Protein 5INT (pdb70)

Radius of gyration: 23.69 Å; Cα contacts (8 Å, |Δi|>4): 786; chains: 2; bounding box: 47×64×61 Å

Structure (mmCIF, N/CA/C/O backbone):
data_5INT
#
_entry.id   5INT
#
_cell.length_a   133.173
_cell.length_b   133.173
_cell.length_c   55.765
_cell.angle_alpha   90.00
_cell.angle_beta   90.00
_cell.angle_gamma   90.00
#
_symmetry.space_group_name_H-M   'P 4 21 2'
#
loop_
_entity.id
_entity.type
_entity.pdbx_description
1 polymer 'Phosphopantothenate--cysteine ligase'
2 water water
#
loop_
_atom_site.group_PDB
_atom_site.id
_atom_site.type_symbol
_atom_site.label_atom_id
_atom_site.label_alt_id
_atom_site.label_comp_id
_atom_site.label_asym_id
_atom_site.label_entity_id
_atom_site.label_seq_id
_atom_site.pdbx_PDB_ins_code
_atom_site.Cartn_x
_atom_site.Cartn_y
_atom_site.Cartn_z
_atom_site.occupancy
_atom_site.B_iso_or_equiv
_atom_site.auth_seq_id
_atom_site.auth_comp_id
_atom_site.auth_asym_id
_atom_site.auth_atom_id
_atom_site.pdbx_PDB_model_num
ATOM 1 N N . SER A 1 1 ? 49.206 36.213 6.437 1.00 47.09 182 SER A N 1
ATOM 2 C CA . SER A 1 1 ? 49.424 35.755 7.805 1.00 45.41 182 SER A CA 1
ATOM 3 C C . SER A 1 1 ? 50.134 36.820 8.627 1.00 47.29 182 SER A C 1
ATOM 4 O O . SER A 1 1 ? 50.035 36.843 9.853 1.00 50.00 182 SER A O 1
ATOM 6 N N . ASN A 1 2 ? 50.851 37.703 7.941 1.00 42.14 183 ASN A N 1
ATOM 7 C CA . ASN A 1 2 ? 51.576 38.782 8.600 1.00 38.98 183 ASN A CA 1
ATOM 8 C C . ASN A 1 2 ? 51.212 40.141 8.025 1.00 35.25 183 ASN A C 1
ATOM 9 O O . ASN A 1 2 ? 51.978 41.097 8.131 1.00 39.72 183 ASN A O 1
ATOM 14 N N . ALA A 1 3 ? 50.036 40.219 7.414 1.00 32.84 184 ALA A N 1
ATOM 15 C CA . ALA A 1 3 ? 49.590 41.441 6.757 1.00 31.33 184 ALA A CA 1
ATOM 16 C C . ALA A 1 3 ? 49.479 42.623 7.719 1.00 37.54 184 ALA A C 1
ATOM 17 O O . ALA A 1 3 ? 49.815 43.750 7.364 1.00 45.32 184 ALA A O 1
ATOM 19 N N . LEU A 1 4 ? 49.013 42.368 8.937 1.00 31.97 185 LEU A N 1
ATOM 20 C CA . LEU A 1 4 ? 48.843 43.439 9.915 1.00 28.07 185 LEU A CA 1
ATOM 21 C C . LEU A 1 4 ? 49.788 43.270 11.099 1.00 27.25 185 LEU A C 1
ATOM 22 O O . LEU A 1 4 ? 49.426 43.557 12.237 1.00 23.19 185 LEU A O 1
ATOM 27 N N . GLN A 1 5 ? 51.001 42.808 10.815 1.00 28.26 186 GLN A N 1
ATOM 28 C CA . GLN A 1 5 ? 51.986 42.530 11.853 1.00 27.84 186 GLN A CA 1
ATOM 29 C C . GLN A 1 5 ? 52.409 43.795 12.597 1.00 24.17 186 GLN A C 1
ATOM 30 O O . GLN A 1 5 ? 52.865 44.764 11.989 1.00 27.64 186 GLN A O 1
ATOM 36 N N . GLY A 1 6 ? 52.246 43.779 13.917 1.00 24.15 187 GLY A N 1
ATOM 37 C CA . GLY A 1 6 ? 52.654 44.893 14.753 1.00 31.98 187 GLY A CA 1
ATOM 38 C C . GLY A 1 6 ? 51.624 46.003 14.841 1.00 27.46 187 GLY A C 1
ATOM 39 O O . GLY A 1 6 ? 51.833 46.998 15.535 1.00 40.25 187 GLY A O 1
ATOM 40 N N . LYS A 1 7 ? 50.509 45.835 14.139 1.00 23.03 188 LYS A N 1
ATOM 41 C CA . LYS A 1 7 ? 49.455 46.843 14.130 1.00 23.77 188 LYS A CA 1
ATOM 42 C C . LYS A 1 7 ? 48.509 46.671 15.314 1.00 23.63 188 LYS A C 1
ATOM 43 O O . LYS A 1 7 ? 47.905 45.613 15.487 1.00 22.27 188 LYS A O 1
ATOM 49 N N . ARG A 1 8 ? 48.386 47.714 16.130 1.00 24.92 189 ARG A N 1
ATOM 50 C CA . ARG A 1 8 ? 47.461 47.695 17.257 1.00 24.61 189 ARG A CA 1
ATOM 51 C C . ARG A 1 8 ? 46.059 48.098 16.810 1.00 26.15 189 ARG 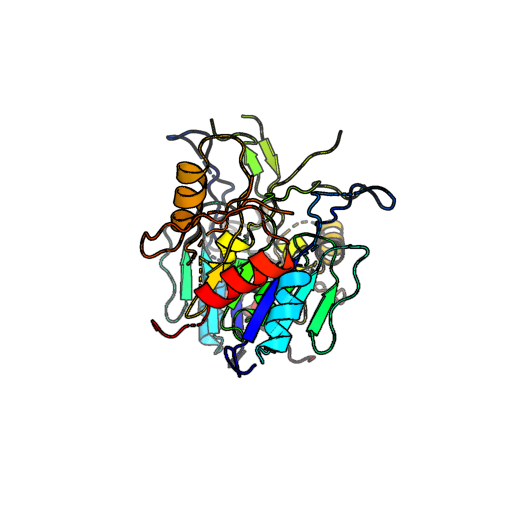A C 1
ATOM 52 O O . ARG A 1 8 ? 45.843 49.218 16.346 1.00 14.02 189 ARG A O 1
ATOM 60 N N . ILE A 1 9 ? 45.111 47.178 16.953 1.00 16.73 190 ILE A N 1
ATOM 61 C CA . ILE A 1 9 ? 43.736 47.422 16.535 1.00 10.71 190 ILE A CA 1
ATOM 62 C C . ILE A 1 9 ? 42.758 47.248 17.692 1.00 11.37 190 ILE A C 1
ATOM 63 O O . ILE A 1 9 ? 42.693 46.183 18.305 1.00 13.45 190 ILE A O 1
ATOM 68 N N . LEU A 1 10 ? 42.001 48.299 17.988 1.00 12.31 191 LEU A N 1
ATOM 69 C CA . LEU A 1 10 ? 40.979 48.230 19.027 1.00 8.85 191 LEU A CA 1
ATOM 70 C C . LEU A 1 10 ? 39.594 48.091 18.409 1.00 8.12 191 LEU A C 1
ATOM 71 O O . LEU A 1 10 ? 39.256 48.791 17.454 1.00 9.43 191 LEU A O 1
ATOM 76 N N . ILE A 1 11 ? 38.797 47.181 18.959 1.00 12.40 192 ILE A N 1
ATOM 77 C CA . ILE A 1 11 ? 37.459 46.924 18.444 1.00 6.61 192 ILE A CA 1
ATOM 78 C C . ILE A 1 11 ? 36.413 46.981 19.552 1.00 6.36 192 ILE A C 1
ATOM 79 O O . ILE A 1 11 ? 36.590 46.383 20.613 1.00 13.95 192 ILE A O 1
ATOM 84 N N . THR A 1 12 ? 35.329 47.708 19.304 1.00 6.54 193 THR A N 1
ATOM 85 C CA . THR A 1 12 ? 34.187 47.696 20.207 1.00 13.42 193 THR A CA 1
ATOM 86 C C . THR A 1 12 ? 33.104 46.798 19.626 1.00 6.23 193 THR A C 1
ATOM 87 O O . THR A 1 12 ? 32.875 46.798 18.418 1.00 9.44 193 THR A O 1
ATOM 91 N N . ALA A 1 13 ? 32.442 46.030 20.485 1.00 11.66 194 ALA A N 1
ATOM 92 C CA . ALA A 1 13 ? 31.428 45.089 20.025 1.00 6.08 194 ALA A CA 1
ATOM 93 C C . ALA A 1 13 ? 30.356 44.844 21.080 1.00 12.59 194 ALA A C 1
ATOM 94 O O . ALA A 1 13 ? 30.574 45.073 22.269 1.00 6.24 194 ALA A O 1
ATOM 96 N N . GLY A 1 14 ? 29.197 44.374 20.632 1.00 6.58 195 GLY A N 1
ATOM 97 C CA . GLY A 1 14 ? 28.111 44.042 21.533 1.00 13.11 195 GLY A CA 1
ATOM 98 C C . GLY A 1 14 ? 27.246 45.236 21.883 1.00 13.02 195 GLY A C 1
ATOM 99 O O . GLY A 1 14 ? 27.527 46.358 21.463 1.00 9.73 195 GLY A O 1
ATOM 100 N N . PRO A 1 15 ? 26.180 44.998 22.659 1.00 7.81 196 PRO A N 1
ATOM 101 C CA . PRO A 1 15 ? 25.259 46.058 23.067 1.00 13.97 196 PRO A CA 1
ATOM 102 C C . PRO A 1 15 ? 25.724 46.751 24.341 1.00 13.99 196 PRO A C 1
ATOM 103 O O . PRO A 1 15 ? 26.607 46.240 25.029 1.00 14.82 196 PRO A O 1
ATOM 107 N N . THR A 1 16 ? 25.137 47.903 24.646 1.00 15.43 197 THR A N 1
ATOM 108 C CA . THR A 1 16 ? 25.405 48.574 25.910 1.00 14.77 197 THR A CA 1
ATOM 109 C C . THR A 1 16 ? 24.251 48.331 26.875 1.00 16.43 197 THR A C 1
ATOM 110 O O . THR A 1 16 ? 23.105 48.157 26.459 1.00 17.98 197 THR A O 1
ATOM 114 N N . ARG A 1 17 ? 24.562 48.317 28.166 1.00 15.78 198 ARG A N 1
ATOM 115 C CA . ARG A 1 17 ? 23.572 48.012 29.190 1.00 18.99 198 ARG A CA 1
ATOM 116 C C . ARG A 1 17 ? 23.437 49.167 30.180 1.00 12.66 198 ARG A C 1
ATOM 117 O O . ARG A 1 17 ? 24.370 49.470 30.922 1.00 18.58 198 ARG A O 1
ATOM 125 N N . GLU A 1 18 ? 22.271 49.808 30.182 1.00 13.76 199 GLU A N 1
ATOM 126 C CA . GLU A 1 18 ? 22.039 50.980 31.021 1.00 14.14 199 GLU A CA 1
ATOM 127 C C . GLU A 1 18 ? 20.987 50.708 32.094 1.00 22.63 199 GLU A C 1
ATOM 128 O O . GLU A 1 18 ? 19.842 50.381 31.783 1.00 18.12 199 GLU A O 1
ATOM 134 N N . LYS A 1 19 ? 21.379 50.859 33.355 1.00 19.83 200 LYS A N 1
ATOM 135 C CA . LYS A 1 19 ? 20.496 50.560 34.478 1.00 24.91 200 LYS A CA 1
ATOM 136 C C . LYS A 1 19 ? 19.323 51.527 34.603 1.00 28.41 200 LYS A C 1
ATOM 137 O O . LYS A 1 19 ? 19.454 52.726 34.355 1.00 26.24 200 LYS A O 1
ATOM 143 N N . ILE A 1 20 ? 18.175 50.983 34.995 1.00 27.57 201 ILE A N 1
ATOM 144 C CA . ILE A 1 20 ? 16.998 51.777 35.318 1.00 26.67 201 ILE A CA 1
ATOM 145 C C . ILE A 1 20 ? 16.834 51.814 36.832 1.00 32.23 201 ILE A C 1
ATOM 146 O O . ILE A 1 20 ? 16.701 52.879 37.436 1.00 37.95 201 ILE A O 1
ATOM 151 N N . ASP A 1 21 ? 16.847 50.628 37.429 1.00 37.28 202 ASP A N 1
ATOM 152 C CA . ASP A 1 21 ? 16.833 50.461 38.876 1.00 42.27 202 ASP A CA 1
ATOM 153 C C . ASP A 1 21 ? 17.732 49.256 39.182 1.00 43.05 202 ASP A C 1
ATOM 154 O O . ASP A 1 21 ? 18.200 48.606 38.247 1.00 44.92 202 ASP A O 1
ATOM 159 N N . PRO A 1 22 ? 18.001 48.962 40.471 1.00 48.01 203 PRO A N 1
ATOM 160 C CA . PRO A 1 22 ? 18.889 47.833 40.790 1.00 47.76 203 PRO A CA 1
ATOM 161 C C . PRO A 1 22 ? 18.559 46.499 40.108 1.00 44.26 203 PRO A C 1
ATOM 162 O O . PRO A 1 22 ? 19.455 45.666 39.977 1.00 39.69 203 PRO A O 1
ATOM 166 N N . VAL A 1 23 ? 17.315 46.296 39.680 1.00 42.47 204 VAL A N 1
ATOM 167 C CA . VAL A 1 23 ? 16.946 45.035 39.038 1.00 46.80 204 VAL A CA 1
ATOM 168 C C . VAL A 1 23 ? 16.324 45.219 37.652 1.00 46.28 204 VAL A C 1
ATOM 169 O O . VAL A 1 23 ? 15.724 44.291 37.110 1.00 47.99 204 VAL A O 1
ATOM 173 N N . ARG A 1 24 ? 16.465 46.411 37.079 1.00 35.22 205 ARG A N 1
ATOM 174 C CA . ARG A 1 24 ? 15.972 46.663 35.726 1.00 29.40 205 ARG A CA 1
ATOM 175 C C . ARG A 1 24 ? 16.966 47.474 34.904 1.00 26.60 205 ARG A C 1
ATOM 176 O O . ARG A 1 24 ? 17.639 48.365 35.423 1.00 23.64 205 ARG A O 1
ATOM 184 N N . PHE A 1 25 ? 17.049 47.161 33.615 1.00 23.26 206 PHE A N 1
ATOM 185 C CA . PHE A 1 25 ? 17.931 47.881 32.708 1.00 16.94 206 PHE A CA 1
ATOM 186 C C . PHE A 1 25 ? 17.406 47.832 31.277 1.00 31.37 206 PHE A C 1
ATOM 187 O O . PHE A 1 25 ? 16.598 46.969 30.933 1.00 17.16 206 PHE A O 1
ATOM 203 N N . THR A 1 27 ? 18.521 47.837 27.033 1.00 20.34 208 THR A N 1
ATOM 204 C CA . THR A 1 27 ? 19.619 47.404 26.180 1.00 21.85 208 THR A CA 1
ATOM 205 C C . THR A 1 27 ? 19.522 47.982 24.776 1.00 35.15 208 THR A C 1
ATOM 206 O O . THR A 1 27 ? 18.542 47.757 24.065 1.00 42.47 208 THR A O 1
ATOM 210 N N . ASN A 1 28 ? 20.544 48.734 24.385 1.00 38.85 209 ASN A N 1
ATOM 211 C CA . ASN A 1 28 ? 20.670 49.190 23.010 1.00 38.88 209 ASN A CA 1
ATOM 212 C C . ASN A 1 28 ? 21.343 48.093 22.197 1.00 34.17 209 ASN A C 1
ATOM 213 O O . ASN A 1 28 ? 22.569 48.042 22.096 1.00 31.78 209 ASN A O 1
ATOM 218 N N . PHE A 1 29 ? 20.527 47.215 21.624 1.00 33.59 210 PHE A N 1
ATOM 219 C CA . PHE A 1 29 ? 21.008 45.947 21.091 1.00 35.33 210 PHE A CA 1
ATOM 220 C C . PHE A 1 29 ? 21.975 46.066 19.915 1.00 35.24 210 PHE A C 1
ATOM 221 O O . PHE A 1 29 ? 21.769 46.838 18.981 1.00 29.02 210 PHE A O 1
ATOM 229 N N . SER A 1 30 ? 23.038 45.274 19.997 1.00 42.07 211 SER A N 1
ATOM 230 C CA . SER A 1 30 ? 23.992 45.066 18.917 1.00 41.65 211 SER A CA 1
ATOM 231 C C . SER A 1 30 ? 24.590 43.673 19.098 1.00 44.31 211 SER A C 1
ATOM 232 O O . SER A 1 30 ? 25.140 43.371 20.153 1.00 49.84 211 SER A O 1
ATOM 235 N N . SER A 1 31 ? 24.472 42.834 18.071 1.00 45.93 212 SER A N 1
ATOM 236 C CA . SER A 1 31 ? 24.816 41.412 18.165 1.00 36.08 212 SER A CA 1
ATOM 237 C C . SER A 1 31 ? 26.187 41.137 18.782 1.00 31.50 212 SER A C 1
ATOM 238 O O . SER A 1 31 ? 26.298 40.385 19.750 1.00 33.99 212 SER A O 1
ATOM 241 N N . GLY A 1 32 ? 27.226 41.744 18.220 1.00 22.52 213 GLY A N 1
ATOM 242 C CA . GLY A 1 32 ? 28.580 41.514 18.689 1.00 7.47 213 GLY A CA 1
ATOM 243 C C . GLY A 1 32 ? 29.323 40.533 17.802 1.00 11.16 213 GLY A C 1
ATOM 244 O O . GLY A 1 32 ? 30.551 40.465 17.829 1.00 7.28 213 GLY A O 1
ATOM 245 N N . LYS A 1 33 ? 28.569 39.777 17.010 1.00 8.58 214 LYS A N 1
ATOM 246 C CA . LYS A 1 33 ? 29.140 38.773 16.119 1.00 15.06 214 LYS A CA 1
ATOM 247 C C . LYS A 1 33 ? 30.137 39.372 15.131 1.00 8.88 214 LYS A C 1
ATOM 248 O O . LYS A 1 33 ? 31.187 38.786 14.871 1.00 8.90 214 LYS A O 1
ATOM 262 N N . GLY A 1 35 ? 31.946 42.217 15.412 1.00 7.25 216 GLY A N 1
ATOM 263 C CA . GLY A 1 35 ? 33.145 42.648 16.110 1.00 6.66 216 GLY A CA 1
ATOM 264 C C . GLY A 1 35 ? 34.053 41.496 16.498 1.00 6.62 216 GL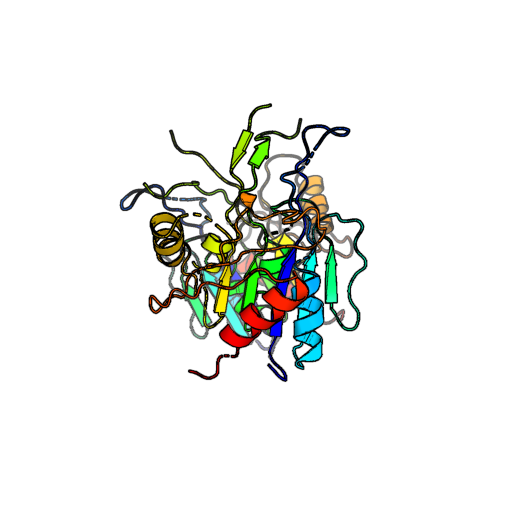Y A C 1
ATOM 265 O O . GLY A 1 35 ? 35.271 41.574 16.339 1.00 9.28 216 GLY A O 1
ATOM 266 N N . TYR A 1 36 ? 33.457 40.423 17.009 1.00 6.84 217 TYR A N 1
ATOM 267 C CA . TYR A 1 36 ? 34.215 39.242 17.409 1.00 14.29 217 TYR A CA 1
ATOM 268 C C . TYR A 1 36 ? 34.828 38.541 16.201 1.00 7.69 217 TYR A C 1
ATOM 269 O O . TYR A 1 36 ? 35.905 37.952 16.295 1.00 7.90 217 TYR A O 1
ATOM 278 N N . ALA A 1 37 ? 34.137 38.609 15.067 1.00 8.17 218 ALA A N 1
ATOM 279 C CA . ALA A 1 37 ? 34.632 38.013 13.832 1.00 8.99 218 ALA A CA 1
ATOM 280 C C . ALA A 1 37 ? 35.835 38.787 13.305 1.00 8.80 218 ALA A C 1
ATOM 281 O O . ALA A 1 37 ? 36.818 38.195 12.862 1.00 9.51 218 ALA A O 1
ATOM 283 N N . ILE A 1 38 ? 35.748 40.113 13.355 1.00 9.98 219 ILE A N 1
ATOM 284 C CA . ILE A 1 38 ? 36.849 40.972 12.933 1.00 8.29 219 ILE A CA 1
ATOM 285 C C . ILE A 1 38 ? 38.071 40.741 13.817 1.00 7.95 219 ILE A C 1
ATOM 286 O O . ILE A 1 38 ? 39.200 40.678 13.328 1.00 12.27 219 ILE A O 1
ATOM 291 N N . ALA A 1 39 ? 37.833 40.599 15.118 1.00 7.38 220 ALA A N 1
ATOM 292 C CA . ALA A 1 39 ? 38.906 40.382 16.083 1.00 7.74 220 ALA A CA 1
ATOM 293 C C . ALA A 1 39 ? 39.670 39.091 15.805 1.00 7.97 220 ALA A C 1
ATOM 294 O O . ALA A 1 39 ? 40.892 39.044 15.945 1.00 15.30 220 ALA A O 1
ATOM 296 N N . GLU A 1 40 ? 38.947 38.048 15.412 1.00 9.88 221 GLU A N 1
ATOM 297 C CA . GLU A 1 40 ? 39.566 36.759 15.123 1.00 14.67 221 GLU A CA 1
ATOM 298 C C . GLU A 1 40 ? 40.432 36.827 13.870 1.00 13.42 221 GLU A C 1
ATOM 299 O O . GLU A 1 40 ? 41.571 36.361 13.867 1.00 14.12 221 GLU A O 1
ATOM 305 N N . VAL A 1 41 ? 39.883 37.407 12.807 1.00 9.97 222 VAL A N 1
ATOM 306 C CA . VAL A 1 41 ? 40.607 37.540 11.548 1.00 10.79 222 VAL A CA 1
ATOM 307 C C . VAL A 1 41 ? 41.834 38.431 11.724 1.00 10.66 222 VAL A C 1
ATOM 308 O O . VAL A 1 41 ? 42.898 38.151 11.171 1.00 12.45 222 VAL A O 1
ATOM 312 N N . ALA A 1 42 ? 41.684 39.493 12.510 1.00 9.81 223 ALA A N 1
ATOM 313 C CA . ALA A 1 42 ? 42.780 40.422 12.767 1.00 19.38 223 ALA A CA 1
ATOM 314 C C . ALA A 1 42 ? 43.956 39.728 13.449 1.00 15.46 223 ALA A C 1
ATOM 315 O O . ALA A 1 42 ? 45.113 39.994 13.127 1.00 17.43 223 ALA A O 1
ATOM 317 N N . VAL A 1 43 ? 43.652 38.837 14.389 1.00 15.83 224 VAL A N 1
ATOM 318 C CA . VAL A 1 43 ? 44.679 38.060 15.076 1.00 10.66 224 VAL A CA 1
ATOM 319 C C . VAL A 1 43 ? 45.423 37.156 14.098 1.00 13.20 224 VAL A C 1
ATOM 320 O O . VAL A 1 43 ? 46.651 37.059 14.136 1.00 15.04 224 VAL A O 1
ATOM 324 N N . ASN A 1 44 ? 44.672 36.511 13.210 1.00 12.04 225 ASN A N 1
ATOM 325 C CA . ASN A 1 44 ? 45.255 35.621 12.214 1.00 15.52 225 ASN A CA 1
ATOM 326 C C . ASN A 1 44 ? 46.121 36.368 11.202 1.00 15.63 225 ASN A C 1
ATOM 327 O O . ASN A 1 44 ? 46.914 35.760 10.484 1.00 18.15 225 ASN A O 1
ATOM 332 N N . LEU A 1 45 ? 45.963 37.687 11.149 1.00 13.23 226 LEU A N 1
ATOM 333 C CA . LEU A 1 45 ? 46.773 38.516 10.264 1.00 14.03 226 LEU A CA 1
ATOM 334 C C . LEU A 1 45 ? 47.962 39.115 11.014 1.00 21.21 226 LEU A C 1
ATOM 335 O O . LEU A 1 45 ? 48.698 39.939 10.472 1.00 24.47 226 LEU A O 1
ATOM 340 N N . GLY A 1 46 ? 48.139 38.694 12.263 1.00 15.93 227 GLY A N 1
ATOM 341 C CA . GLY A 1 46 ? 49.296 39.085 13.049 1.00 14.55 227 GLY A CA 1
ATOM 342 C C . GLY A 1 46 ? 49.164 40.412 13.773 1.00 21.59 227 GLY A C 1
ATOM 343 O O . GLY A 1 46 ? 50.161 40.988 14.207 1.00 24.41 227 GLY A O 1
ATOM 344 N N . ALA A 1 47 ? 47.936 40.897 13.913 1.00 12.74 228 ALA A N 1
ATOM 345 C CA . ALA A 1 47 ? 47.700 42.178 14.568 1.00 19.59 228 ALA A CA 1
ATOM 346 C C . ALA A 1 47 ? 47.586 42.029 16.082 1.00 11.90 228 ALA A C 1
ATOM 347 O O . ALA A 1 47 ? 47.218 40.969 16.587 1.00 13.91 228 ALA A O 1
ATOM 349 N N . GLU A 1 48 ? 47.916 43.099 16.798 1.00 17.62 229 GLU A N 1
ATOM 350 C CA . GLU A 1 48 ? 47.715 43.155 18.240 1.00 19.37 229 GLU A CA 1
ATOM 351 C C . GLU A 1 48 ? 46.309 43.677 18.516 1.00 18.41 229 GLU A C 1
ATOM 352 O O . GLU A 1 48 ? 46.030 44.859 18.323 1.00 20.19 229 GLU A O 1
ATOM 358 N N . VAL A 1 49 ? 45.426 42.790 18.965 1.00 15.52 230 VAL A N 1
ATOM 359 C CA . VAL A 1 49 ? 44.001 43.098 19.017 1.00 11.57 230 VAL A CA 1
ATOM 360 C C . VAL A 1 49 ? 43.463 43.327 20.428 1.00 8.49 230 VAL A C 1
ATOM 361 O O . VAL A 1 49 ? 43.652 42.502 21.323 1.00 14.85 230 VAL A O 1
ATOM 365 N N . ILE A 1 50 ? 42.786 44.457 20.608 1.00 8.16 231 ILE A N 1
ATOM 366 C CA . ILE A 1 50 ? 42.095 44.762 21.854 1.00 7.97 231 ILE A CA 1
ATOM 367 C C . ILE A 1 50 ? 40.591 44.842 21.604 1.00 20.88 231 ILE A C 1
ATOM 368 O O . ILE A 1 50 ? 40.139 45.574 20.725 1.00 10.55 231 ILE A O 1
ATOM 373 N N . LEU A 1 51 ? 39.820 44.083 22.377 1.00 6.93 232 LEU A N 1
ATOM 374 C CA . LEU A 1 51 ? 38.376 44.022 22.184 1.00 6.85 232 LEU A CA 1
ATOM 375 C C . LEU A 1 51 ? 37.613 44.542 23.398 1.00 7.08 232 LEU A C 1
ATOM 376 O O . LEU A 1 51 ? 37.657 43.947 24.474 1.00 11.23 232 LEU A O 1
ATOM 381 N N . VAL A 1 52 ? 36.917 45.660 23.219 1.00 7.23 233 VAL A N 1
ATOM 382 C CA . VAL A 1 52 ? 36.055 46.200 24.264 1.00 6.61 233 VAL A CA 1
ATOM 383 C C . VAL A 1 52 ? 34.618 45.773 23.993 1.00 6.29 233 VAL A C 1
ATOM 384 O O . VAL A 1 52 ? 33.977 46.278 23.074 1.00 6.18 233 VAL A O 1
ATOM 388 N N . SER A 1 53 ? 34.116 44.840 24.793 1.00 6.37 234 SER A N 1
ATOM 389 C CA . SER A 1 53 ? 32.840 44.203 24.489 1.00 6.50 234 SER A CA 1
ATOM 390 C C . SER A 1 53 ? 31.761 44.443 25.537 1.00 10.82 234 SER A C 1
ATOM 391 O O . SER A 1 53 ? 32.027 44.436 26.739 1.00 7.07 234 SER A O 1
ATOM 394 N N . GLY A 1 54 ? 30.537 44.652 25.062 1.00 14.73 235 GLY A N 1
ATOM 395 C CA . GLY A 1 54 ? 29.374 44.669 25.926 1.00 9.96 235 GLY A CA 1
ATOM 396 C C . GLY A 1 54 ? 28.927 43.240 26.166 1.00 8.40 235 GLY A C 1
ATOM 397 O O . GLY A 1 54 ? 29.527 42.308 25.631 1.00 8.12 235 GLY A O 1
ATOM 398 N N . PRO A 1 55 ? 27.871 43.056 26.972 1.00 11.31 236 PRO A N 1
ATOM 399 C CA . PRO A 1 55 ? 27.378 41.720 27.328 1.00 8.85 236 PRO A CA 1
ATOM 400 C C . PRO A 1 55 ? 26.914 40.910 26.119 1.00 9.05 236 PRO A C 1
ATOM 401 O O . PRO A 1 55 ? 25.900 41.242 25.507 1.00 9.58 236 PRO A O 1
ATOM 405 N N . THR A 1 56 ? 27.661 39.862 25.782 1.00 13.51 237 THR A N 1
ATOM 406 C CA . THR A 1 56 ? 27.280 38.957 24.703 1.00 13.44 237 THR A CA 1
ATOM 407 C C . THR A 1 56 ? 27.323 37.512 25.187 1.00 19.00 237 THR A C 1
ATOM 408 O O . THR A 1 56 ? 27.691 37.243 26.330 1.00 17.77 237 THR A O 1
ATOM 412 N N . ALA A 1 57 ? 26.945 36.587 24.312 1.00 9.59 238 ALA A N 1
ATOM 413 C CA . ALA A 1 57 ? 27.041 35.165 24.617 1.00 18.66 238 ALA A CA 1
ATOM 414 C C . ALA A 1 57 ? 28.261 34.567 23.928 1.00 20.33 238 ALA A C 1
ATOM 415 O O . ALA A 1 57 ? 28.437 33.350 23.892 1.00 26.39 238 ALA A O 1
ATOM 417 N N . LEU A 1 58 ? 29.105 35.440 23.389 1.00 20.62 239 LEU A N 1
ATOM 418 C CA . LEU A 1 58 ? 30.255 35.018 22.599 1.00 15.33 239 LEU A CA 1
ATOM 419 C C . LEU A 1 58 ? 31.524 34.912 23.436 1.00 14.49 239 LEU A C 1
ATOM 420 O O . LEU A 1 58 ? 31.711 35.655 24.399 1.00 17.47 239 LEU A O 1
ATOM 425 N N . ASN A 1 59 ? 32.394 33.981 23.059 1.00 16.24 240 ASN A N 1
ATOM 426 C CA . ASN A 1 59 ? 33.704 33.859 23.684 1.00 19.97 240 ASN A CA 1
ATOM 427 C C . ASN A 1 59 ? 34.780 34.450 22.782 1.00 8.53 240 ASN A C 1
ATOM 428 O O . ASN A 1 59 ? 34.877 34.088 21.611 1.00 18.21 240 ASN A O 1
ATOM 433 N N . PRO A 1 60 ? 35.585 35.375 23.326 1.00 12.33 241 PRO A N 1
ATOM 434 C CA . PRO A 1 60 ? 36.643 36.046 22.563 1.00 14.92 241 PRO A CA 1
ATOM 435 C C . PRO A 1 60 ? 37.661 35.068 21.987 1.00 8.52 241 PRO A C 1
ATOM 436 O O . PRO A 1 60 ? 37.947 34.046 22.611 1.00 8.82 241 PRO A O 1
ATOM 440 N N . PRO A 1 61 ? 38.200 35.377 20.799 1.00 10.95 242 PRO A N 1
ATOM 441 C CA . PRO A 1 61 ? 39.232 34.538 20.182 1.00 13.48 242 PRO A CA 1
ATOM 442 C C . PRO A 1 61 ? 40.504 34.511 21.022 1.00 25.69 242 PRO A C 1
ATOM 443 O O . PRO A 1 61 ? 40.708 35.403 21.848 1.00 8.99 242 PRO A O 1
ATOM 447 N N . LEU A 1 62 ? 41.340 33.498 20.817 1.00 12.34 243 LEU A N 1
ATOM 448 C CA . LEU A 1 62 ? 42.624 33.417 21.503 1.00 12.52 243 LEU A CA 1
ATOM 449 C C . LEU A 1 62 ? 43.492 34.622 21.166 1.00 17.81 243 LEU A C 1
ATOM 450 O O . LEU A 1 62 ? 43.341 35.223 20.101 1.00 21.59 243 LEU A O 1
ATOM 455 N N . HIS A 1 63 ? 44.379 34.975 22.094 1.00 10.43 244 HIS A N 1
ATOM 456 C CA . HIS A 1 63 ? 45.349 36.060 21.926 1.00 15.69 244 HIS A CA 1
ATOM 457 C C . HIS A 1 63 ? 44.704 37.445 21.843 1.00 13.28 244 HIS A C 1
ATOM 458 O O . HIS A 1 63 ? 45.404 38.454 21.756 1.00 23.59 244 HIS A O 1
ATOM 465 N N . VAL A 1 64 ? 43.376 37.496 21.877 1.00 12.55 245 VAL A N 1
ATOM 466 C CA . VAL A 1 64 ? 42.667 38.769 21.901 1.00 9.86 245 VAL A CA 1
ATOM 467 C C . VAL A 1 64 ? 42.601 39.311 23.321 1.00 10.47 245 VAL A C 1
ATOM 468 O O . VAL A 1 64 ? 42.147 38.625 24.236 1.00 19.03 245 VAL A O 1
ATOM 472 N N . THR A 1 65 ? 43.062 40.543 23.501 1.00 12.37 246 THR A N 1
ATOM 473 C CA . THR A 1 65 ? 42.976 41.211 24.792 1.00 14.42 246 THR A CA 1
ATOM 474 C C . THR A 1 65 ? 41.592 41.835 24.953 1.00 11.33 246 THR A C 1
ATOM 475 O O . THR A 1 65 ? 41.290 42.860 24.344 1.00 9.61 246 THR A O 1
ATOM 479 N N . THR A 1 66 ? 40.755 41.211 25.776 1.00 9.43 247 THR A N 1
ATOM 480 C CA . THR A 1 66 ? 39.344 41.577 25.848 1.00 7.34 247 THR A CA 1
ATOM 481 C C . THR A 1 66 ? 38.944 42.231 27.169 1.00 16.09 247 THR A C 1
ATOM 482 O O . THR A 1 66 ? 39.293 41.750 28.247 1.00 13.58 247 THR A O 1
ATOM 486 N N . VAL A 1 67 ? 38.205 43.332 27.066 1.00 7.19 248 VAL A N 1
ATOM 487 C CA . VAL A 1 67 ? 37.625 43.995 28.227 1.00 11.98 248 VAL A CA 1
ATOM 488 C C . VAL A 1 67 ? 36.102 43.938 28.158 1.00 7.15 248 VAL A C 1
ATOM 489 O O . VAL A 1 67 ? 35.497 44.451 27.217 1.00 7.21 248 VAL A O 1
ATOM 493 N N . GLN A 1 68 ? 35.484 43.308 29.152 1.00 7.58 249 GLN A N 1
ATOM 494 C CA . GLN A 1 68 ? 34.030 43.200 29.196 1.00 7.26 249 GLN A CA 1
ATOM 495 C C . GLN A 1 68 ? 33.422 44.331 30.020 1.00 12.17 249 GLN A C 1
ATOM 496 O O . GLN A 1 68 ? 33.733 44.487 31.201 1.00 7.62 249 GLN A O 1
ATOM 502 N N . VAL A 1 69 ? 32.557 45.120 29.389 1.00 7.71 250 VAL A N 1
ATOM 503 C CA . VAL A 1 69 ? 31.869 46.211 30.072 1.00 8.54 250 VAL A CA 1
ATOM 504 C C . VAL A 1 69 ? 30.358 46.073 29.914 1.00 8.47 250 VAL A C 1
ATOM 505 O O . VAL A 1 69 ? 29.877 45.129 29.289 1.00 10.12 250 VAL A O 1
ATOM 509 N N . GLU A 1 70 ? 29.613 47.016 30.481 1.00 14.36 251 GLU A N 1
ATOM 510 C CA . GLU A 1 70 ? 28.159 47.006 30.359 1.00 9.54 251 GLU A CA 1
ATOM 511 C C . GLU A 1 70 ? 27.617 48.325 29.819 1.00 10.20 251 GLU A C 1
ATOM 512 O O . GLU A 1 70 ? 26.943 48.350 28.791 1.00 16.55 251 GLU A O 1
ATOM 518 N N . SER A 1 71 ? 27.912 49.419 30.514 1.00 10.97 252 SER A N 1
ATOM 519 C CA . SER A 1 71 ? 27.375 50.724 30.141 1.00 11.35 252 SER A CA 1
ATOM 520 C C . SER A 1 71 ? 28.179 51.373 29.020 1.00 11.31 252 SER A C 1
ATOM 521 O O . SER A 1 71 ? 29.337 51.024 28.789 1.00 10.62 252 SER A O 1
ATOM 524 N N . ALA A 1 72 ? 27.554 52.320 28.327 1.00 12.18 253 ALA A N 1
ATOM 525 C CA . ALA A 1 72 ? 28.222 53.063 27.265 1.00 13.66 253 ALA A CA 1
ATOM 526 C C . ALA A 1 72 ? 29.330 53.937 27.841 1.00 13.63 253 ALA A C 1
ATOM 527 O O . ALA A 1 72 ? 30.338 54.196 27.183 1.00 12.18 253 ALA A O 1
ATOM 529 N N . GLN A 1 73 ? 29.134 54.384 29.078 1.00 12.65 254 GLN A N 1
ATOM 530 C CA . GLN A 1 73 ? 30.120 55.201 29.773 1.00 12.75 254 GLN A CA 1
ATOM 531 C C . GLN A 1 73 ? 31.397 54.415 30.053 1.00 11.75 254 GLN A C 1
ATOM 532 O O . GLN A 1 73 ? 32.503 54.918 29.852 1.00 14.40 254 GLN A O 1
ATOM 538 N N . ASP A 1 74 ? 31.240 53.178 30.514 1.00 11.07 255 ASP A N 1
ATOM 539 C CA . ASP A 1 74 ? 32.385 52.317 30.788 1.00 10.28 255 ASP A CA 1
ATOM 540 C C . ASP A 1 74 ? 33.103 51.933 29.499 1.00 9.88 255 ASP A C 1
ATOM 541 O O . ASP A 1 74 ? 34.327 51.805 29.478 1.00 9.92 255 ASP A O 1
ATOM 554 N N . LEU A 1 76 ? 33.241 53.862 26.908 1.00 18.67 257 LEU A N 1
ATOM 555 C CA . LEU A 1 76 ? 33.948 55.090 26.561 1.00 18.82 257 LEU A CA 1
ATOM 556 C C . LEU A 1 76 ? 35.290 55.175 27.276 1.00 11.38 257 LEU A C 1
ATOM 557 O O . LEU A 1 76 ? 36.319 55.433 26.654 1.00 15.83 257 LEU A O 1
ATOM 562 N N . GLU A 1 77 ? 35.268 54.953 28.587 1.00 13.83 258 GLU A N 1
ATOM 563 C CA . GLU A 1 77 ? 36.475 55.013 29.403 1.00 20.82 258 GLU A CA 1
ATOM 564 C C . GLU A 1 77 ? 37.499 53.969 28.967 1.00 15.46 258 GLU A C 1
ATOM 565 O O . GLU A 1 77 ? 38.703 54.226 28.975 1.00 17.73 258 GLU A O 1
ATOM 571 N N . ALA A 1 78 ? 37.013 52.793 28.580 1.00 14.82 259 ALA A N 1
ATOM 572 C CA . ALA A 1 78 ? 37.886 51.704 28.158 1.00 12.94 259 ALA A CA 1
ATOM 573 C C . ALA A 1 78 ? 38.602 52.035 26.851 1.00 13.34 259 ALA A C 1
ATOM 574 O O . ALA A 1 78 ? 39.788 51.749 26.695 1.00 10.32 259 ALA A O 1
ATOM 576 N N . VAL A 1 79 ? 37.876 52.640 25.916 1.00 9.81 260 VAL A N 1
ATOM 577 C CA . VAL A 1 79 ? 38.446 53.001 24.622 1.00 12.55 260 VAL A CA 1
ATOM 578 C C . VAL A 1 79 ? 39.473 54.124 24.765 1.00 18.61 260 VAL A C 1
ATOM 579 O O . VAL A 1 79 ? 40.549 54.071 24.166 1.00 20.86 260 VAL A O 1
ATOM 583 N N . ILE A 1 80 ? 39.137 55.131 25.566 1.00 11.22 261 ILE A N 1
ATOM 584 C CA . ILE A 1 80 ? 40.032 56.259 25.817 1.00 16.39 261 ILE A CA 1
ATOM 585 C C . ILE A 1 80 ? 41.348 55.790 26.436 1.00 20.82 261 ILE A C 1
ATOM 586 O O . ILE A 1 80 ? 42.420 56.301 26.106 1.00 16.32 261 ILE A O 1
ATOM 591 N N . GLN A 1 81 ? 41.256 54.801 27.320 1.00 11.08 262 GLN A N 1
ATOM 592 C CA . GLN A 1 81 ? 42.426 54.244 27.994 1.00 21.21 262 GLN A CA 1
ATOM 593 C C . GLN A 1 81 ? 43.437 53.655 27.008 1.00 18.24 262 GLN A C 1
ATOM 594 O O . GLN A 1 81 ? 44.642 53.664 27.262 1.00 17.83 262 GLN A O 1
ATOM 600 N N . HIS A 1 82 ? 42.943 53.154 25.879 1.00 12.25 263 HIS A N 1
ATOM 601 C CA . HIS A 1 82 ? 43.800 52.499 24.894 1.00 13.00 263 HIS A CA 1
ATOM 602 C C . HIS A 1 82 ? 44.039 53.341 23.643 1.00 11.61 263 HIS A C 1
ATOM 603 O O . HIS A 1 82 ? 44.923 53.030 22.846 1.00 15.62 263 HIS A O 1
ATOM 610 N N . TYR A 1 83 ? 43.253 54.401 23.475 1.00 12.10 264 TYR A N 1
ATOM 611 C CA . TYR A 1 83 ? 43.221 55.154 22.220 1.00 18.56 264 TYR A CA 1
ATOM 612 C C . TYR A 1 83 ? 44.579 55.712 21.797 1.00 24.26 264 TYR A C 1
ATOM 613 O O . TYR A 1 83 ? 44.888 55.766 20.606 1.00 26.05 264 TYR A O 1
ATOM 622 N N . GLN A 1 84 ? 45.385 56.124 22.769 1.00 23.32 265 GLN A N 1
ATOM 623 C CA . GLN A 1 84 ? 46.703 56.679 22.478 1.00 32.99 265 GLN A CA 1
ATOM 624 C C . GLN A 1 84 ? 47.651 55.623 21.921 1.00 33.78 265 GLN A C 1
ATOM 625 O O . GLN A 1 84 ? 48.539 55.930 21.126 1.00 42.26 265 GLN A O 1
ATOM 631 N N . ASN A 1 85 ? 47.453 54.376 22.337 1.00 23.43 266 ASN A N 1
ATOM 632 C CA . ASN A 1 85 ? 48.387 53.304 22.010 1.00 25.84 266 ASN A CA 1
ATOM 633 C C . ASN A 1 85 ? 47.871 52.341 20.945 1.00 23.71 266 ASN A C 1
ATOM 634 O O . ASN A 1 85 ? 48.300 51.189 20.884 1.00 21.04 266 ASN A O 1
ATOM 639 N N . VAL A 1 86 ? 46.952 52.810 20.107 1.00 22.00 267 VAL A N 1
ATOM 640 C CA . VAL A 1 86 ? 46.429 51.984 19.024 1.00 21.81 267 VAL A CA 1
ATOM 641 C C . VAL A 1 86 ? 46.568 52.681 17.677 1.00 22.55 267 VAL A C 1
ATOM 642 O O . VAL A 1 86 ? 46.662 53.906 17.605 1.00 20.97 267 VAL A O 1
ATOM 646 N N . ASP A 1 87 ? 46.582 51.887 16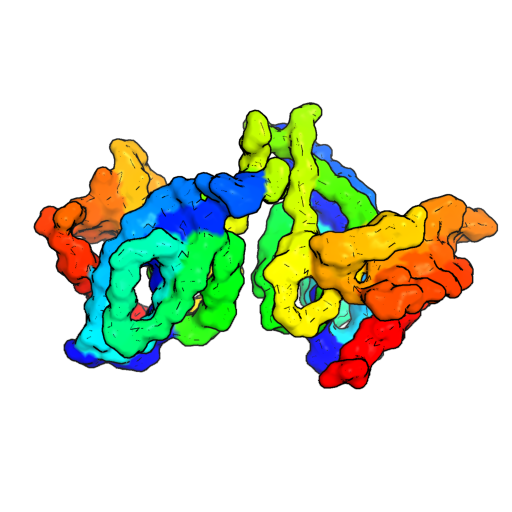.613 1.00 20.12 268 ASP A N 1
ATOM 647 C CA . ASP A 1 87 ? 46.696 52.414 15.261 1.00 21.42 268 ASP A CA 1
ATOM 648 C C . ASP A 1 87 ? 45.327 52.493 14.596 1.00 24.40 268 ASP A C 1
ATOM 649 O O . ASP A 1 87 ? 45.068 53.384 13.787 1.00 27.48 268 ASP A O 1
ATOM 654 N N . VAL A 1 88 ? 44.456 51.548 14.939 1.00 19.99 269 VAL A N 1
ATOM 655 C CA . VAL A 1 88 ? 43.129 51.463 14.338 1.00 14.89 269 VAL A CA 1
ATOM 656 C C . VAL A 1 88 ? 42.048 51.261 15.398 1.00 13.71 269 VAL A C 1
ATOM 657 O O . VAL A 1 88 ? 42.220 50.474 16.330 1.00 27.63 269 VAL A O 1
ATOM 661 N N . VAL A 1 89 ? 40.939 51.980 15.258 1.00 14.12 270 VAL A N 1
ATOM 662 C CA . VAL A 1 89 ? 39.773 51.759 16.103 1.00 15.37 270 VAL A CA 1
ATOM 663 C C . VAL A 1 89 ? 38.563 51.411 15.242 1.00 21.47 270 VAL A C 1
ATOM 664 O O . VAL A 1 89 ? 38.200 52.160 14.334 1.00 20.98 270 VAL A O 1
ATOM 668 N N . ILE A 1 90 ? 37.948 50.267 15.526 1.00 12.65 271 ILE A N 1
ATOM 669 C CA . ILE A 1 90 ? 36.792 49.809 14.765 1.00 13.06 271 ILE A CA 1
ATOM 670 C C . ILE A 1 90 ? 35.544 49.742 15.639 1.00 12.53 271 ILE A C 1
ATOM 671 O O . ILE A 1 90 ? 35.396 48.831 16.453 1.00 14.10 271 ILE A O 1
ATOM 676 N N . LYS A 1 91 ? 34.649 50.710 15.467 1.00 13.47 272 LYS A N 1
ATOM 677 C CA . LYS A 1 91 ? 33.406 50.744 16.229 1.00 17.44 272 LYS A CA 1
ATOM 678 C C . LYS A 1 91 ? 32.309 49.953 15.523 1.00 15.94 272 LYS A C 1
ATOM 679 O O . LYS A 1 91 ? 31.744 50.412 14.531 1.00 23.17 272 LYS A O 1
ATOM 685 N N . THR A 1 92 ? 32.010 48.766 16.039 1.00 14.77 273 THR A N 1
ATOM 686 C CA . THR A 1 92 ? 31.004 47.905 15.428 1.00 26.13 273 THR A CA 1
ATOM 687 C C . THR A 1 92 ? 29.648 48.043 16.115 1.00 41.75 273 THR A C 1
ATOM 688 O O . THR A 1 92 ? 29.100 47.069 16.632 1.00 43.99 273 THR A O 1
ATOM 692 N N . ALA A 1 93 ? 29.117 49.261 16.118 1.00 46.93 274 ALA A N 1
ATOM 693 C CA . ALA A 1 93 ? 27.794 49.526 16.672 1.00 47.86 274 ALA A CA 1
ATOM 694 C C . ALA A 1 93 ? 27.154 50.715 15.968 1.00 51.93 274 ALA A C 1
ATOM 695 O O . ALA A 1 93 ? 27.476 51.867 16.258 1.00 54.71 274 ALA A O 1
ATOM 697 N N . ALA A 1 94 ? 26.247 50.427 15.041 1.00 51.72 275 ALA A N 1
ATOM 698 C CA . ALA A 1 94 ? 25.574 51.469 14.275 1.00 56.78 275 ALA A CA 1
ATOM 699 C C . ALA A 1 94 ? 24.580 52.243 15.136 1.00 60.26 275 ALA A C 1
ATOM 700 O O . ALA A 1 94 ? 24.194 53.362 14.801 1.00 65.67 275 ALA A O 1
ATOM 702 N N . VAL A 1 95 ? 24.173 51.639 16.247 1.00 58.34 276 VAL A N 1
ATOM 703 C CA . VAL A 1 95 ? 23.170 52.234 17.123 1.00 60.16 276 VAL A CA 1
ATOM 704 C C . VAL A 1 95 ? 23.753 53.317 18.026 1.00 59.98 276 VAL A C 1
ATOM 705 O O . VAL A 1 95 ? 24.738 53.089 18.729 1.00 63.79 276 VAL A O 1
ATOM 709 N N . ALA A 1 96 ? 23.142 54.498 17.997 1.00 59.42 277 ALA A N 1
ATOM 710 C CA . ALA A 1 96 ? 23.477 55.556 18.943 1.00 57.66 277 ALA A CA 1
ATOM 711 C C . ALA A 1 96 ? 22.817 55.247 20.282 1.00 57.23 277 ALA A C 1
ATOM 712 O O . ALA A 1 96 ? 21.651 54.856 20.327 1.00 60.47 277 ALA A O 1
ATOM 714 N N . ASP A 1 97 ? 23.559 55.421 21.369 1.00 54.68 278 ASP A N 1
ATOM 715 C CA . ASP 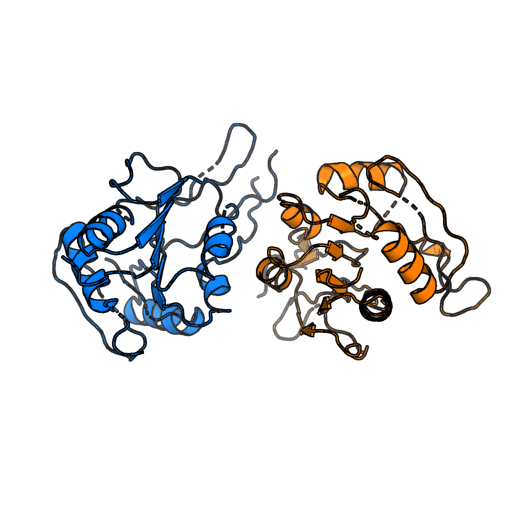A 1 97 ? 23.096 54.970 22.677 1.00 45.68 278 ASP A CA 1
ATOM 716 C C . ASP A 1 97 ? 22.321 56.032 23.456 1.00 45.32 278 ASP A C 1
ATOM 717 O O . ASP A 1 97 ? 22.542 57.230 23.292 1.00 51.45 278 ASP A O 1
ATOM 722 N N . TYR A 1 98 ? 21.403 55.566 24.299 1.00 42.39 279 TYR A N 1
ATOM 723 C CA . TYR A 1 98 ? 20.657 56.423 25.214 1.00 39.75 279 TYR A CA 1
ATOM 724 C C . TYR A 1 98 ? 20.735 55.852 26.627 1.00 39.08 279 TYR A C 1
ATOM 725 O O . TYR A 1 98 ? 21.065 54.681 26.811 1.00 39.83 279 TYR A O 1
ATOM 734 N N . ARG A 1 99 ? 20.425 56.676 27.624 1.00 30.71 280 ARG A N 1
ATOM 735 C CA . ARG A 1 99 ? 20.610 56.276 29.015 1.00 25.18 280 ARG A CA 1
ATOM 736 C C . ARG A 1 99 ? 19.611 56.943 29.960 1.00 35.95 280 ARG A C 1
ATOM 737 O O . ARG A 1 99 ? 19.348 58.140 29.848 1.00 33.33 280 ARG A O 1
ATOM 745 N N . PRO A 1 100 ? 19.043 56.158 30.892 1.00 21.21 281 PRO A N 1
ATOM 746 C CA . PRO A 1 100 ? 18.178 56.686 31.954 1.00 27.20 281 PRO A CA 1
ATOM 747 C C . PRO A 1 100 ? 18.930 57.650 32.868 1.00 37.56 281 PRO A C 1
ATOM 748 O O . PRO A 1 100 ? 20.125 57.468 33.098 1.00 37.80 281 PRO A O 1
ATOM 752 N N . LYS A 1 101 ? 18.234 58.657 33.385 1.00 48.69 282 LYS A N 1
ATOM 753 C CA . LYS A 1 101 ? 18.868 59.676 34.215 1.00 51.14 282 LYS A CA 1
ATOM 754 C C . LYS A 1 101 ? 19.064 59.211 35.655 1.00 55.61 282 LYS A C 1
ATOM 755 O O . LYS A 1 101 ? 20.087 59.501 36.275 1.00 63.94 282 LYS A O 1
ATOM 761 N N . TYR A 1 102 ? 18.081 58.490 36.183 1.00 55.41 283 TYR A N 1
ATOM 762 C CA . TYR A 1 102 ? 18.141 58.014 37.561 1.00 62.56 283 TYR A CA 1
ATOM 763 C C . TYR A 1 102 ? 18.404 56.514 37.624 1.00 69.48 283 TYR A C 1
ATOM 764 O O . TYR A 1 102 ? 18.249 55.804 36.630 1.00 75.62 283 TYR A O 1
ATOM 766 N N . VAL A 1 103 ? 18.810 56.039 38.798 1.00 69.65 284 VAL A N 1
ATOM 767 C CA . VAL A 1 103 ? 19.054 54.616 39.007 1.00 72.01 284 VAL A CA 1
ATOM 768 C C . VAL A 1 103 ? 18.132 54.089 40.105 1.00 77.33 284 VAL A C 1
ATOM 769 O O . VAL A 1 103 ? 18.442 53.107 40.780 1.00 83.18 284 VAL A O 1
ATOM 773 N N . HIS A 1 104 ? 16.994 54.755 40.279 1.00 75.03 285 HIS A N 1
ATOM 774 C CA . HIS A 1 104 ? 16.017 54.356 41.285 1.00 77.13 285 HIS A CA 1
ATOM 775 C C . HIS A 1 104 ? 14.639 54.934 40.975 1.00 79.77 285 HIS A C 1
ATOM 776 O O . HIS A 1 104 ? 14.233 55.005 39.815 1.00 78.12 285 HIS A O 1
ATOM 783 N N . VAL A 1 116 ? 7.820 57.992 32.672 1.00 59.32 297 VAL A N 1
ATOM 784 C CA . VAL A 1 116 ? 8.186 57.379 33.944 1.00 58.24 297 VAL A CA 1
ATOM 785 C C . VAL A 1 116 ? 9.695 57.149 34.014 1.00 53.28 297 VAL A C 1
ATOM 786 O O . VAL A 1 116 ? 10.281 57.128 35.097 1.00 58.83 297 VAL A O 1
ATOM 790 N N . ILE A 1 117 ? 10.318 56.979 32.852 1.00 46.76 298 ILE A N 1
ATOM 791 C CA . ILE A 1 117 ? 11.770 56.852 32.772 1.00 42.57 298 ILE A CA 1
ATOM 792 C C . ILE A 1 117 ? 12.369 57.989 31.952 1.00 40.80 298 ILE A C 1
ATOM 793 O O . ILE A 1 117 ? 12.196 58.046 30.735 1.00 38.66 298 ILE A O 1
ATOM 798 N N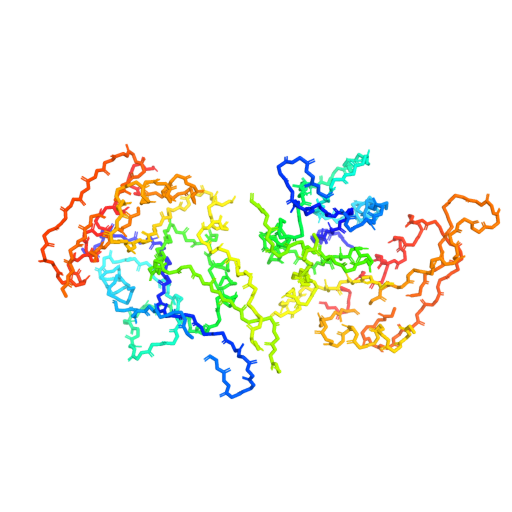 . GLU A 1 118 ? 13.071 58.895 32.623 1.00 39.58 299 GLU A N 1
ATOM 799 C CA . GLU A 1 118 ? 13.696 60.025 31.947 1.00 45.22 299 GLU A CA 1
ATOM 800 C C . GLU A 1 118 ? 15.019 59.611 31.313 1.00 41.57 299 GLU A C 1
ATOM 801 O O . GLU A 1 118 ? 15.897 59.070 31.984 1.00 39.73 299 GLU A O 1
ATOM 803 N N . LEU A 1 119 ? 15.154 59.868 30.016 1.00 40.20 300 LEU A N 1
ATOM 804 C CA . LEU A 1 119 ? 16.361 59.501 29.284 1.00 36.79 300 LEU A CA 1
ATOM 805 C C . LEU A 1 119 ? 17.287 60.696 29.087 1.00 47.34 300 LEU A C 1
ATOM 806 O O . LEU A 1 119 ? 16.836 61.801 28.785 1.00 50.20 300 LEU A O 1
ATOM 811 N N . GLU A 1 120 ? 18.585 60.466 29.260 1.00 43.52 301 GLU A N 1
ATOM 812 C CA . GLU A 1 120 ? 19.583 61.500 29.017 1.00 45.05 301 GLU A CA 1
ATOM 813 C C . GLU A 1 120 ? 20.497 61.096 27.868 1.00 47.46 301 GLU A C 1
ATOM 814 O O . GLU A 1 120 ? 20.616 59.914 27.543 1.00 49.55 301 GLU A O 1
ATOM 820 N N . ARG A 1 121 ? 21.140 62.082 27.255 1.00 45.94 302 ARG A N 1
ATOM 821 C CA . ARG A 1 121 ? 22.048 61.825 26.147 1.00 45.67 302 ARG A CA 1
ATOM 822 C C . ARG A 1 121 ? 23.370 61.253 26.645 1.00 44.16 302 ARG A C 1
ATOM 823 O O . ARG A 1 121 ? 23.957 61.765 27.598 1.00 46.59 302 ARG A O 1
ATOM 825 N N . THR A 1 122 ? 23.831 60.185 26.002 1.00 38.77 303 THR A N 1
ATOM 826 C CA . THR A 1 122 ? 25.122 59.601 26.338 1.00 35.71 303 THR A CA 1
ATOM 827 C C . THR A 1 122 ? 26.208 60.238 25.478 1.00 35.78 303 THR A C 1
ATOM 828 O O . THR A 1 122 ? 25.918 60.836 24.441 1.00 41.48 303 THR A O 1
ATOM 832 N N . VAL A 1 123 ? 27.457 60.119 25.915 1.00 29.02 304 VAL A N 1
ATOM 833 C CA . VAL A 1 123 ? 28.571 60.701 25.177 1.00 24.76 304 VAL A CA 1
ATOM 834 C C . VAL A 1 123 ? 28.900 59.865 23.944 1.00 27.34 304 VAL A C 1
ATOM 835 O O . VAL A 1 123 ? 29.156 58.665 24.045 1.00 26.60 304 VAL A O 1
ATOM 839 N N . ASP A 1 124 ? 28.884 60.509 22.781 1.00 23.78 305 ASP A N 1
ATOM 840 C CA . ASP A 1 124 ? 29.187 59.837 21.523 1.00 24.50 305 ASP A CA 1
ATOM 841 C C . ASP A 1 124 ? 30.639 59.373 21.505 1.00 23.18 305 ASP A C 1
ATOM 842 O O . ASP A 1 124 ? 31.561 60.180 21.624 1.00 25.54 305 ASP A O 1
ATOM 847 N N . ILE A 1 125 ? 30.832 58.066 21.354 1.00 21.27 306 ILE A N 1
ATOM 848 C CA . ILE A 1 125 ? 32.167 57.479 21.349 1.00 20.85 306 ILE A CA 1
ATOM 849 C C . ILE A 1 125 ? 32.963 57.913 20.124 1.00 20.00 306 ILE A C 1
ATOM 850 O O . ILE A 1 125 ? 34.088 58.397 20.242 1.00 19.93 306 ILE A O 1
ATOM 855 N N . LEU A 1 126 ? 32.366 57.736 18.950 1.00 20.94 307 LEU A N 1
ATOM 856 C CA . LEU A 1 126 ? 33.038 58.025 17.688 1.00 24.19 307 LEU A CA 1
ATOM 857 C C . LEU A 1 126 ? 33.331 59.514 17.526 1.00 27.72 307 LEU A C 1
ATOM 858 O O . LEU A 1 126 ? 34.362 59.893 16.970 1.00 31.33 307 LEU A O 1
ATOM 863 N N . LYS A 1 127 ? 32.422 60.355 18.011 1.00 27.44 308 LYS A N 1
ATOM 864 C CA . LYS A 1 127 ? 32.617 61.800 17.950 1.00 23.92 308 LYS A CA 1
ATOM 865 C C . LYS A 1 127 ? 33.777 62.214 18.847 1.00 23.33 308 LYS A C 1
ATOM 866 O O . LYS A 1 127 ? 34.597 63.050 18.471 1.00 24.34 308 LYS A O 1
ATOM 872 N N . THR A 1 128 ? 33.835 61.619 20.034 1.00 22.56 309 THR A N 1
ATOM 873 C CA . THR A 1 128 ? 34.905 61.895 20.986 1.00 26.91 309 THR A CA 1
ATOM 874 C C . THR A 1 128 ? 36.262 61.505 20.411 1.00 27.16 309 THR A C 1
ATOM 875 O O . THR A 1 128 ? 37.212 62.287 20.457 1.00 22.41 309 THR A O 1
ATOM 879 N N . LEU A 1 129 ? 36.342 60.295 19.865 1.00 20.82 310 LEU A N 1
ATOM 880 C CA . LEU A 1 129 ? 37.582 59.791 19.283 1.00 20.27 310 LEU A CA 1
ATOM 881 C C . LEU A 1 129 ? 38.043 60.646 18.108 1.00 21.09 310 LEU A C 1
ATOM 882 O O . LEU A 1 129 ? 39.241 60.830 17.899 1.00 21.71 310 LEU A O 1
ATOM 887 N N . GLY A 1 130 ? 37.087 61.167 17.346 1.00 21.87 311 GLY A N 1
ATOM 888 C CA . GLY A 1 130 ? 37.397 62.011 16.207 1.00 22.96 311 GLY A CA 1
ATOM 889 C C . GLY A 1 130 ? 37.992 63.344 16.614 1.00 24.08 311 GLY A C 1
A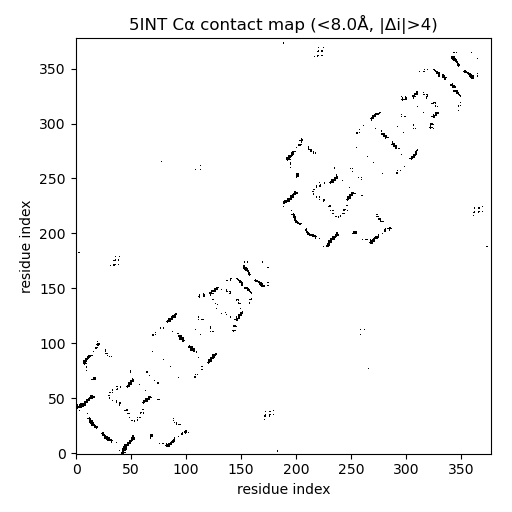TOM 890 O O . GLY A 1 130 ? 38.864 63.879 15.931 1.00 24.80 311 GLY A O 1
ATOM 891 N N . GLU A 1 131 ? 37.522 63.879 17.737 1.00 25.21 312 GLU A N 1
ATOM 892 C CA . GLU A 1 131 ? 37.983 65.176 18.218 1.00 25.70 312 GLU A CA 1
ATOM 893 C C . GLU A 1 131 ? 39.380 65.091 18.827 1.00 27.75 312 GLU A C 1
ATOM 894 O O . GLU A 1 131 ? 40.161 66.038 18.735 1.00 32.41 312 GLU A O 1
ATOM 908 N N . LYS A 1 133 ? 41.579 62.734 17.933 1.00 22.98 314 LYS A N 1
ATOM 909 C CA . LYS A 1 133 ? 42.323 61.850 17.040 1.00 25.55 314 LYS A CA 1
ATOM 910 C C . LYS A 1 133 ? 43.671 62.443 16.647 1.00 31.90 314 LYS A C 1
ATOM 911 O O . LYS A 1 133 ? 43.777 63.633 16.353 1.00 38.18 314 LYS A O 1
ATOM 917 N N . ASP A 1 134 ? 44.699 61.600 16.642 1.00 36.32 315 ASP A N 1
ATOM 918 C CA . ASP A 1 134 ? 46.025 62.006 16.198 1.00 34.40 315 ASP A CA 1
ATOM 919 C C . ASP A 1 134 ? 46.364 61.317 14.880 1.00 27.90 315 ASP A C 1
ATOM 920 O O . ASP A 1 134 ? 46.148 61.874 13.805 1.00 30.96 315 ASP A O 1
ATOM 925 N N . LYS A 1 135 ? 46.889 60.100 14.973 1.00 23.93 316 LYS A N 1
ATOM 926 C CA . LYS A 1 135 ? 47.307 59.354 13.791 1.00 24.38 316 LYS A CA 1
ATOM 927 C C . LYS A 1 135 ? 46.499 58.073 13.606 1.00 23.46 316 LYS A C 1
ATOM 928 O O . LYS A 1 135 ? 46.718 57.326 12.654 1.00 25.52 316 LYS A O 1
ATOM 931 N N . GLN A 1 136 ? 45.564 57.823 14.518 1.00 20.11 317 GLN A N 1
ATOM 932 C CA . GLN A 1 136 ? 44.768 56.600 14.477 1.00 23.01 317 GLN A CA 1
ATOM 933 C C . GLN A 1 136 ? 43.764 56.616 13.329 1.00 22.01 317 GLN A C 1
ATOM 934 O O . GLN A 1 136 ? 43.339 57.678 12.877 1.00 26.22 317 GLN A O 1
ATOM 940 N N . LEU A 1 137 ? 43.390 55.428 12.864 1.00 22.97 318 LEU A N 1
ATOM 941 C CA . LEU A 1 137 ? 42.348 55.294 11.855 1.00 24.00 318 LEU A CA 1
ATOM 942 C C . LEU A 1 137 ? 41.022 54.943 12.519 1.00 24.78 318 LEU A C 1
ATOM 943 O O . LEU A 1 137 ? 40.952 54.022 13.331 1.00 32.46 318 LEU A O 1
ATOM 948 N N . LEU A 1 138 ? 39.973 55.682 12.174 1.00 26.44 319 LEU A N 1
ATOM 949 C CA . LEU A 1 138 ? 38.659 55.453 12.761 1.00 21.94 319 LEU A CA 1
ATOM 950 C C . LEU A 1 138 ? 37.714 54.775 11.776 1.00 19.75 319 LEU A C 1
ATOM 951 O O . LEU A 1 138 ? 37.424 55.311 10.707 1.00 20.81 319 LEU A O 1
ATOM 956 N N . ILE A 1 139 ? 37.239 53.591 12.148 1.00 19.12 320 ILE A N 1
ATOM 957 C CA . ILE A 1 139 ? 36.295 52.848 11.324 1.00 19.64 320 ILE A CA 1
ATOM 958 C C . ILE A 1 139 ? 34.953 52.730 12.039 1.00 19.63 320 ILE A C 1
ATOM 959 O O . ILE A 1 139 ? 34.888 52.274 13.180 1.00 19.30 320 ILE A O 1
ATOM 964 N N . GLY A 1 140 ? 33.886 53.144 11.364 1.00 20.67 321 GLY A N 1
ATOM 965 C CA . GLY A 1 140 ? 32.560 53.112 11.953 1.00 20.90 321 GLY A CA 1
ATOM 966 C C . GLY A 1 140 ? 31.567 52.297 11.150 1.00 28.15 321 GLY A C 1
ATOM 967 O O . GLY A 1 140 ? 31.840 51.904 10.016 1.00 24.38 321 GLY A O 1
ATOM 968 N N . PHE A 1 141 ? 30.406 52.042 11.746 1.00 21.95 322 PHE A N 1
ATOM 969 C CA . PHE A 1 141 ? 29.349 51.284 11.088 1.00 26.43 322 PHE A CA 1
ATOM 970 C C . PHE A 1 141 ? 28.063 52.097 10.983 1.00 35.52 322 PHE A C 1
ATOM 971 O O . PHE A 1 141 ? 27.865 53.064 11.719 1.00 32.15 322 PHE A O 1
ATOM 979 N N . ALA A 1 142 ? 27.194 51.695 10.062 1.00 41.53 323 ALA A N 1
ATOM 980 C CA . ALA A 1 142 ? 25.908 52.355 9.873 1.00 37.44 323 ALA A CA 1
ATOM 981 C C . ALA A 1 142 ? 24.886 51.381 9.298 1.00 37.46 323 ALA A C 1
ATOM 982 O O . ALA A 1 142 ? 25.199 50.595 8.406 1.00 37.72 323 ALA A O 1
ATOM 98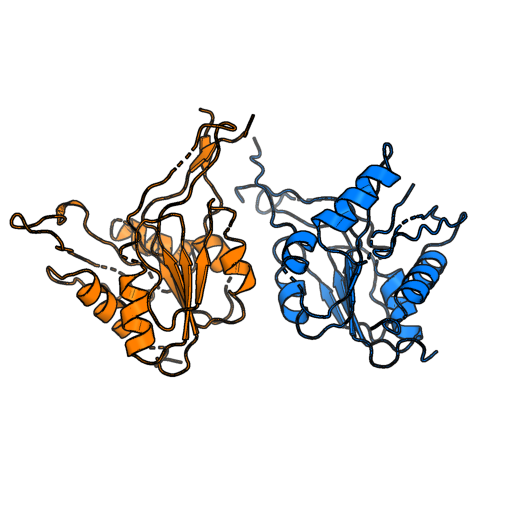4 N N . ALA A 1 143 ? 23.663 51.434 9.815 1.00 44.23 324 ALA A N 1
ATOM 985 C CA . ALA A 1 143 ? 22.596 50.559 9.344 1.00 52.44 324 ALA A CA 1
ATOM 986 C C . ALA A 1 143 ? 21.301 51.339 9.154 1.00 58.07 324 ALA A C 1
ATOM 987 O O . ALA A 1 143 ? 20.603 51.644 10.121 1.00 60.68 324 ALA A O 1
ATOM 989 N N . GLU A 1 144 ? 20.986 51.662 7.904 1.00 64.10 325 GLU A N 1
ATOM 990 C CA . GLU A 1 144 ? 19.795 52.446 7.598 1.00 67.18 325 GLU A CA 1
ATOM 991 C C . GLU A 1 144 ? 18.952 51.803 6.502 1.00 72.01 325 GLU A C 1
ATOM 992 O O . GLU A 1 144 ? 19.458 51.036 5.682 1.00 71.61 325 GLU A O 1
ATOM 998 N N . THR A 1 145 ? 17.663 52.126 6.497 1.00 75.17 326 THR A N 1
ATOM 999 C CA . THR A 1 145 ? 16.741 51.608 5.495 1.00 77.53 326 THR A CA 1
ATOM 1000 C C . THR A 1 145 ? 16.474 52.647 4.410 1.00 79.81 326 THR A C 1
ATOM 1001 O O . THR A 1 145 ? 15.880 52.341 3.377 1.00 83.36 326 THR A O 1
ATOM 1005 N N . THR A 1 146 ? 16.918 53.876 4.654 1.00 78.89 327 THR A N 1
ATOM 1006 C CA . THR A 1 146 ? 16.724 54.965 3.703 1.00 80.46 327 THR A CA 1
ATOM 1007 C C . THR A 1 146 ? 17.899 55.936 3.733 1.00 77.36 327 THR A C 1
ATOM 1008 O O . THR A 1 146 ? 18.485 56.178 4.790 1.00 75.88 327 THR A O 1
ATOM 1010 N N . ASN A 1 147 ? 18.229 56.489 2.567 1.00 76.69 328 ASN A N 1
ATOM 1011 C CA . ASN A 1 147 ? 19.346 57.420 2.417 1.00 75.51 328 ASN A CA 1
ATOM 1012 C C . ASN A 1 147 ? 20.642 56.856 2.989 1.00 72.56 328 ASN A C 1
ATOM 1013 O O . ASN A 1 147 ? 21.317 57.508 3.785 1.00 73.49 328 ASN A O 1
ATOM 1015 N N . VAL A 1 148 ? 20.979 55.638 2.575 1.00 77.80 329 VAL A N 1
ATOM 1016 C CA . VAL A 1 148 ? 22.149 54.938 3.093 1.00 71.15 329 VAL A CA 1
ATOM 1017 C C . VAL A 1 148 ? 23.444 55.668 2.753 1.00 69.21 329 VAL A C 1
ATOM 1018 O O . VAL A 1 148 ? 24.267 55.928 3.631 1.00 67.31 329 VAL A O 1
ATOM 1022 N N . GLU A 1 149 ? 23.616 55.994 1.476 1.00 69.07 330 GLU A N 1
ATOM 1023 C CA . GLU A 1 149 ? 24.813 56.680 1.004 1.00 70.23 330 GLU A CA 1
ATOM 1024 C C . GLU A 1 149 ? 24.968 58.046 1.664 1.00 68.05 330 GLU A C 1
ATOM 1025 O O . GLU A 1 149 ? 26.059 58.420 2.090 1.00 68.76 330 GLU A O 1
ATOM 1031 N N . GLU A 1 150 ? 23.864 58.782 1.743 1.00 66.19 331 GLU A N 1
ATOM 1032 C CA . GLU A 1 150 ? 23.869 60.129 2.300 1.00 64.13 331 GLU A CA 1
ATOM 1033 C C . GLU A 1 150 ? 24.204 60.130 3.789 1.00 60.46 331 GLU A C 1
ATOM 1034 O O . GLU A 1 150 ? 24.992 60.953 4.253 1.00 58.04 331 GLU A O 1
ATOM 1036 N N . TYR A 1 151 ? 23.604 59.206 4.531 1.00 59.49 332 TYR A N 1
ATOM 1037 C CA . TYR A 1 151 ? 23.828 59.121 5.970 1.00 61.56 332 TYR A CA 1
ATOM 1038 C C . TYR A 1 151 ? 25.242 58.647 6.291 1.00 60.35 332 TYR A C 1
ATOM 1039 O O . TYR A 1 151 ? 25.903 59.196 7.173 1.00 58.92 332 TYR A O 1
ATOM 1048 N N . ALA A 1 152 ? 25.696 57.622 5.577 1.00 58.07 333 ALA A N 1
ATOM 1049 C CA . ALA A 1 152 ? 27.026 57.065 5.797 1.00 54.86 333 ALA A CA 1
ATOM 1050 C C . ALA A 1 152 ? 28.108 58.084 5.456 1.00 50.86 333 ALA A C 1
ATOM 1051 O O . ALA A 1 152 ? 29.132 58.165 6.135 1.00 43.58 333 ALA A O 1
ATOM 1053 N N . THR A 1 153 ? 27.875 58.858 4.401 1.00 48.07 334 THR A N 1
ATOM 1054 C CA . THR A 1 153 ? 28.808 59.904 4.000 1.00 50.49 334 THR A CA 1
ATOM 1055 C C . THR A 1 153 ? 28.812 61.032 5.026 1.00 51.88 334 THR A C 1
ATOM 1056 O O . THR A 1 153 ? 29.868 61.552 5.385 1.00 50.97 334 THR A O 1
ATOM 1060 N N . LYS A 1 154 ? 27.624 61.399 5.496 1.00 55.09 335 LYS A N 1
ATOM 1061 C CA . LYS A 1 154 ? 27.483 62.444 6.503 1.00 54.61 335 LYS A CA 1
ATOM 1062 C C . LYS A 1 154 ? 28.202 62.058 7.791 1.00 52.85 335 LYS A C 1
ATOM 1063 O O . LYS A 1 154 ? 28.905 62.872 8.387 1.00 49.76 335 LYS A O 1
ATOM 1065 N N . LYS A 1 155 ? 28.024 60.809 8.208 1.00 49.51 336 LYS A N 1
ATOM 1066 C CA . LYS A 1 155 ? 28.673 60.300 9.410 1.00 43.64 336 LYS A CA 1
ATOM 1067 C C . LYS A 1 155 ? 30.184 60.215 9.214 1.00 38.93 336 LYS A C 1
ATOM 1068 O O . LYS A 1 155 ? 30.955 60.424 10.150 1.00 40.11 336 LYS A O 1
ATOM 1074 N N . LEU A 1 156 ? 30.597 59.912 7.988 1.00 34.77 337 LEU A N 1
ATOM 1075 C CA . LEU A 1 156 ? 32.012 59.801 7.655 1.00 33.36 337 LEU A CA 1
ATOM 1076 C C . LEU A 1 156 ? 32.736 61.132 7.832 1.00 42.56 337 LEU A C 1
ATOM 1077 O O . LEU A 1 156 ? 33.880 61.171 8.285 1.00 41.96 337 LEU A O 1
ATOM 1082 N N . ARG A 1 157 ? 32.060 62.220 7.480 1.00 45.57 338 ARG A N 1
ATOM 1083 C CA . ARG A 1 157 ? 32.661 63.548 7.540 1.00 43.73 338 ARG A CA 1
ATOM 1084 C C . ARG A 1 157 ? 32.462 64.205 8.904 1.00 42.42 338 ARG A C 1
ATOM 1085 O O . ARG A 1 157 ? 33.349 64.898 9.401 1.00 48.27 338 ARG A O 1
ATOM 1093 N N . GLU A 1 158 ? 31.297 63.983 9.503 1.00 39.03 339 GLU A N 1
ATOM 1094 C CA . GLU A 1 158 ? 30.964 64.594 10.787 1.00 44.43 339 GLU A CA 1
ATOM 1095 C C . GLU A 1 158 ? 31.822 64.054 11.927 1.00 48.39 339 GLU A C 1
ATOM 1096 O O . GLU A 1 158 ? 32.273 64.811 12.787 1.00 50.20 339 GLU A O 1
ATOM 1102 N N . LYS A 1 159 ? 32.044 62.743 11.931 1.00 47.19 340 LYS A N 1
ATOM 1103 C CA . LYS A 1 159 ? 32.747 62.091 13.031 1.00 44.55 340 LYS A CA 1
ATOM 1104 C C . LYS A 1 159 ? 34.255 62.035 12.806 1.00 38.46 340 LYS A C 1
ATOM 1105 O O . LYS A 1 159 ? 34.982 61.456 13.616 1.00 34.19 340 LYS A O 1
ATOM 1111 N N . ASN A 1 160 ? 34.714 62.637 11.711 1.00 33.99 341 ASN A N 1
ATOM 1112 C CA . ASN A 1 160 ? 36.127 62.619 11.336 1.00 34.25 341 ASN A CA 1
ATOM 1113 C C . ASN A 1 160 ? 36.657 61.187 11.255 1.00 36.11 341 ASN A C 1
ATOM 1114 O O . ASN A 1 160 ? 37.633 60.832 11.916 1.00 36.89 341 ASN A O 1
ATOM 1119 N N . ALA A 1 161 ? 35.995 60.366 10.446 1.00 29.37 342 ALA A N 1
ATOM 1120 C CA . ALA A 1 161 ? 36.349 58.955 10.331 1.00 34.73 342 ALA A CA 1
ATOM 1121 C C . ALA A 1 161 ? 37.035 58.658 9.003 1.00 35.02 342 ALA A C 1
ATOM 1122 O O . ALA A 1 161 ? 36.995 59.466 8.076 1.00 29.27 342 ALA A O 1
ATOM 1124 N N . ASN A 1 162 ? 37.664 57.489 8.918 1.00 26.92 343 ASN A N 1
ATOM 1125 C CA . ASN A 1 162 ? 38.370 57.087 7.709 1.00 26.99 343 ASN A CA 1
ATOM 1126 C C . ASN A 1 162 ? 37.523 56.181 6.822 1.00 27.04 343 ASN A C 1
ATOM 1127 O O . ASN A 1 162 ? 37.709 56.143 5.606 1.00 30.39 343 ASN A O 1
ATOM 1140 N N . ILE A 1 164 ? 33.298 54.224 6.736 1.00 28.11 345 ILE A N 1
ATOM 1141 C CA . ILE A 1 164 ? 32.018 53.853 7.324 1.00 28.69 345 ILE A CA 1
ATOM 1142 C C . ILE A 1 164 ? 31.443 52.629 6.619 1.00 28.75 345 ILE A C 1
ATOM 1143 O O . ILE A 1 164 ? 31.231 52.642 5.407 1.00 29.70 345 ILE A O 1
ATOM 1148 N N . VAL A 1 165 ? 31.200 51.571 7.385 1.00 27.92 346 VAL A N 1
ATOM 1149 C CA . VAL A 1 165 ? 30.652 50.339 6.834 1.00 27.97 346 VAL A CA 1
ATOM 1150 C C . VAL A 1 165 ? 29.129 50.329 6.936 1.00 29.78 346 VAL A C 1
ATOM 1151 O O . VAL A 1 165 ? 28.572 50.326 8.033 1.00 30.11 346 VAL A O 1
ATOM 1155 N N . ALA A 1 166 ? 28.462 50.325 5.787 1.00 31.23 347 ALA A N 1
ATOM 1156 C CA . ALA A 1 166 ? 27.005 50.363 5.747 1.00 37.81 347 ALA A CA 1
ATOM 1157 C C . ALA A 1 166 ? 26.410 48.968 5.583 1.00 46.57 347 ALA A C 1
ATOM 1158 O O . ALA A 1 166 ? 26.922 48.149 4.820 1.00 46.98 347 ALA A O 1
ATOM 1160 N N . ASN A 1 167 ? 25.324 48.706 6.305 1.00 53.56 348 ASN A N 1
ATOM 1161 C CA . ASN A 1 167 ? 24.652 47.413 6.241 1.00 60.54 348 ASN A CA 1
ATOM 1162 C C . ASN A 1 167 ? 23.299 47.485 5.543 1.00 66.38 348 ASN A C 1
ATOM 1163 O O . ASN A 1 167 ? 22.833 48.562 5.172 1.00 67.11 348 ASN A O 1
ATOM 1168 N N . ASP A 1 168 ? 22.676 46.324 5.371 1.00 67.00 349 ASP A N 1
ATOM 1169 C CA . ASP A 1 168 ? 21.366 46.232 4.737 1.00 71.48 349 ASP A CA 1
ATOM 1170 C C . ASP A 1 168 ? 20.275 46.832 5.620 1.00 72.28 349 ASP A C 1
ATOM 1171 O O . ASP A 1 168 ? 19.400 46.121 6.113 1.00 73.24 349 ASP A O 1
ATOM 1176 N N . THR A 1 180 ? 25.093 35.978 7.350 1.00 60.41 361 THR A N 1
ATOM 1177 C CA . THR A 1 180 ? 25.109 36.531 6.000 1.00 60.74 361 THR A CA 1
ATOM 1178 C C . THR A 1 180 ? 24.822 38.029 6.020 1.00 61.98 361 THR A C 1
ATOM 1179 O O . THR A 1 180 ? 23.924 38.488 6.726 1.00 67.00 361 THR A O 1
ATOM 1183 N N . ASN A 1 181 ? 25.593 38.789 5.246 1.00 55.61 362 ASN A N 1
ATOM 1184 C CA . ASN A 1 181 ? 25.454 40.241 5.216 1.00 51.74 362 ASN A CA 1
ATOM 1185 C C . ASN A 1 181 ? 25.630 40.828 3.819 1.00 45.59 362 ASN A C 1
ATOM 1186 O O . ASN A 1 181 ? 26.325 40.259 2.977 1.00 48.65 362 ASN A O 1
ATOM 1191 N N . ILE A 1 182 ? 24.994 41.971 3.584 1.00 39.63 363 ILE A N 1
ATOM 1192 C CA . ILE A 1 182 ? 25.214 42.744 2.367 1.00 35.21 363 ILE A CA 1
ATOM 1193 C C . ILE A 1 182 ? 25.790 44.103 2.750 1.00 35.23 363 ILE A C 1
ATOM 1194 O O . ILE A 1 182 ? 25.080 44.968 3.263 1.00 36.38 363 ILE A O 1
ATOM 1199 N N . VAL A 1 183 ? 27.082 44.283 2.498 1.00 32.78 364 VAL A N 1
ATOM 1200 C CA . VAL A 1 183 ? 27.817 45.425 3.031 1.00 31.90 364 VAL A CA 1
ATOM 1201 C C . VAL A 1 183 ? 28.366 46.356 1.949 1.00 31.31 364 VAL A C 1
ATOM 1202 O O . VAL A 1 183 ? 28.909 45.906 0.940 1.00 31.13 364 VAL A O 1
ATOM 1206 N N . THR A 1 184 ? 28.204 47.659 2.168 1.00 32.23 365 THR A N 1
ATOM 1207 C CA . THR A 1 184 ? 28.827 48.674 1.326 1.00 34.00 365 THR A CA 1
ATOM 1208 C C . THR A 1 184 ? 29.758 49.543 2.168 1.00 31.53 365 THR A C 1
ATOM 1209 O O . THR A 1 184 ? 29.359 50.060 3.211 1.00 31.85 365 THR A O 1
ATOM 1221 N N . TYR A 1 186 ? 32.318 52.844 2.701 1.00 30.87 367 TYR A N 1
ATOM 1222 C CA . TYR A 1 186 ? 32.580 54.210 2.257 1.00 32.22 367 TYR A CA 1
ATOM 1223 C C . TYR A 1 186 ? 33.870 54.746 2.868 1.00 31.01 367 TYR A C 1
ATOM 1224 O O . TYR A 1 186 ? 33.924 55.034 4.062 1.00 30.14 367 TYR A O 1
ATOM 1233 N N . ARG A 1 187 ? 34.905 54.888 2.045 1.00 31.22 368 ARG A N 1
ATOM 1234 C CA . ARG A 1 187 ? 36.201 55.350 2.529 1.00 30.39 368 ARG A CA 1
ATOM 1235 C C . ARG A 1 187 ? 36.295 56.874 2.522 1.00 34.46 368 ARG A C 1
ATOM 1236 O O . ARG A 1 187 ? 35.530 57.551 1.834 1.00 33.60 368 ARG A O 1
ATOM 1244 N N . LYS A 1 188 ? 37.242 57.405 3.291 1.00 32.04 369 LYS A N 1
ATOM 1245 C CA . LYS A 1 188 ? 37.416 58.848 3.427 1.00 35.64 369 LYS A CA 1
ATOM 1246 C C . LYS A 1 188 ? 37.830 59.503 2.112 1.00 39.42 369 LYS A C 1
ATOM 1247 O O . LYS A 1 188 ? 37.425 60.627 1.817 1.00 37.79 369 LYS A O 1
ATOM 1253 N N . ASP A 1 189 ? 38.625 58.791 1.319 1.00 34.72 370 ASP A N 1
ATOM 1254 C CA . ASP A 1 189 ? 39.141 59.336 0.066 1.00 36.31 370 ASP A CA 1
ATOM 1255 C C . ASP A 1 189 ? 38.049 59.492 -0.991 1.00 38.24 370 ASP A C 1
ATOM 1256 O O . ASP A 1 189 ? 38.286 60.059 -2.056 1.00 47.24 370 ASP A O 1
ATOM 1261 N N . GLY A 1 190 ? 36.857 58.982 -0.694 1.00 37.67 371 GLY A N 1
ATOM 1262 C CA . GLY A 1 190 ? 35.717 59.143 -1.577 1.00 39.72 371 GLY A CA 1
ATOM 1263 C C . GLY A 1 190 ? 35.303 57.871 -2.289 1.00 39.61 371 GLY A C 1
ATOM 1264 O O . GLY A 1 190 ? 34.256 57.825 -2.934 1.00 44.86 371 GLY A O 1
ATOM 1265 N N . GLU A 1 191 ? 36.124 56.832 -2.172 1.00 39.62 372 GLU A N 1
ATOM 1266 C CA . GLU A 1 191 ? 35.855 55.569 -2.850 1.00 40.23 372 GLU A CA 1
ATOM 1267 C C . GLU A 1 191 ? 34.693 54.817 -2.207 1.00 41.33 372 GLU A C 1
ATOM 1268 O O . GLU A 1 191 ? 34.490 54.884 -0.995 1.00 38.78 372 GLU A O 1
ATOM 1274 N N . VAL A 1 192 ? 33.931 54.105 -3.032 1.00 44.91 373 VAL A N 1
ATOM 1275 C CA . VAL A 1 192 ? 32.784 53.338 -2.559 1.00 37.09 373 VAL A CA 1
ATOM 1276 C C . VAL A 1 192 ? 32.874 51.885 -3.014 1.00 37.52 373 VAL A C 1
ATOM 1277 O O . VAL A 1 192 ? 32.933 51.603 -4.211 1.00 46.09 373 VAL A O 1
ATOM 1281 N N . ILE A 1 193 ? 32.882 50.964 -2.055 1.00 35.07 374 ILE A N 1
ATOM 1282 C CA . ILE A 1 193 ? 32.994 49.543 -2.363 1.00 33.10 374 ILE A CA 1
ATOM 1283 C C . ILE A 1 193 ? 31.782 48.759 -1.869 1.00 32.92 374 ILE A C 1
ATOM 1284 O O . ILE A 1 193 ? 31.552 48.651 -0.665 1.00 33.16 374 ILE A O 1
ATOM 1289 N N . GLU A 1 194 ? 31.011 48.213 -2.804 1.00 36.07 375 GLU A N 1
ATOM 1290 C CA . GLU A 1 194 ? 29.870 47.375 -2.453 1.00 41.49 375 GLU A CA 1
ATOM 1291 C C . GLU A 1 194 ? 30.247 45.898 -2.512 1.00 41.57 375 GLU A C 1
ATOM 1292 O O . GLU A 1 194 ? 31.047 45.484 -3.351 1.00 42.50 375 GLU A O 1
ATOM 1298 N N . LEU A 1 195 ? 29.666 45.109 -1.614 1.00 32.15 376 LEU A N 1
ATOM 1299 C CA . LEU A 1 195 ? 29.950 43.681 -1.545 1.00 30.74 376 LEU A CA 1
ATOM 1300 C C . LEU A 1 195 ? 28.685 42.858 -1.769 1.00 37.61 376 LEU A C 1
ATOM 1301 O O . LEU A 1 195 ? 27.581 43.326 -1.492 1.00 33.61 376 LEU A O 1
ATOM 1306 N N . PRO A 1 196 ? 28.842 41.627 -2.280 1.00 33.90 377 PRO A N 1
ATOM 1307 C CA . PRO A 1 196 ? 27.705 40.711 -2.414 1.00 36.47 377 PRO A CA 1
ATOM 1308 C C . PRO A 1 196 ? 27.328 40.084 -1.075 1.00 37.43 377 PRO A C 1
ATOM 1309 O O . PRO A 1 196 ? 27.776 40.556 -0.030 1.00 40.10 377 PRO A O 1
ATOM 1313 N N . LEU A 1 197 ? 26.518 39.031 -1.109 1.00 34.71 378 LEU A N 1
ATOM 1314 C CA . LEU A 1 197 ? 26.128 38.338 0.112 1.00 34.74 378 LEU A CA 1
ATOM 1315 C C . LEU A 1 197 ? 27.306 37.550 0.678 1.00 34.33 378 LEU A C 1
ATOM 1316 O O . LEU A 1 197 ? 27.752 36.570 0.082 1.00 37.39 378 LEU A O 1
ATOM 1321 N N . LEU A 1 198 ? 27.806 37.987 1.830 1.00 41.25 379 LEU A N 1
ATOM 1322 C CA . LEU A 1 198 ? 28.968 37.359 2.449 1.00 25.62 379 LEU A CA 1
ATOM 1323 C C . LEU A 1 198 ? 28.714 37.013 3.911 1.00 30.36 379 LEU A C 1
ATOM 1324 O O . LEU A 1 198 ? 27.849 37.602 4.557 1.00 26.41 379 LEU A O 1
ATOM 1329 N N . THR A 1 199 ? 29.477 36.056 4.429 1.00 23.84 380 THR A N 1
ATOM 1330 C CA . THR A 1 199 ? 29.438 35.745 5.852 1.00 27.23 380 THR A CA 1
ATOM 1331 C C . THR A 1 199 ? 30.140 36.858 6.621 1.00 28.13 380 THR A C 1
ATOM 1332 O O . THR A 1 199 ? 30.846 37.674 6.029 1.00 23.42 380 THR A O 1
ATOM 1336 N N . LYS A 1 200 ? 29.946 36.890 7.935 1.00 24.86 381 LYS A N 1
ATOM 1337 C CA . LYS A 1 200 ? 30.540 37.935 8.762 1.00 24.08 381 LYS A CA 1
ATOM 1338 C C . LYS A 1 200 ? 32.064 37.880 8.733 1.00 16.97 381 LYS A C 1
ATOM 1339 O O . LYS A 1 200 ? 32.731 38.912 8.798 1.00 19.87 381 LYS A O 1
ATOM 1345 N N . LYS A 1 201 ? 32.610 36.672 8.629 1.00 17.49 382 LYS A N 1
ATOM 1346 C CA . LYS A 1 201 ? 34.055 36.494 8.579 1.00 20.35 382 LYS A CA 1
ATOM 1347 C C . LYS A 1 201 ? 34.618 36.996 7.252 1.00 22.73 382 LYS A C 1
ATOM 1348 O O . LYS A 1 201 ? 35.719 37.545 7.204 1.00 21.31 382 LYS A O 1
ATOM 1354 N N . GLU A 1 202 ? 33.855 36.808 6.179 1.00 18.86 383 GLU A N 1
ATOM 1355 C CA . GLU A 1 202 ? 34.244 37.314 4.866 1.00 21.81 383 GLU A CA 1
ATOM 1356 C C . GLU A 1 202 ? 34.267 38.837 4.859 1.00 19.00 383 GLU A C 1
ATOM 1357 O O . GLU A 1 202 ? 35.213 39.450 4.365 1.00 19.10 383 GLU A O 1
ATOM 1363 N N . VAL A 1 203 ? 33.216 39.439 5.408 1.00 18.65 384 VAL A N 1
ATOM 1364 C CA . VAL A 1 203 ? 33.128 40.889 5.530 1.00 20.09 384 VAL A CA 1
ATOM 1365 C C . VAL A 1 203 ? 34.283 41.423 6.370 1.00 18.33 384 VAL A C 1
ATOM 1366 O O . VAL A 1 203 ? 34.874 42.454 6.049 1.00 17.04 384 VAL A O 1
ATOM 1370 N N . ALA A 1 204 ? 34.604 40.702 7.441 1.00 19.03 385 ALA A N 1
ATOM 1371 C CA . ALA A 1 204 ? 35.707 41.066 8.322 1.00 14.71 385 ALA A CA 1
ATOM 1372 C C . ALA A 1 204 ? 37.027 41.136 7.561 1.00 15.25 385 ALA A C 1
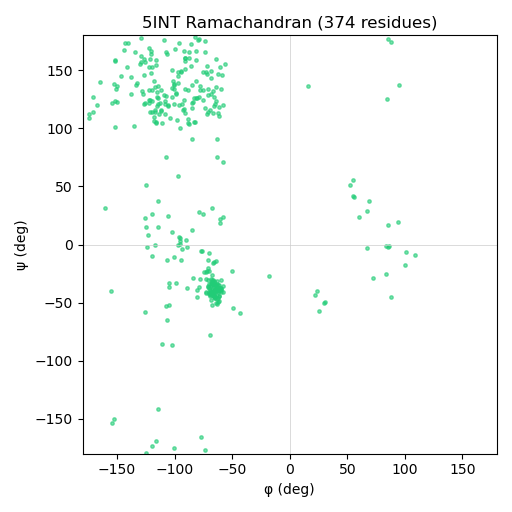ATOM 1373 O O . ALA A 1 204 ? 37.833 42.039 7.780 1.00 18.75 385 ALA A O 1
ATOM 1375 N N . ARG A 1 205 ? 37.237 40.178 6.663 1.00 16.20 386 ARG A N 1
ATOM 1376 C CA . ARG A 1 205 ? 38.450 40.134 5.855 1.00 17.26 386 ARG A CA 1
ATOM 1377 C C . ARG A 1 205 ? 38.532 41.318 4.898 1.00 18.18 386 ARG A C 1
ATOM 1378 O O . ARG A 1 205 ? 39.592 41.923 4.738 1.00 18.78 386 ARG A O 1
ATOM 1386 N N . GLU A 1 206 ? 37.409 41.638 4.262 1.00 18.75 387 GLU A N 1
ATOM 1387 C CA . GLU A 1 206 ? 37.348 42.756 3.329 1.00 21.95 387 GLU A CA 1
ATOM 1388 C C . GLU A 1 206 ? 37.634 44.073 4.042 1.00 22.17 387 GLU A C 1
ATOM 1389 O O . GLU A 1 206 ? 38.314 44.945 3.504 1.00 21.57 387 GLU A O 1
ATOM 1395 N N . ILE A 1 207 ? 37.111 44.205 5.258 1.00 24.45 388 ILE A N 1
ATOM 1396 C CA . ILE A 1 207 ? 37.338 45.395 6.070 1.00 22.78 388 ILE A CA 1
ATOM 1397 C C . ILE A 1 207 ? 38.812 45.542 6.435 1.00 18.90 388 ILE A C 1
ATOM 1398 O O . ILE A 1 207 ? 39.403 46.605 6.249 1.00 19.13 388 ILE A O 1
ATOM 1403 N N . LEU A 1 208 ? 39.399 44.466 6.948 1.00 17.05 389 LEU A N 1
ATOM 1404 C CA . LEU A 1 208 ? 40.796 44.479 7.369 1.00 17.44 389 LEU A CA 1
ATOM 1405 C C . LEU A 1 208 ? 41.740 44.630 6.180 1.00 19.29 389 LEU A C 1
ATOM 1406 O O . LEU A 1 208 ? 42.856 45.129 6.322 1.00 20.40 389 LEU A O 1
ATOM 1411 N N . LYS A 1 209 ? 41.286 44.194 5.009 1.00 19.99 390 LYS A N 1
ATOM 1412 C CA . LYS A 1 209 ? 42.030 44.406 3.774 1.00 28.79 390 LYS A CA 1
ATOM 1413 C C . LYS A 1 209 ? 42.093 45.894 3.453 1.00 29.11 390 LYS A C 1
ATOM 1414 O O . LYS A 1 209 ? 43.148 46.419 3.094 1.00 25.37 390 LYS A O 1
ATOM 1420 N N . GLN A 1 210 ? 40.954 46.567 3.590 1.00 23.04 391 GLN A N 1
ATOM 1421 C CA . GLN A 1 210 ? 40.868 48.002 3.347 1.00 25.24 391 GLN A CA 1
ATOM 1422 C C . GLN A 1 210 ? 41.703 48.785 4.354 1.00 24.78 391 GLN A C 1
ATOM 1423 O O . GLN A 1 210 ? 42.359 49.765 4.002 1.00 31.07 391 GLN A O 1
ATOM 1429 N N . ILE A 1 211 ? 41.671 48.346 5.608 1.00 25.97 392 ILE A N 1
ATOM 1430 C CA . ILE A 1 211 ? 42.438 48.986 6.671 1.00 23.07 392 ILE A CA 1
ATOM 1431 C C . ILE A 1 211 ? 43.935 48.838 6.420 1.00 30.37 392 ILE A C 1
ATOM 1432 O O . ILE A 1 211 ? 44.712 49.766 6.651 1.00 26.48 392 ILE A O 1
ATOM 1437 N N . GLU A 1 212 ? 44.327 47.665 5.933 1.00 24.32 393 GLU A N 1
ATOM 1438 C CA . GLU A 1 212 ? 45.721 47.385 5.614 1.00 32.84 393 GLU A CA 1
ATOM 1439 C C . GLU A 1 212 ? 46.267 48.386 4.599 1.00 34.03 393 GLU A C 1
ATOM 1440 O O . GLU A 1 212 ? 47.414 48.818 4.697 1.00 31.32 393 GLU A O 1
ATOM 1462 N N . LEU A 1 215 ? 46.786 51.981 6.018 1.00 33.30 396 LEU A N 1
ATOM 1463 C CA . LEU A 1 215 ? 47.997 52.039 6.826 1.00 34.66 396 LEU A CA 1
ATOM 1464 C C . LEU A 1 215 ? 49.231 52.242 5.952 1.00 49.74 396 LEU A C 1
ATOM 1465 O O . LEU A 1 215 ? 50.245 52.768 6.409 1.00 50.72 396 LEU A O 1
ATOM 1470 N N . GLU A 1 216 ? 49.138 51.823 4.693 1.00 47.44 397 GLU A N 1
ATOM 1471 C CA . GLU A 1 216 ? 50.240 51.987 3.750 1.00 54.21 397 GLU A CA 1
ATOM 1472 C C . GLU A 1 216 ? 50.217 53.375 3.119 1.00 61.83 397 GLU A C 1
ATOM 1473 O O . GLU A 1 216 ? 51.258 53.909 2.738 1.00 59.66 397 GLU A O 1
ATOM 1479 N N . ASP A 1 217 ? 49.024 53.952 3.011 1.00 65.43 398 ASP A N 1
ATOM 1480 C CA . ASP A 1 217 ? 48.864 55.296 2.463 1.00 73.11 398 ASP A CA 1
ATOM 1481 C C . ASP A 1 217 ? 49.562 56.334 3.334 1.00 78.09 398 ASP A C 1
ATOM 1482 O O . ASP A 1 217 ? 50.041 57.354 2.838 1.00 84.06 398 ASP A O 1
ATOM 1487 N N . ASP A 1 218 ? 49.616 56.066 4.634 1.00 76.12 399 ASP A N 1
ATOM 1488 C CA . ASP A 1 218 ? 50.260 56.969 5.579 1.00 80.43 399 ASP A CA 1
ATOM 1489 C C . ASP A 1 218 ? 51.774 56.780 5.577 1.00 82.95 399 ASP A C 1
ATOM 1490 O O . ASP A 1 218 ? 52.390 56.617 6.630 1.00 83.68 399 ASP A O 1
ATOM 1495 N N . LEU B 1 4 ? 53.305 71.272 43.992 1.00 59.26 185 LEU B N 1
ATOM 1496 C CA . LEU B 1 4 ? 52.466 71.082 42.815 1.00 53.48 185 LEU B CA 1
ATOM 1497 C C . LEU B 1 4 ? 53.305 71.040 41.543 1.00 52.07 185 LEU B C 1
ATOM 1498 O O . LEU B 1 4 ? 52.770 71.081 40.435 1.00 50.59 185 LEU B O 1
ATOM 1503 N N . GLN B 1 5 ? 54.621 70.958 41.712 1.00 53.29 186 GLN B N 1
ATOM 1504 C CA . GLN B 1 5 ? 55.544 70.960 40.583 1.00 47.16 186 GLN B CA 1
ATOM 1505 C C . GLN B 1 5 ? 55.377 69.710 39.723 1.00 42.34 186 GLN B C 1
ATOM 1506 O O . GLN B 1 5 ? 55.563 68.590 40.198 1.00 47.23 186 GLN B O 1
ATOM 1512 N N . GLY B 1 6 ? 55.021 69.910 38.459 1.00 42.25 187 GLY B N 1
ATOM 1513 C CA . GLY B 1 6 ? 54.871 68.809 37.524 1.00 46.25 187 GLY B CA 1
ATOM 1514 C C . GLY B 1 6 ? 53.507 68.148 37.575 1.00 46.60 187 GLY B C 1
ATOM 1515 O O . GLY B 1 6 ? 53.229 67.224 36.811 1.00 45.38 187 GLY B O 1
ATOM 1516 N N . LYS B 1 7 ? 52.653 68.621 38.477 1.00 45.58 188 LYS B N 1
ATOM 1517 C CA . LYS B 1 7 ? 51.312 68.068 38.624 1.00 40.82 188 LYS B CA 1
ATOM 1518 C C . LYS B 1 7 ? 50.354 68.631 37.578 1.00 40.81 188 LYS B C 1
ATOM 1519 O O . LYS B 1 7 ? 50.405 69.816 37.248 1.00 38.83 188 LYS B O 1
ATOM 1525 N N . ARG B 1 8 ? 49.481 67.771 37.062 1.00 41.63 189 ARG B N 1
ATOM 1526 C CA . ARG B 1 8 ? 48.501 68.172 36.059 1.00 32.49 189 ARG B CA 1
ATOM 1527 C C . ARG B 1 8 ? 47.165 68.503 36.716 1.00 31.22 189 ARG B C 1
ATOM 1528 O O . ARG B 1 8 ? 46.561 67.655 37.374 1.00 26.00 189 ARG B O 1
ATOM 1536 N N . ILE B 1 9 ? 46.705 69.737 36.538 1.00 23.44 190 ILE B N 1
ATOM 1537 C CA . ILE B 1 9 ? 45.446 70.173 37.132 1.00 22.48 190 ILE B CA 1
ATOM 1538 C C . ILE B 1 9 ? 44.493 70.744 36.088 1.00 28.12 190 ILE B C 1
ATOM 1539 O O . ILE B 1 9 ? 44.827 71.698 35.386 1.00 28.42 190 ILE B O 1
ATOM 1544 N N . LEU B 1 10 ? 43.306 70.155 35.987 1.00 28.50 191 LEU B N 1
ATOM 1545 C CA . LEU B 1 10 ? 42.273 70.680 35.102 1.00 20.48 191 LEU B CA 1
ATOM 1546 C C . LEU B 1 10 ? 41.260 71.487 35.903 1.00 20.66 191 LEU B C 1
ATOM 1547 O O . LEU B 1 10 ? 40.796 71.051 36.957 1.00 22.71 191 LEU B O 1
ATOM 1552 N N . ILE B 1 11 ? 40.920 72.666 35.394 1.00 18.38 192 ILE B N 1
ATOM 1553 C CA . ILE B 1 11 ? 39.993 73.558 36.078 1.00 17.80 192 ILE B CA 1
ATOM 1554 C C . ILE B 1 11 ? 38.855 73.987 35.158 1.00 23.91 192 ILE B C 1
ATOM 1555 O O . ILE B 1 11 ? 39.089 74.425 34.031 1.00 16.52 192 ILE B O 1
ATOM 1560 N N . THR B 1 12 ? 37.623 73.849 35.638 1.00 17.33 193 THR B N 1
ATOM 1561 C CA . THR B 1 12 ? 36.464 74.351 34.911 1.00 20.14 193 THR B CA 1
ATOM 1562 C C . THR B 1 12 ? 36.018 75.674 35.519 1.00 16.33 193 THR B C 1
ATOM 1563 O O . THR B 1 12 ? 35.979 75.820 36.741 1.00 17.07 193 THR B O 1
ATOM 1567 N N . ALA B 1 13 ? 35.687 76.638 34.666 1.00 15.53 194 ALA B N 1
ATOM 1568 C CA . ALA B 1 13 ? 35.295 77.963 35.131 1.00 19.85 194 ALA B CA 1
ATOM 1569 C C . ALA B 1 13 ? 34.352 78.646 34.148 1.00 22.46 194 ALA B C 1
ATOM 1570 O O . ALA B 1 13 ? 34.318 78.308 32.965 1.00 14.54 194 ALA B O 1
ATOM 1572 N N . GLY B 1 14 ? 33.588 79.613 34.647 1.00 15.32 195 GLY B N 1
ATOM 1573 C CA . GLY B 1 14 ? 32.664 80.358 33.814 1.00 15.06 195 GLY B CA 1
ATOM 1574 C C . GLY B 1 14 ? 31.305 79.694 33.714 1.00 17.37 195 GLY B C 1
ATOM 1575 O O . GLY B 1 14 ? 31.111 78.588 34.217 1.00 15.81 195 GLY B O 1
ATOM 1576 N N . PRO B 1 15 ? 30.350 80.374 33.065 1.00 17.38 196 PRO B N 1
ATOM 1577 C CA . PRO B 1 15 ? 28.991 79.860 32.880 1.00 15.71 196 PRO B CA 1
ATOM 1578 C C . PRO B 1 15 ? 28.870 78.971 31.648 1.00 15.32 196 PRO B C 1
ATOM 1579 O O . PRO B 1 15 ? 29.817 78.864 30.871 1.00 15.12 196 PRO B O 1
ATOM 1583 N N . THR B 1 16 ? 27.713 78.340 31.479 1.00 16.04 197 THR B N 1
ATOM 1584 C CA . THR B 1 16 ? 27.433 77.559 30.281 1.00 16.51 197 THR B CA 1
ATOM 1585 C C . THR B 1 16 ? 26.201 78.116 29.578 1.00 16.43 197 THR B C 1
ATOM 1586 O O . THR B 1 16 ? 25.287 78.623 30.225 1.00 19.74 197 THR B O 1
ATOM 1590 N N . ARG B 1 17 ? 26.182 78.026 28.253 1.00 16.35 198 ARG B N 1
ATOM 1591 C CA . ARG B 1 17 ? 25.054 78.520 27.472 1.00 16.74 198 ARG B CA 1
ATOM 1592 C C . ARG B 1 17 ? 24.251 77.372 26.875 1.00 18.02 198 ARG B C 1
ATOM 1593 O O . ARG B 1 17 ? 24.808 76.482 26.232 1.00 18.49 198 ARG B O 1
ATOM 1601 N N . GLU B 1 18 ? 22.940 77.399 27.089 1.00 18.94 199 GLU B N 1
ATOM 1602 C CA . GLU B 1 18 ? 22.056 76.369 26.557 1.00 20.60 199 GLU B CA 1
ATOM 1603 C C . GLU B 1 18 ? 21.066 76.975 25.568 1.00 23.40 199 GLU B C 1
ATOM 1604 O O . GLU B 1 18 ? 20.234 77.804 25.939 1.00 22.51 199 GLU B O 1
ATOM 1610 N N . LYS B 1 19 ? 21.163 76.559 24.310 1.00 22.73 200 LYS B N 1
ATOM 1611 C CA . LYS B 1 19 ? 20.328 77.113 23.250 1.00 23.09 200 LYS B CA 1
ATOM 1612 C C . LYS B 1 19 ? 18.851 76.774 23.429 1.00 26.99 200 LYS B C 1
ATOM 1613 O O . LYS B 1 19 ? 18.489 75.624 23.680 1.00 26.54 200 LYS B O 1
ATOM 1619 N N . ILE B 1 20 ? 18.007 77.791 23.299 1.00 26.38 201 ILE B N 1
ATOM 1620 C CA . ILE B 1 20 ? 16.562 77.613 23.307 1.00 30.09 201 ILE B CA 1
ATOM 1621 C C . ILE B 1 20 ? 16.044 77.752 21.882 1.00 40.32 201 ILE B C 1
ATOM 1622 O O . ILE B 1 20 ? 15.115 77.059 21.464 1.00 44.15 201 ILE B O 1
ATOM 1627 N N . ASP B 1 21 ? 16.675 78.658 21.144 1.00 44.06 202 ASP B N 1
ATOM 1628 C CA . ASP B 1 21 ? 16.277 79.001 19.788 1.00 51.71 202 ASP B CA 1
ATOM 1629 C C . ASP B 1 21 ? 17.533 79.200 18.943 1.00 48.95 202 ASP B C 1
ATOM 1630 O O . ASP B 1 21 ? 18.642 79.178 19.478 1.00 52.57 202 ASP B O 1
ATOM 1635 N N . PRO B 1 22 ? 17.377 79.383 17.621 1.00 50.71 203 PRO B N 1
ATOM 1636 C CA . PRO B 1 22 ? 18.560 79.779 16.849 1.00 52.37 203 PRO B CA 1
ATOM 1637 C C . PRO B 1 22 ? 19.061 81.174 17.228 1.00 49.90 203 PRO B C 1
ATOM 1638 O O . PRO B 1 22 ? 20.188 81.532 16.886 1.00 54.50 203 PRO B O 1
ATOM 1642 N N . VAL B 1 23 ? 18.233 81.943 17.930 1.00 45.05 204 VAL B N 1
ATOM 1643 C CA . VAL B 1 23 ? 18.597 83.298 18.330 1.00 38.66 204 VAL B CA 1
ATOM 1644 C C . VAL B 1 23 ? 18.502 83.512 19.841 1.00 36.61 204 VAL B C 1
ATOM 1645 O O . VAL B 1 23 ? 18.811 84.594 20.338 1.00 41.43 204 VAL B O 1
ATOM 1649 N N . ARG B 1 24 ? 18.073 82.485 20.569 1.00 32.51 205 ARG B N 1
ATOM 1650 C CA . ARG B 1 24 ? 17.893 82.605 22.014 1.00 23.88 205 ARG B CA 1
ATOM 1651 C C . ARG B 1 24 ? 18.628 81.517 22.789 1.00 20.95 205 ARG B C 1
ATOM 1652 O O . ARG B 1 24 ? 18.742 80.380 22.331 1.00 23.89 205 ARG B O 1
ATOM 1660 N N . PHE B 1 25 ? 19.120 81.877 23.971 1.00 20.09 206 PHE B N 1
ATOM 1661 C CA . PHE B 1 25 ? 19.784 80.923 24.850 1.00 19.67 206 PHE B CA 1
ATOM 1662 C C . PHE B 1 25 ? 19.682 81.360 26.307 1.00 20.90 206 PHE B C 1
ATOM 1663 O O . PHE B 1 25 ? 19.475 82.537 26.600 1.00 19.59 206 PHE B O 1
ATOM 1679 N N . THR B 1 27 ? 21.699 81.016 30.217 1.00 19.10 208 THR B N 1
ATOM 1680 C CA . THR B 1 27 ? 23.018 80.748 30.773 1.00 34.39 208 THR B CA 1
ATOM 1681 C C . THR B 1 27 ? 23.006 80.650 32.291 1.00 40.29 208 THR B C 1
ATOM 1682 O O . THR B 1 27 ? 22.778 81.638 32.991 1.00 37.02 208 THR B O 1
ATOM 1686 N N . ASN B 1 28 ? 23.250 79.442 32.790 1.00 42.28 209 ASN B N 1
ATOM 1687 C CA . ASN B 1 28 ? 23.454 79.226 34.215 1.00 47.03 209 ASN B CA 1
ATOM 1688 C C . ASN B 1 28 ? 24.705 79.975 34.656 1.00 44.70 209 ASN B C 1
ATOM 1689 O O . ASN B 1 28 ? 25.813 79.443 34.602 1.00 46.27 209 ASN B O 1
ATOM 1694 N N . PHE B 1 29 ? 24.519 81.217 35.088 1.00 41.11 210 PHE B N 1
ATOM 1695 C CA . PHE B 1 29 ? 25.633 82.138 35.265 1.00 38.94 210 PHE B CA 1
ATOM 1696 C C . PHE B 1 29 ? 26.455 81.906 36.534 1.00 41.95 210 PHE B C 1
ATOM 1697 O O . PHE B 1 29 ? 25.919 81.737 37.626 1.00 48.35 210 PHE B O 1
ATOM 1705 N N . SER B 1 30 ? 27.771 81.899 36.351 1.00 42.67 211 SER B N 1
ATOM 1706 C CA . SER B 1 30 ? 28.744 81.985 37.436 1.00 45.04 211 SER B CA 1
ATOM 1707 C C . SER B 1 30 ? 29.995 82.659 36.876 1.00 46.14 211 SER B C 1
ATOM 1708 O O . SER B 1 30 ? 30.455 82.304 35.794 1.00 50.44 211 SER B O 1
ATOM 1711 N N . SER B 1 31 ? 30.526 83.628 37.623 1.00 49.73 212 SER B N 1
ATOM 1712 C CA . SER B 1 31 ? 31.561 84.556 37.146 1.00 47.95 212 SER B CA 1
ATOM 1713 C C . SER B 1 31 ? 32.693 83.938 36.321 1.00 43.93 212 SER B C 1
ATOM 1714 O O . SER B 1 31 ? 32.913 84.326 35.174 1.00 44.93 212 SER B O 1
ATOM 1717 N N . GLY B 1 32 ? 33.409 82.986 36.907 1.00 38.42 213 GLY B N 1
ATOM 1718 C CA . GLY B 1 32 ? 34.592 82.431 36.275 1.00 19.17 213 GLY B CA 1
ATOM 1719 C C . GLY B 1 32 ? 35.835 83.052 36.879 1.00 18.14 213 GLY B C 1
ATOM 1720 O O . GLY B 1 32 ? 36.960 82.650 36.584 1.00 17.72 213 GLY B O 1
ATOM 1721 N N . LYS B 1 33 ? 35.615 84.042 37.739 1.00 16.25 214 LYS B N 1
ATOM 1722 C CA . LYS B 1 33 ? 36.693 84.756 38.410 1.00 26.23 214 LYS B CA 1
ATOM 1723 C C . LYS B 1 33 ? 37.534 83.821 39.272 1.00 17.66 214 LYS B C 1
ATOM 1724 O O . LYS B 1 33 ? 38.763 83.865 39.234 1.00 18.08 214 LYS B O 1
ATOM 1738 N N . GLY B 1 35 ? 37.813 80.431 39.170 1.00 16.13 216 GLY B N 1
ATOM 1739 C CA . GLY B 1 35 ? 38.511 79.434 38.378 1.00 15.54 216 GLY B CA 1
ATOM 1740 C C . GLY B 1 35 ? 39.750 79.973 37.688 1.00 15.82 216 GLY B C 1
ATOM 1741 O O . GLY B 1 35 ? 40.778 79.298 37.624 1.00 16.16 216 GLY B O 1
ATOM 1742 N N . TYR B 1 36 ? 39.650 81.191 37.167 1.00 15.88 217 TYR B N 1
ATOM 1743 C CA . TYR B 1 36 ? 40.787 81.848 36.533 1.00 16.42 217 TYR B CA 1
ATOM 1744 C C . TYR B 1 36 ? 41.846 82.206 37.569 1.00 18.69 217 TYR B C 1
ATOM 1745 O O . TYR B 1 36 ? 43.044 82.149 37.291 1.00 18.45 217 TYR B O 1
ATOM 1754 N N . ALA B 1 37 ? 41.396 82.573 38.765 1.00 18.40 218 ALA B N 1
ATOM 1755 C CA . ALA B 1 37 ? 42.302 82.906 39.857 1.00 29.26 218 ALA B CA 1
ATOM 1756 C C . ALA B 1 37 ? 43.076 81.674 40.310 1.00 20.21 218 ALA B C 1
ATOM 1757 O O . ALA B 1 37 ? 44.281 81.743 40.551 1.00 21.34 218 ALA B O 1
ATOM 1759 N N . ILE B 1 38 ? 42.376 80.549 40.424 1.00 26.50 219 ILE B N 1
ATOM 1760 C CA . ILE B 1 38 ? 43.004 79.290 40.806 1.00 23.72 219 ILE B CA 1
ATOM 1761 C C . ILE B 1 38 ? 44.034 78.868 39.762 1.00 21.53 219 ILE B C 1
ATOM 1762 O O . ILE B 1 38 ? 45.110 78.378 40.101 1.00 23.28 219 ILE B O 1
ATOM 1767 N N . ALA B 1 39 ? 43.702 79.080 38.492 1.00 24.62 220 ALA B N 1
ATOM 1768 C CA . ALA B 1 39 ? 44.594 78.732 37.391 1.00 23.50 220 ALA B CA 1
ATOM 1769 C C . ALA B 1 39 ? 45.901 79.519 37.452 1.00 29.23 220 ALA B C 1
ATOM 1770 O O . ALA B 1 39 ? 46.972 78.980 37.173 1.00 31.32 220 ALA B O 1
ATOM 1772 N N . GLU B 1 40 ? 45.806 80.793 37.820 1.00 23.25 221 GLU B N 1
ATOM 1773 C CA . GLU B 1 40 ? 46.979 81.658 37.900 1.00 25.46 221 GLU B CA 1
ATOM 1774 C C . GLU B 1 40 ? 47.882 81.278 39.069 1.00 29.83 221 GLU B C 1
ATOM 1775 O O . GLU B 1 40 ? 49.106 81.274 38.944 1.00 30.49 221 GLU B O 1
ATOM 1781 N N . VAL B 1 41 ? 47.276 80.964 40.209 1.00 23.56 222 VAL B N 1
ATOM 1782 C CA . VAL B 1 41 ? 48.039 80.572 41.387 1.00 31.89 222 VAL B CA 1
ATOM 1783 C C . VAL B 1 41 ? 48.662 79.194 41.180 1.00 31.97 222 VAL B C 1
ATOM 1784 O O . VAL B 1 41 ? 49.770 78.925 41.646 1.00 35.23 222 VAL B O 1
ATOM 1788 N N . ALA B 1 42 ? 47.952 78.331 40.459 1.00 29.20 223 ALA B N 1
ATOM 1789 C CA . ALA B 1 42 ? 48.413 76.968 40.220 1.00 35.36 223 ALA B CA 1
ATOM 1790 C C . ALA B 1 42 ? 49.695 76.932 39.390 1.00 31.80 223 ALA B C 1
ATOM 1791 O O . ALA B 1 42 ? 50.634 76.213 39.729 1.00 33.54 223 ALA B O 1
ATOM 1793 N N . VAL B 1 43 ? 49.736 77.705 38.308 1.00 29.71 224 VAL B N 1
ATOM 1794 C CA . VAL B 1 43 ? 50.922 77.740 37.456 1.00 37.63 224 VAL B CA 1
ATOM 1795 C C . VAL B 1 43 ? 52.085 78.434 38.159 1.00 38.64 224 VAL B C 1
ATOM 1796 O O . VAL B 1 43 ? 53.247 78.205 37.824 1.00 41.34 224 VAL B O 1
ATOM 1800 N N . ASN B 1 44 ? 51.768 79.279 39.136 1.00 38.61 225 ASN B N 1
ATOM 1801 C CA . ASN B 1 44 ? 52.795 79.944 39.928 1.00 41.44 225 ASN B CA 1
ATOM 1802 C C . ASN B 1 44 ? 53.467 78.974 40.892 1.00 43.11 225 ASN B C 1
ATOM 1803 O O . ASN B 1 44 ? 54.597 79.196 41.324 1.00 47.01 225 ASN B O 1
ATOM 1808 N N . LEU B 1 45 ? 52.764 77.896 41.222 1.00 44.68 226 LEU B N 1
ATOM 1809 C CA . LEU B 1 45 ? 53.294 76.887 42.130 1.00 42.56 226 LEU B CA 1
ATOM 1810 C C . LEU B 1 45 ? 53.940 75.738 41.360 1.00 37.60 226 LEU B C 1
ATOM 1811 O O . LEU B 1 45 ? 54.354 74.740 41.949 1.00 37.25 226 LEU B O 1
ATOM 1816 N N . GLY B 1 46 ? 54.018 75.886 40.041 1.00 34.96 227 GLY B N 1
ATOM 1817 C CA . GLY B 1 46 ? 54.725 74.934 39.202 1.00 36.74 227 GLY B CA 1
ATOM 1818 C C . GLY B 1 46 ? 53.865 73.839 38.599 1.00 40.14 227 GLY B C 1
ATOM 1819 O O . GLY B 1 46 ? 54.378 72.802 38.178 1.00 38.02 227 GLY B O 1
ATOM 1820 N N . ALA B 1 47 ? 52.557 74.066 38.544 1.00 28.64 228 ALA B N 1
ATOM 1821 C CA . ALA B 1 47 ? 51.639 73.065 38.012 1.00 33.85 228 ALA B CA 1
ATOM 1822 C C . ALA B 1 47 ? 51.339 73.293 36.533 1.00 31.75 228 ALA B C 1
ATOM 1823 O O . ALA B 1 47 ? 51.354 74.426 36.052 1.00 25.83 228 ALA B O 1
ATOM 1825 N N . GLU B 1 48 ? 51.075 72.203 35.819 1.00 30.51 229 GLU B N 1
ATOM 1826 C CA . GLU B 1 48 ? 50.642 72.274 34.429 1.00 32.15 229 GLU B CA 1
ATOM 1827 C C . GLU B 1 48 ? 49.117 72.298 34.393 1.00 29.84 229 GLU B C 1
ATOM 1828 O O . GLU B 1 48 ? 48.466 71.340 34.809 1.00 29.47 229 GLU B O 1
ATOM 1834 N N . VAL B 1 49 ? 48.552 73.394 33.897 1.00 25.05 230 VAL B N 1
ATOM 1835 C CA . VAL B 1 49 ? 47.126 73.649 34.067 1.00 24.57 230 VAL B CA 1
ATOM 1836 C C . VAL B 1 49 ? 46.329 73.661 32.765 1.00 22.66 230 VAL B C 1
ATOM 1837 O O . VAL B 1 49 ? 46.708 74.313 31.792 1.00 22.19 230 VAL B O 1
ATOM 1841 N N . ILE B 1 50 ? 45.221 72.926 32.764 1.00 20.29 231 ILE B N 1
ATOM 1842 C CA . ILE B 1 50 ? 44.257 72.963 31.673 1.00 23.34 231 ILE B CA 1
ATOM 1843 C C . ILE B 1 50 ? 42.991 73.675 32.139 1.00 23.50 231 ILE B C 1
ATOM 1844 O O . ILE B 1 50 ? 42.378 73.278 33.128 1.00 23.85 231 ILE B O 1
ATOM 1849 N N . LEU B 1 51 ? 42.605 74.731 31.430 1.00 20.96 232 LEU B N 1
ATOM 1850 C CA . LEU B 1 51 ? 41.442 75.518 31.823 1.00 15.71 232 LEU B CA 1
ATOM 1851 C C . LEU B 1 51 ? 40.286 75.362 30.840 1.00 13.32 232 LEU B C 1
ATOM 1852 O O . LEU B 1 51 ? 40.308 75.923 29.745 1.00 28.11 232 LEU B O 1
ATOM 1857 N N . VAL B 1 52 ? 39.278 74.593 31.238 1.00 12.78 233 VAL B N 1
ATOM 1858 C CA . VAL B 1 52 ? 38.060 74.457 30.449 1.00 12.09 233 VAL B CA 1
ATOM 1859 C C . VAL B 1 52 ? 37.089 75.565 30.835 1.00 24.03 233 VAL B C 1
ATOM 1860 O O . VAL B 1 52 ? 36.457 75.509 31.889 1.00 17.12 233 VAL B O 1
ATOM 1864 N N . SER B 1 53 ? 36.976 76.575 29.980 1.00 11.55 234 SER B N 1
ATOM 1865 C CA . SER B 1 53 ? 36.220 77.772 30.324 1.00 11.41 234 SER B CA 1
ATOM 1866 C C . SER B 1 53 ? 34.980 77.978 29.464 1.00 14.34 234 SER B C 1
ATOM 1867 O O . SER B 1 53 ? 35.017 77.810 28.245 1.00 15.63 234 SER B O 1
ATOM 1870 N N . GLY B 1 54 ? 33.882 78.348 30.115 1.00 14.10 235 GLY B N 1
ATOM 1871 C CA . GLY B 1 54 ? 32.693 78.788 29.412 1.00 12.43 235 GLY B CA 1
ATOM 1872 C C . GLY B 1 54 ? 32.887 80.224 28.967 1.00 11.41 235 GLY B C 1
ATOM 1873 O O . GLY B 1 54 ? 33.908 80.836 29.284 1.00 13.08 235 GLY B O 1
ATOM 1874 N N . PRO B 1 55 ? 31.909 80.775 28.233 1.00 11.50 236 PRO B N 1
ATOM 1875 C CA . PRO B 1 55 ? 32.017 82.136 27.695 1.00 12.10 236 PRO B CA 1
ATOM 1876 C C . PRO B 1 55 ? 32.149 83.197 28.785 1.00 12.60 236 PRO B C 1
ATOM 1877 O O . PRO B 1 55 ? 31.251 83.358 29.610 1.00 18.56 236 PRO B O 1
ATOM 1881 N N . THR B 1 56 ? 33.272 83.908 28.780 1.00 14.80 237 THR B N 1
ATOM 1882 C CA . THR B 1 56 ? 33.517 84.972 29.746 1.00 17.30 237 THR B CA 1
ATOM 1883 C C . THR B 1 56 ? 34.288 86.121 29.104 1.00 22.67 237 THR B C 1
ATOM 1884 O O . THR B 1 56 ? 34.818 85.985 28.001 1.00 19.16 237 THR B O 1
ATOM 1888 N N . ALA B 1 57 ? 34.348 87.251 29.800 1.00 20.09 238 ALA B N 1
ATOM 1889 C CA . ALA B 1 57 ? 35.080 88.412 29.310 1.00 18.44 238 ALA B CA 1
ATOM 1890 C C . ALA B 1 57 ? 36.502 88.424 29.861 1.00 24.54 238 ALA B C 1
ATOM 1891 O O . ALA B 1 57 ? 37.307 89.287 29.511 1.00 26.41 238 ALA B O 1
ATOM 1893 N N . LEU B 1 58 ? 36.802 87.460 30.725 1.00 16.45 239 LEU B N 1
ATOM 1894 C CA . LEU B 1 58 ? 38.127 87.349 31.324 1.00 29.98 239 LEU B CA 1
ATOM 1895 C C . LEU B 1 58 ? 39.151 86.856 30.308 1.00 25.87 239 LEU B C 1
ATOM 1896 O O . LEU B 1 58 ? 38.822 86.088 29.404 1.00 24.44 239 LEU B O 1
ATOM 1901 N N . ASN B 1 59 ? 40.393 87.301 30.463 1.00 26.21 240 ASN B N 1
ATOM 1902 C CA . ASN B 1 59 ? 41.471 86.880 29.577 1.00 25.47 240 ASN B CA 1
ATOM 1903 C C . ASN B 1 59 ? 42.090 85.563 30.030 1.00 23.66 240 ASN B C 1
ATOM 1904 O O . ASN B 1 59 ? 42.312 85.359 31.223 1.00 25.32 240 ASN B O 1
ATOM 1909 N N . PRO B 1 60 ? 42.361 84.661 29.074 1.00 21.37 241 PRO B N 1
ATOM 1910 C CA . PRO B 1 60 ? 43.041 83.395 29.369 1.00 23.28 241 PRO B CA 1
ATOM 1911 C C . PRO B 1 60 ? 44.407 83.629 30.007 1.00 31.95 241 PRO B C 1
ATOM 1912 O O . PRO B 1 60 ? 45.258 84.272 29.392 1.00 43.58 241 PRO B O 1
ATOM 1916 N N . PRO B 1 61 ? 44.608 83.119 31.232 1.00 27.16 242 PRO B N 1
ATOM 1917 C CA . PRO B 1 61 ? 45.845 83.309 32.001 1.00 26.10 242 PRO B CA 1
ATOM 1918 C C . PRO B 1 61 ? 47.090 82.835 31.256 1.00 24.94 242 PRO B C 1
ATOM 1919 O O . PRO B 1 61 ? 46.996 81.978 30.377 1.00 26.63 242 PRO B O 1
ATOM 1923 N N . LEU B 1 62 ? 48.242 83.396 31.609 1.00 26.90 243 LEU B N 1
ATOM 1924 C CA . LEU B 1 62 ? 49.504 83.011 30.989 1.00 29.42 243 LEU B CA 1
ATOM 1925 C C . LEU B 1 62 ? 49.900 81.591 31.379 1.00 25.04 243 LEU B C 1
ATOM 1926 O O . LEU B 1 62 ? 49.569 81.124 32.469 1.00 24.76 243 LEU B O 1
ATOM 1931 N N . HIS B 1 63 ? 50.603 80.915 30.471 1.00 26.53 244 HIS B N 1
ATOM 1932 C CA . HIS B 1 63 ? 51.129 79.569 30.698 1.00 27.97 244 HIS B CA 1
ATOM 1933 C C . HIS B 1 63 ? 50.031 78.544 30.982 1.00 23.36 244 HIS B C 1
ATOM 1934 O O . HIS B 1 63 ? 50.283 77.512 31.603 1.00 36.84 244 HIS B O 1
ATOM 1941 N N . VAL B 1 64 ? 48.817 78.829 30.522 1.00 21.83 245 VAL B N 1
ATOM 1942 C CA . VAL B 1 64 ? 47.689 77.930 30.738 1.00 20.28 245 VAL B CA 1
ATOM 1943 C C . VAL B 1 64 ? 47.069 77.494 29.414 1.00 24.98 245 VAL B C 1
ATOM 1944 O O . VAL B 1 64 ? 46.825 78.317 28.532 1.00 26.48 245 VAL B O 1
ATOM 1948 N N . THR B 1 65 ? 46.824 76.194 29.277 1.00 19.31 246 THR B N 1
ATOM 1949 C CA . THR B 1 65 ? 46.126 75.669 28.110 1.00 20.92 246 THR B CA 1
ATOM 1950 C C . THR B 1 65 ? 44.620 75.831 28.293 1.00 17.45 246 THR B C 1
ATOM 1951 O O . THR B 1 65 ? 43.998 75.104 29.067 1.00 16.67 246 THR B O 1
ATOM 1955 N N . THR B 1 66 ? 44.039 76.789 27.579 1.00 16.70 247 THR B N 1
ATOM 1956 C CA . THR B 1 66 ? 42.626 77.113 27.742 1.00 22.31 247 THR B CA 1
ATOM 1957 C C . THR B 1 66 ? 41.753 76.470 26.669 1.00 21.44 247 THR B C 1
ATOM 1958 O O . THR B 1 66 ? 42.034 76.579 25.475 1.00 22.36 247 THR B O 1
ATOM 1962 N N . VAL B 1 67 ? 40.692 75.797 27.105 1.00 13.95 248 VAL B N 1
ATOM 1963 C CA . VAL B 1 67 ? 39.720 75.211 26.192 1.00 13.54 248 VAL B CA 1
ATOM 1964 C C . VAL B 1 67 ? 38.372 75.911 26.325 1.00 18.12 248 VAL B C 1
ATOM 1965 O O . VAL B 1 67 ? 37.709 75.807 27.357 1.00 12.78 248 VAL B O 1
ATOM 1969 N N . GLN B 1 68 ? 37.973 76.627 25.279 1.00 12.80 249 GLN B N 1
ATOM 1970 C CA . GLN B 1 68 ? 36.708 77.353 25.287 1.00 13.69 249 GLN B CA 1
ATOM 1971 C C . GLN B 1 68 ? 35.534 76.431 24.974 1.00 14.89 249 GLN B C 1
ATOM 1972 O O . GLN B 1 68 ? 35.534 75.734 23.959 1.00 14.53 249 GLN B O 1
ATOM 1978 N N . VAL B 1 69 ? 34.538 76.430 25.854 1.00 11.21 250 VAL B N 1
ATOM 1979 C CA . VAL B 1 69 ? 33.341 75.621 25.655 1.00 17.06 250 VAL B CA 1
ATOM 1980 C C . VAL B 1 69 ? 32.086 76.481 25.761 1.00 15.37 250 VAL B C 1
ATOM 1981 O O . VAL B 1 69 ? 32.117 77.571 26.332 1.00 11.84 250 VAL B O 1
ATOM 1985 N N . GLU B 1 70 ? 30.984 75.984 25.210 1.00 12.58 251 GLU B N 1
ATOM 1986 C CA . GLU B 1 70 ? 29.740 76.743 25.179 1.00 14.37 251 GLU B CA 1
ATOM 1987 C C . GLU B 1 70 ? 28.717 76.188 26.166 1.00 18.00 251 GLU B C 1
ATOM 1988 O O . GLU B 1 70 ? 28.342 76.859 27.127 1.00 14.96 251 GLU B O 1
ATOM 1994 N N . SER B 1 71 ? 28.270 74.958 25.925 1.00 10.92 252 SER B N 1
ATOM 1995 C CA . SER B 1 71 ? 27.245 74.340 26.759 1.00 13.06 252 SER B CA 1
ATOM 1996 C C . SER B 1 71 ? 27.846 73.437 27.831 1.00 12.29 252 SER B C 1
ATOM 1997 O O . SER B 1 71 ? 29.052 73.190 27.847 1.00 15.38 252 SER B O 1
ATOM 2000 N N . ALA B 1 72 ? 26.992 72.947 28.725 1.00 11.25 253 ALA B N 1
ATOM 2001 C CA . ALA B 1 72 ? 27.422 72.048 29.789 1.00 17.84 253 ALA B CA 1
ATOM 2002 C C . ALA B 1 72 ? 27.908 70.722 29.214 1.00 14.40 253 ALA B C 1
ATOM 2003 O O . ALA B 1 72 ? 28.832 70.106 29.745 1.00 12.43 253 ALA B O 1
ATOM 2005 N N . GLN B 1 73 ? 27.279 70.289 28.126 1.00 15.58 254 GLN B N 1
ATOM 2006 C CA . GLN B 1 73 ? 27.684 69.067 27.442 1.00 17.18 254 GLN B CA 1
ATOM 2007 C C . GLN B 1 73 ? 29.054 69.247 26.795 1.00 11.93 254 GLN B C 1
ATOM 2008 O O . GLN B 1 73 ? 29.879 68.334 26.808 1.00 21.02 254 GLN B O 1
ATOM 2014 N N . ASP B 1 74 ? 29.287 70.429 26.230 1.00 11.54 255 ASP B N 1
ATOM 2015 C CA . ASP B 1 74 ? 30.588 70.768 25.664 1.00 13.81 255 ASP B CA 1
ATOM 2016 C C . ASP B 1 74 ? 31.666 70.711 26.740 1.00 14.84 255 ASP B C 1
ATOM 2017 O O . ASP B 1 74 ? 32.755 70.183 26.519 1.00 11.66 255 ASP B O 1
ATOM 2030 N N . LEU B 1 76 ? 31.534 69.051 29.594 1.00 11.80 257 LEU B N 1
ATOM 2031 C CA . LEU B 1 76 ? 31.680 67.668 30.033 1.00 17.00 257 LEU B CA 1
ATOM 2032 C C . LEU B 1 76 ? 32.622 66.891 29.123 1.00 19.41 257 LEU B C 1
ATOM 2033 O O . LEU B 1 76 ? 33.550 66.230 29.591 1.00 21.48 257 LEU B O 1
ATOM 2038 N N . GLU B 1 77 ? 32.374 66.976 27.821 1.00 12.97 258 GLU B N 1
ATOM 2039 C CA . GLU B 1 77 ? 33.169 66.252 26.838 1.00 20.86 258 GLU B CA 1
ATOM 2040 C C . GLU B 1 77 ? 34.608 66.755 26.805 1.00 22.43 258 GLU B C 1
ATOM 2041 O O . GLU B 1 77 ? 35.531 65.991 26.530 1.00 20.10 258 GLU B O 1
ATOM 2047 N N . ALA B 1 78 ? 34.795 68.040 27.093 1.00 12.99 259 ALA B N 1
ATOM 2048 C CA . ALA B 1 78 ? 36.132 68.622 27.135 1.00 16.22 259 ALA B CA 1
ATOM 2049 C C . ALA B 1 78 ? 36.931 68.061 28.307 1.00 18.64 259 ALA B C 1
ATOM 2050 O O . ALA B 1 78 ? 38.117 67.759 28.175 1.00 19.55 259 ALA B O 1
ATOM 2052 N N . VAL B 1 79 ? 36.273 67.923 29.454 1.00 13.34 260 VAL B N 1
ATOM 2053 C CA . VAL B 1 79 ? 36.916 67.384 30.648 1.00 16.78 260 VAL B CA 1
ATOM 2054 C C . VAL B 1 79 ? 37.223 65.898 30.477 1.00 18.56 260 VAL B C 1
ATOM 2055 O O . VAL B 1 79 ? 38.295 65.428 30.860 1.00 24.42 260 VAL B O 1
ATOM 2059 N N . ILE B 1 80 ? 36.278 65.170 29.891 1.00 15.10 261 ILE B N 1
ATOM 2060 C CA . ILE B 1 80 ? 36.436 63.739 29.649 1.00 19.59 261 ILE B CA 1
ATOM 2061 C C . ILE B 1 80 ? 37.645 63.456 28.754 1.00 20.19 261 ILE B C 1
ATOM 2062 O O . ILE B 1 80 ? 38.372 62.483 28.965 1.00 23.35 261 ILE B O 1
ATOM 2067 N N . GLN B 1 81 ? 37.875 64.326 27.775 1.00 17.74 262 GLN B N 1
ATOM 2068 C CA . GLN B 1 81 ? 38.989 64.155 26.846 1.00 24.71 262 GLN B CA 1
ATOM 2069 C C . GLN B 1 81 ? 40.351 64.399 27.500 1.00 27.95 262 GLN B C 1
ATOM 2070 O O . GLN B 1 81 ? 41.386 64.057 26.930 1.00 33.09 262 GLN B O 1
ATOM 2076 N N . HIS B 1 82 ? 40.349 64.987 28.694 1.00 24.91 263 HIS B N 1
ATOM 2077 C CA . HIS B 1 82 ? 41.595 65.283 29.399 1.00 25.96 263 HIS B CA 1
ATOM 2078 C C . HIS B 1 82 ? 41.691 64.585 30.754 1.00 24.92 263 HIS B C 1
ATOM 2079 O O . HIS B 1 82 ? 42.752 64.580 31.378 1.00 28.40 263 HIS B O 1
ATOM 2086 N N . TYR B 1 83 ? 40.585 63.997 31.202 1.00 22.02 264 TYR B N 1
ATOM 2087 C CA . TYR B 1 83 ? 40.467 63.510 32.576 1.00 21.46 264 TYR B CA 1
ATOM 2088 C C . TYR B 1 83 ? 41.496 62.447 32.960 1.00 28.52 264 TYR B C 1
ATOM 2089 O O . TYR B 1 83 ? 42.008 62.451 34.079 1.00 31.59 264 TYR B O 1
ATOM 2098 N N . GLN B 1 84 ? 41.798 61.539 32.039 1.00 29.91 265 GLN B N 1
ATOM 2099 C CA . GLN B 1 84 ? 42.715 60.443 32.337 1.00 33.57 265 GLN B CA 1
ATOM 2100 C C . GLN B 1 84 ? 44.176 60.886 32.332 1.00 36.64 265 GLN B C 1
ATOM 2101 O O . GLN B 1 84 ? 45.067 60.107 32.672 1.00 40.48 265 GLN B O 1
ATOM 2107 N N . ASN B 1 85 ? 44.421 62.136 31.954 1.00 35.20 266 ASN B N 1
ATOM 2108 C CA . ASN B 1 85 ? 45.783 62.654 31.888 1.00 39.48 266 ASN B CA 1
ATOM 2109 C C . ASN B 1 85 ? 46.050 63.767 32.897 1.00 33.91 266 ASN B C 1
ATOM 2110 O O . ASN B 1 85 ? 47.045 64.483 32.790 1.00 31.27 266 ASN B O 1
ATOM 2115 N N . VAL B 1 86 ? 45.161 63.911 33.875 1.00 26.50 267 VAL B N 1
ATOM 2116 C CA . VAL B 1 86 ? 45.343 64.914 34.919 1.00 25.08 267 VAL B CA 1
ATOM 2117 C C . VAL B 1 86 ? 45.397 64.266 36.298 1.00 27.21 267 VAL B C 1
ATOM 2118 O O . VAL B 1 86 ? 45.010 63.110 36.468 1.00 31.21 267 VAL B O 1
ATOM 2122 N N . ASP B 1 87 ? 45.882 65.019 37.278 1.00 20.65 268 ASP B N 1
ATOM 2123 C CA . ASP B 1 87 ? 46.002 64.521 38.642 1.00 27.87 268 ASP B CA 1
ATOM 2124 C C . ASP B 1 87 ? 44.914 65.108 39.534 1.00 29.88 268 ASP B C 1
ATOM 2125 O O . ASP B 1 87 ? 44.446 64.458 40.469 1.00 27.48 268 ASP B O 1
ATOM 2130 N N . VAL B 1 88 ? 44.525 66.345 39.243 1.00 25.32 269 VAL B N 1
ATOM 2131 C CA . VAL B 1 88 ? 43.507 67.040 40.024 1.00 23.40 269 VAL B CA 1
ATOM 2132 C C . VAL B 1 88 ? 42.470 67.685 39.108 1.00 23.65 269 VAL B C 1
ATOM 2133 O O . VAL B 1 88 ? 42.813 68.247 38.068 1.00 19.32 269 VAL B O 1
ATOM 2137 N N . VAL B 1 89 ? 41.200 67.594 39.493 1.00 21.40 270 VAL B N 1
ATOM 2138 C CA . VAL B 1 89 ? 40.134 68.283 38.777 1.00 21.47 270 VAL B CA 1
ATOM 2139 C C . VAL B 1 89 ? 39.382 69.219 39.716 1.00 22.76 270 VAL B C 1
ATOM 2140 O O . VAL B 1 89 ? 38.880 68.796 40.758 1.00 23.16 270 VAL B O 1
ATOM 2144 N N . ILE B 1 90 ? 39.312 70.493 39.344 1.00 21.11 271 ILE B N 1
ATOM 2145 C CA . ILE B 1 90 ? 38.628 71.491 40.157 1.00 21.74 271 ILE B CA 1
ATOM 2146 C C . ILE B 1 90 ? 37.426 72.079 39.425 1.00 22.14 271 ILE B C 1
ATOM 2147 O O . ILE B 1 90 ? 37.583 72.888 38.511 1.00 21.38 271 ILE B O 1
ATOM 2152 N N . LYS B 1 91 ? 36.228 71.667 39.827 1.00 23.50 272 LYS B N 1
ATOM 2153 C CA . LYS B 1 91 ? 35.006 72.233 39.270 1.00 24.02 272 LYS B CA 1
ATOM 2154 C C . LYS B 1 91 ? 34.550 73.422 40.107 1.00 36.24 272 LYS B C 1
ATOM 2155 O O . LYS B 1 91 ? 34.151 73.261 41.260 1.00 33.17 272 LYS B O 1
ATOM 2161 N N . THR B 1 92 ? 34.603 74.614 39.520 1.00 24.26 273 THR B N 1
ATOM 2162 C CA . THR B 1 92 ? 34.339 75.842 40.263 1.00 25.19 273 THR B CA 1
ATOM 2163 C C . THR B 1 92 ? 32.891 76.317 40.156 1.00 38.87 273 THR B C 1
ATOM 2164 O O . THR B 1 92 ? 32.467 77.190 40.913 1.00 42.80 273 THR B O 1
ATOM 2168 N N . ALA B 1 93 ? 32.139 75.745 39.220 1.00 42.18 274 ALA B N 1
ATOM 2169 C CA . ALA B 1 93 ? 30.744 76.132 39.021 1.00 51.60 274 ALA B CA 1
ATOM 2170 C C . ALA B 1 93 ? 29.903 75.837 40.260 1.00 57.60 274 ALA B C 1
ATOM 2171 O O . ALA B 1 93 ? 29.692 74.679 40.618 1.00 54.03 274 ALA B O 1
ATOM 2173 N N . ALA B 1 94 ? 29.425 76.894 40.908 1.00 62.77 275 ALA B N 1
ATOM 2174 C CA . ALA B 1 94 ? 28.647 76.755 42.134 1.00 70.41 275 ALA B CA 1
ATOM 2175 C C . ALA B 1 94 ? 27.206 76.344 41.848 1.00 71.84 275 ALA B C 1
ATOM 2176 O O . ALA B 1 94 ? 26.573 75.668 42.659 1.00 72.07 275 ALA B O 1
ATOM 2178 N N . VAL B 1 95 ? 26.693 76.751 40.692 1.00 70.40 276 VAL B N 1
ATOM 2179 C CA . VAL B 1 95 ? 25.302 76.485 40.341 1.00 67.26 276 VAL B CA 1
ATOM 2180 C C . VAL B 1 95 ? 25.139 75.174 39.578 1.00 62.29 276 VAL B C 1
ATOM 2181 O O . VAL B 1 95 ? 26.086 74.668 38.975 1.00 62.24 276 VAL B O 1
ATOM 2185 N N . ALA B 1 96 ? 23.928 74.626 39.618 1.00 59.31 277 ALA B N 1
ATOM 2186 C CA . ALA B 1 96 ? 23.589 73.451 38.827 1.00 58.20 277 ALA B CA 1
ATOM 2187 C C . ALA B 1 96 ? 23.027 73.894 37.483 1.00 61.56 277 ALA B C 1
ATOM 2188 O O . ALA B 1 96 ? 22.178 74.784 37.420 1.00 62.83 277 ALA B O 1
ATOM 2190 N N . ASP B 1 97 ? 23.503 73.277 36.408 1.00 58.72 278 ASP B N 1
ATOM 2191 C CA . ASP B 1 97 ? 23.136 73.708 35.065 1.00 54.23 278 ASP B CA 1
ATOM 2192 C C . ASP B 1 97 ? 21.813 73.107 34.598 1.00 50.08 278 ASP B C 1
ATOM 2193 O O . ASP B 1 97 ? 21.651 71.887 34.561 1.00 56.22 278 ASP B O 1
ATOM 2198 N N . TYR B 1 98 ? 20.871 73.977 34.248 1.00 40.73 279 TYR B N 1
ATOM 2199 C CA . TYR B 1 98 ? 19.612 73.553 33.647 1.00 36.23 279 TYR B CA 1
ATOM 2200 C C . TYR B 1 98 ? 19.671 73.747 32.136 1.00 34.41 279 TYR B C 1
ATOM 2201 O O . TYR B 1 98 ? 20.579 74.404 31.626 1.00 35.80 279 TYR B O 1
ATOM 2210 N N . ARG B 1 99 ? 18.701 73.183 31.423 1.00 33.23 280 ARG B N 1
ATOM 2211 C CA . ARG B 1 99 ? 18.739 73.174 29.965 1.00 32.69 280 ARG B CA 1
ATOM 2212 C C . ARG B 1 99 ? 17.382 72.825 29.360 1.00 36.82 280 ARG B C 1
ATOM 2213 O O . ARG B 1 99 ? 16.674 71.962 29.877 1.00 34.91 280 ARG B O 1
ATOM 2221 N N . PRO B 1 100 ? 17.009 73.509 28.267 1.00 40.56 281 PRO B N 1
ATOM 2222 C CA . PRO B 1 100 ? 15.793 73.168 27.520 1.00 46.13 281 PRO B CA 1
ATOM 2223 C C . PRO B 1 100 ? 15.832 71.738 26.989 1.00 53.98 281 PRO B C 1
ATOM 2224 O O . PRO B 1 100 ? 16.846 71.320 26.431 1.00 52.23 281 PRO B O 1
ATOM 2228 N N . LYS B 1 101 ? 14.739 71.002 27.166 1.00 58.78 282 LYS B N 1
ATOM 2229 C CA . LYS B 1 101 ? 14.665 69.619 26.707 1.00 61.70 282 LYS B CA 1
ATOM 2230 C C . LYS B 1 101 ? 14.754 69.535 25.185 1.00 64.76 282 LYS B C 1
ATOM 2231 O O . LYS B 1 101 ? 15.321 68.589 24.638 1.00 64.05 282 LYS B O 1
ATOM 2233 N N . TYR B 1 102 ? 14.190 70.531 24.509 1.00 66.99 283 TYR B N 1
ATOM 2234 C CA . TYR B 1 102 ? 14.238 70.600 23.052 1.00 70.67 283 TYR B CA 1
ATOM 2235 C C . TYR B 1 102 ? 14.887 71.898 22.586 1.00 70.67 283 TYR B C 1
ATOM 2236 O O . TYR B 1 102 ? 14.836 72.911 23.284 1.00 74.91 283 TYR B O 1
ATOM 2238 N N . VAL B 1 103 ? 15.497 71.859 21.405 1.00 69.47 284 VAL B N 1
ATOM 2239 C CA . VAL B 1 103 ? 16.178 73.026 20.866 1.00 68.27 284 VAL B CA 1
ATOM 2240 C C . VAL B 1 103 ? 15.590 73.315 19.477 1.00 73.52 284 VAL B C 1
ATOM 2241 O O . VAL B 1 103 ? 16.305 73.434 18.482 1.00 77.54 284 VAL B O 1
ATOM 2245 N N . HIS B 1 104 ? 14.258 73.390 19.452 1.00 72.77 285 HIS B N 1
ATOM 2246 C CA . HIS B 1 104 ? 13.430 73.753 18.293 1.00 73.95 285 HIS B CA 1
ATOM 2247 C C . HIS B 1 104 ? 14.032 73.500 16.911 1.00 74.48 285 HIS B C 1
ATOM 2248 O O . HIS B 1 104 ? 14.272 74.434 16.145 1.00 73.29 285 HIS B O 1
ATOM 2255 N N . ILE B 1 117 ? 11.805 76.924 27.662 1.00 55.15 298 ILE B N 1
ATOM 2256 C CA . ILE B 1 117 ? 10.566 76.891 28.429 1.00 54.71 298 ILE B CA 1
ATOM 2257 C C . ILE B 1 117 ? 10.401 75.553 29.154 1.00 49.94 298 ILE B C 1
ATOM 2258 O O . ILE B 1 117 ? 10.056 75.518 30.336 1.00 53.49 298 ILE B O 1
ATOM 2263 N N . GLU B 1 118 ? 10.662 74.458 28.448 1.00 49.41 299 GLU B N 1
ATOM 2264 C CA . GLU B 1 118 ? 10.618 73.127 29.046 1.00 48.91 299 GLU B CA 1
ATOM 2265 C C . GLU B 1 118 ? 12.015 72.708 29.490 1.00 42.35 299 GLU B C 1
ATOM 2266 O O . GLU B 1 118 ? 12.830 72.275 28.676 1.00 38.12 299 GLU B O 1
ATOM 2268 N N . LEU B 1 119 ? 12.286 72.836 30.785 1.00 39.73 300 LEU B N 1
ATOM 2269 C CA . LEU B 1 119 ? 13.637 72.648 31.304 1.00 42.13 300 LEU B CA 1
ATOM 2270 C C . LEU B 1 119 ? 14.040 71.190 31.488 1.00 53.20 300 LEU B C 1
ATOM 2271 O O . LEU B 1 119 ? 13.242 70.272 31.298 1.00 59.01 300 LEU B O 1
ATOM 2276 N N . GLU B 1 120 ? 15.299 71.009 31.875 1.00 52.43 301 GLU B N 1
ATOM 2277 C CA . GLU B 1 120 ? 15.902 69.699 32.079 1.00 55.79 301 GLU B CA 1
ATOM 2278 C C . GLU B 1 120 ? 17.272 69.874 32.727 1.00 52.24 301 GLU B C 1
ATOM 2279 O O . GLU B 1 120 ? 18.108 70.628 32.229 1.00 55.77 301 GLU B O 1
ATOM 2285 N N . ARG B 1 121 ? 17.496 69.190 33.844 1.00 48.33 302 ARG B N 1
ATOM 2286 C CA . ARG B 1 121 ? 18.773 69.271 34.542 1.00 50.05 302 ARG B CA 1
ATOM 2287 C C . ARG B 1 121 ? 19.863 68.557 33.748 1.00 54.88 302 ARG B C 1
ATOM 2288 O O . ARG B 1 121 ? 19.694 67.409 33.343 1.00 59.74 302 ARG B O 1
ATOM 2290 N N . THR B 1 122 ? 20.980 69.244 33.523 1.00 53.88 303 THR B N 1
ATOM 2291 C CA . THR B 1 122 ? 22.069 68.693 32.721 1.00 55.55 303 THR B CA 1
ATOM 2292 C C . THR B 1 122 ? 22.837 67.615 33.463 1.00 56.82 303 THR B C 1
ATOM 2293 O O . THR B 1 122 ? 22.598 67.356 34.647 1.00 58.56 303 THR B O 1
ATOM 2297 N N . VAL B 1 123 ? 23.771 66.994 32.754 1.00 55.53 304 VAL B N 1
ATOM 2298 C CA . VAL B 1 123 ? 24.646 65.994 33.346 1.00 57.79 304 VAL B CA 1
ATOM 2299 C C . VAL B 1 123 ? 25.548 66.643 34.389 1.00 52.30 304 VAL B C 1
ATOM 2300 O O . VAL B 1 123 ? 26.233 67.629 34.103 1.00 57.90 304 VAL B O 1
ATOM 2304 N N . ASP B 1 124 ? 25.550 66.097 35.599 1.00 45.54 305 ASP B N 1
ATOM 2305 C CA . ASP B 1 124 ? 26.444 66.584 36.637 1.00 42.37 305 ASP B CA 1
ATOM 2306 C C . ASP B 1 124 ? 27.867 66.137 36.332 1.00 39.55 305 ASP B C 1
ATOM 2307 O O . ASP B 1 124 ? 28.157 64.942 36.285 1.00 38.70 305 ASP B O 1
ATOM 2312 N N . ILE B 1 125 ? 28.748 67.108 36.122 1.00 37.35 306 ILE B N 1
ATOM 2313 C CA . ILE B 1 125 ? 30.134 66.829 35.770 1.00 29.11 306 ILE B CA 1
ATOM 2314 C C . ILE B 1 125 ? 30.847 66.065 36.879 1.00 25.98 306 ILE B C 1
ATOM 2315 O O . ILE B 1 125 ? 31.492 65.047 36.629 1.00 24.39 306 ILE B O 1
ATOM 2320 N N . LEU B 1 126 ? 30.721 66.568 38.102 1.00 24.62 307 LEU B N 1
ATOM 2321 C CA . LEU B 1 126 ? 31.424 66.006 39.248 1.00 31.34 307 LEU B CA 1
ATOM 2322 C C . LEU B 1 126 ? 30.994 64.570 39.534 1.00 26.73 307 LEU B C 1
ATOM 2323 O O . LEU B 1 126 ? 31.818 63.729 39.890 1.00 30.72 307 LEU B O 1
ATOM 2328 N N . LYS B 1 127 ? 29.702 64.296 39.377 1.00 25.05 308 LYS B N 1
ATOM 2329 C CA . LYS B 1 127 ? 29.173 62.955 39.602 1.00 28.21 308 LYS B CA 1
ATOM 2330 C C . LYS B 1 127 ? 29.727 61.974 38.577 1.00 26.32 308 LYS B C 1
ATOM 2331 O O . LYS B 1 127 ? 30.128 60.863 38.922 1.00 27.66 308 LYS B O 1
ATOM 2333 N N . THR B 1 128 ? 29.747 62.395 37.316 1.00 24.84 309 THR B N 1
ATOM 2334 C CA . THR B 1 128 ? 30.281 61.575 36.235 1.00 29.90 309 THR B CA 1
ATOM 2335 C C . THR B 1 128 ? 31.764 61.293 36.452 1.00 28.35 309 THR B C 1
ATOM 2336 O O . THR B 1 128 ? 32.216 60.156 36.310 1.00 25.88 309 THR B O 1
ATOM 2340 N N . LEU B 1 129 ? 32.511 62.335 36.803 1.00 27.80 310 LEU B N 1
ATOM 2341 C CA . LEU B 1 129 ? 33.939 62.203 37.067 1.00 25.55 310 LEU B CA 1
ATOM 2342 C C . LEU B 1 129 ? 34.200 61.280 38.251 1.00 26.25 310 LEU B C 1
ATOM 2343 O O . LEU B 1 129 ? 35.188 60.549 38.269 1.00 29.98 310 LEU B O 1
ATOM 2348 N N . GLY B 1 130 ? 33.307 61.316 39.236 1.00 26.28 311 GLY B N 1
ATOM 2349 C CA . GLY B 1 130 ? 33.425 60.463 40.406 1.00 27.10 311 GLY B CA 1
ATOM 2350 C C . GLY B 1 130 ? 33.267 58.995 40.063 1.00 27.70 311 GLY B C 1
ATOM 2351 O O . GLY B 1 130 ? 33.870 58.130 40.699 1.00 30.30 311 GLY B O 1
ATOM 2352 N N . GLU B 1 131 ? 32.452 58.716 39.052 1.00 27.94 312 GLU B N 1
ATOM 2353 C CA . GLU B 1 131 ? 32.222 57.350 38.598 1.00 30.04 312 GLU B CA 1
ATOM 2354 C C . GLU B 1 131 ? 33.375 56.867 37.722 1.00 33.19 312 GLU B C 1
ATOM 2355 O O . GLU B 1 131 ? 33.703 55.681 37.708 1.00 43.55 312 GLU B O 1
ATOM 2369 N N . LYS B 1 133 ? 36.329 58.081 38.178 1.00 41.22 314 LYS B N 1
ATOM 2370 C CA . LYS B 1 133 ? 37.490 58.430 38.993 1.00 41.03 314 LYS B CA 1
ATOM 2371 C C . LYS B 1 133 ? 38.466 57.275 39.186 1.00 44.55 314 LYS B C 1
ATOM 2372 O O . LYS B 1 133 ? 38.089 56.193 39.636 1.00 48.17 314 LYS B O 1
ATOM 2378 N N . ASP B 1 134 ? 39.725 57.520 38.839 1.00 45.27 315 ASP B N 1
ATOM 2379 C CA . ASP B 1 134 ? 40.787 56.547 39.053 1.00 44.01 315 ASP B CA 1
ATOM 2380 C C . ASP B 1 134 ? 41.612 56.937 40.274 1.00 40.51 315 ASP B C 1
ATOM 2381 O O . ASP B 1 134 ? 41.336 56.493 41.387 1.00 47.88 315 ASP B O 1
ATOM 2386 N N . LYS B 1 135 ? 42.618 57.779 40.062 1.00 37.31 316 LYS B N 1
ATOM 2387 C CA . LYS B 1 135 ? 43.467 58.243 41.153 1.00 36.16 316 LYS B CA 1
ATOM 2388 C C . LYS B 1 135 ? 43.470 59.766 41.243 1.00 37.21 316 LYS B C 1
ATOM 2389 O O . LYS B 1 135 ? 44.246 60.351 42.000 1.00 38.61 316 LYS B O 1
ATOM 2391 N N . GLN B 1 136 ? 42.598 60.405 40.469 1.00 37.91 317 GLN B N 1
ATOM 2392 C CA . GLN B 1 136 ? 42.520 61.861 40.447 1.00 30.35 317 GLN B CA 1
ATOM 2393 C C . GLN B 1 136 ? 41.840 62.409 41.696 1.00 31.10 317 GLN B C 1
ATOM 2394 O O . GLN B 1 136 ? 40.958 61.769 42.264 1.00 30.33 317 GLN B O 1
ATOM 2400 N N . LEU B 1 137 ? 42.257 63.597 42.120 1.00 26.58 318 LEU B N 1
ATOM 2401 C CA . LEU B 1 137 ? 41.575 64.301 43.197 1.00 29.57 318 LEU B CA 1
ATOM 2402 C C . LEU B 1 137 ? 40.450 65.151 42.618 1.00 24.45 318 LEU B C 1
ATOM 2403 O O . LEU B 1 137 ? 40.647 65.863 41.634 1.00 25.98 318 LEU B O 1
ATOM 2408 N N . LEU B 1 138 ? 39.272 65.071 43.226 1.00 24.94 319 LEU B N 1
ATOM 2409 C CA . LEU B 1 138 ? 38.118 65.815 42.736 1.00 25.08 319 LEU B CA 1
ATOM 2410 C C . LEU B 1 138 ? 37.708 66.915 43.708 1.00 27.78 319 LEU B C 1
ATOM 2411 O O . LEU B 1 138 ? 37.306 66.642 44.840 1.00 26.61 319 LEU B O 1
ATOM 2416 N N . ILE B 1 139 ? 37.815 68.160 43.256 1.00 25.50 320 ILE B N 1
ATOM 2417 C CA . ILE B 1 139 ? 37.451 69.309 44.073 1.00 26.22 320 ILE B CA 1
ATOM 2418 C C . ILE B 1 139 ? 36.224 70.005 43.497 1.00 26.40 320 ILE B C 1
ATOM 2419 O O . ILE B 1 139 ? 36.229 70.440 42.346 1.00 25.96 320 ILE B O 1
ATOM 2424 N N . GLY B 1 140 ? 35.171 70.105 44.301 1.00 27.34 321 GLY B N 1
ATOM 2425 C CA . GLY B 1 140 ? 33.936 70.724 43.860 1.00 27.87 321 GLY B CA 1
ATOM 2426 C C . GLY B 1 140 ? 33.548 71.926 44.698 1.00 30.30 321 GLY B C 1
ATOM 2427 O O . GLY B 1 140 ? 34.097 72.145 45.778 1.00 29.10 321 GLY B O 1
ATOM 2428 N N . PHE B 1 141 ? 32.598 72.707 44.195 1.00 31.45 322 PHE B N 1
ATOM 2429 C CA . PHE B 1 141 ? 32.114 73.884 44.906 1.00 32.44 322 PHE B CA 1
ATOM 2430 C C . PHE B 1 141 ? 30.645 73.737 45.288 1.00 40.12 322 PHE B C 1
ATOM 2431 O O . PHE B 1 141 ? 29.895 73.007 44.639 1.00 42.90 322 PHE B O 1
ATOM 2439 N N . ALA B 1 142 ? 30.242 74.434 46.345 1.00 32.71 323 ALA B N 1
ATOM 2440 C CA . ALA B 1 142 ? 28.863 74.383 46.817 1.00 37.85 323 ALA B CA 1
ATOM 2441 C C . ALA B 1 142 ? 28.177 75.735 46.653 1.00 37.00 323 ALA B C 1
ATOM 2442 O O . ALA B 1 142 ? 28.176 76.557 47.570 1.00 35.94 323 ALA B O 1
ATOM 2444 N N . VAL B 1 148 ? 24.106 73.590 55.303 1.00 67.08 329 VAL B N 1
ATOM 2445 C CA . VAL B 1 148 ? 25.174 73.635 54.312 1.00 65.74 329 VAL B CA 1
ATOM 2446 C C . VAL B 1 148 ? 26.192 72.520 54.558 1.00 66.72 329 VAL B C 1
ATOM 2447 O O . VAL B 1 148 ? 26.674 71.889 53.615 1.00 63.38 329 VAL B O 1
ATOM 2451 N N . GLU B 1 149 ? 26.501 72.269 55.826 1.00 68.75 330 GLU B N 1
ATOM 2452 C CA . GLU B 1 149 ? 27.444 71.218 56.191 1.00 74.06 330 GLU B CA 1
ATOM 2453 C C . GLU B 1 149 ? 26.865 69.843 55.873 1.00 75.07 330 GLU B C 1
ATOM 2454 O O . GLU B 1 149 ? 27.597 68.912 55.536 1.00 75.81 330 GLU B O 1
ATOM 2460 N N . GLU B 1 150 ? 25.546 69.724 55.977 1.00 76.21 331 GLU B N 1
ATOM 2461 C CA . GLU B 1 150 ? 24.862 68.482 55.642 1.00 75.34 331 GLU B CA 1
ATOM 2462 C C . GLU B 1 150 ? 24.884 68.243 54.136 1.00 73.38 331 GLU B C 1
ATOM 2463 O O . GLU B 1 150 ? 25.012 67.107 53.679 1.00 73.09 331 GLU B O 1
ATOM 2465 N N . TYR B 1 151 ? 24.764 69.323 53.371 1.00 70.84 332 TYR B N 1
ATOM 2466 C CA . TYR B 1 151 ? 24.761 69.237 51.915 1.00 66.47 332 TYR B CA 1
ATOM 2467 C C . TYR B 1 151 ? 26.152 68.927 51.371 1.00 63.20 332 TYR B C 1
ATOM 2468 O O . TYR B 1 151 ? 26.301 68.138 50.438 1.00 64.45 332 TYR B O 1
ATOM 2470 N N . ALA B 1 152 ? 27.167 69.553 51.960 1.00 58.96 333 ALA B N 1
ATOM 2471 C CA . ALA B 1 152 ? 28.546 69.362 51.524 1.00 52.16 333 ALA B CA 1
ATOM 2472 C C . ALA B 1 152 ? 29.031 67.946 51.815 1.00 52.82 333 ALA B C 1
ATOM 2473 O O . ALA B 1 152 ? 29.708 67.330 50.991 1.00 47.66 333 ALA B O 1
ATOM 2475 N N . THR B 1 153 ? 28.681 67.436 52.992 1.00 52.57 334 THR B N 1
ATOM 2476 C CA . THR B 1 153 ? 29.063 66.087 53.391 1.00 55.04 334 THR B CA 1
ATOM 2477 C C . THR B 1 153 ? 28.404 65.049 52.487 1.00 55.47 334 THR B C 1
ATOM 2478 O O . THR B 1 153 ? 29.032 64.069 52.086 1.00 54.34 334 THR B O 1
ATOM 2482 N N . LYS B 1 154 ? 27.135 65.278 52.163 1.00 57.68 335 LYS B N 1
ATOM 2483 C CA . LYS B 1 154 ? 26.392 64.381 51.287 1.00 55.77 335 LYS B CA 1
ATOM 2484 C C . LYS B 1 154 ? 26.929 64.440 49.861 1.00 53.00 335 LYS B C 1
ATOM 2485 O O . LYS B 1 154 ? 26.922 63.441 49.141 1.00 50.76 335 LYS B O 1
ATOM 2487 N N . LYS B 1 155 ? 27.395 65.619 49.461 1.00 50.25 336 LYS B N 1
ATOM 2488 C CA . LYS B 1 155 ? 27.933 65.819 48.122 1.00 45.59 336 LYS B CA 1
ATOM 2489 C C . LYS B 1 155 ? 29.263 65.092 47.959 1.00 39.04 336 LYS B C 1
ATOM 2490 O O . LYS B 1 155 ? 29.556 64.544 46.897 1.00 40.54 336 LYS B O 1
ATOM 2496 N N . LEU B 1 156 ? 30.062 65.090 49.023 1.00 37.67 337 LEU B N 1
ATOM 2497 C CA . LEU B 1 156 ? 31.344 64.392 49.031 1.00 42.35 337 LEU B CA 1
ATOM 2498 C C . LEU B 1 156 ? 31.168 62.896 48.794 1.00 47.54 337 LEU B C 1
ATOM 2499 O O . LEU B 1 156 ? 31.976 62.266 48.112 1.00 48.85 337 LEU B O 1
ATOM 2504 N N . ARG B 1 157 ? 30.106 62.334 49.361 1.00 45.15 338 ARG B N 1
ATOM 2505 C CA . ARG B 1 157 ? 29.836 60.907 49.241 1.00 46.33 338 ARG B CA 1
ATOM 2506 C C . ARG B 1 157 ? 29.187 60.565 47.903 1.00 49.79 338 ARG B C 1
ATOM 2507 O O . ARG B 1 157 ? 29.579 59.603 47.242 1.00 55.10 338 ARG B O 1
ATOM 2509 N N . GLU B 1 158 ? 28.196 61.358 47.508 1.00 49.18 339 GLU B N 1
ATOM 2510 C CA . GLU B 1 158 ? 27.450 61.101 46.281 1.00 52.64 339 GLU B CA 1
ATOM 2511 C C . GLU B 1 158 ? 28.293 61.320 45.028 1.00 49.85 339 GLU B C 1
ATOM 2512 O O . GLU B 1 158 ? 28.217 60.541 44.078 1.00 56.24 339 GLU B O 1
ATOM 2518 N N . LYS B 1 159 ? 29.095 62.379 45.029 1.00 44.41 340 LYS B N 1
ATOM 2519 C CA . LYS B 1 159 ? 29.892 62.729 43.858 1.00 39.10 340 LYS B CA 1
ATOM 2520 C C . LYS B 1 159 ? 31.308 62.165 43.934 1.00 36.12 340 LYS B C 1
ATOM 2521 O O . LYS B 1 159 ? 32.127 62.418 43.049 1.00 35.69 340 LYS B O 1
ATOM 2523 N N . ASN B 1 160 ? 31.584 61.405 44.993 1.00 34.44 341 ASN B N 1
ATOM 2524 C CA . ASN B 1 160 ? 32.896 60.798 45.209 1.00 36.52 341 ASN B CA 1
ATOM 2525 C C . ASN B 1 160 ? 34.010 61.844 45.187 1.00 31.53 341 ASN B C 1
ATOM 2526 O O . ASN B 1 160 ? 35.078 61.624 44.616 1.00 31.98 341 ASN B O 1
ATOM 2531 N N . ALA B 1 161 ? 33.748 62.988 45.812 1.00 32.60 342 ALA B N 1
ATOM 2532 C CA . ALA B 1 161 ? 34.689 64.102 45.802 1.00 30.31 342 ALA B CA 1
ATOM 2533 C C . ALA B 1 161 ? 35.642 64.052 46.991 1.00 32.60 342 ALA B C 1
ATOM 2534 O O . ALA B 1 161 ? 35.370 63.392 47.994 1.00 31.50 342 ALA B O 1
ATOM 2536 N N . ASN B 1 162 ? 36.762 64.758 46.869 1.00 28.77 343 ASN B N 1
ATOM 2537 C CA . ASN B 1 162 ? 37.757 64.813 47.932 1.00 31.27 343 ASN B CA 1
ATOM 2538 C C . ASN B 1 162 ? 37.575 66.038 48.822 1.00 30.54 343 ASN B C 1
ATOM 2539 O O . ASN B 1 162 ? 37.915 66.012 50.005 1.00 31.96 343 ASN B O 1
ATOM 2552 N N . ILE B 1 164 ? 34.790 69.661 49.179 1.00 31.69 345 ILE B N 1
ATOM 2553 C CA . ILE B 1 164 ? 33.747 70.570 48.721 1.00 31.75 345 ILE B CA 1
ATOM 2554 C C . ILE B 1 164 ? 33.972 71.966 49.293 1.00 34.71 345 ILE B C 1
ATOM 2555 O O . ILE B 1 164 ? 34.048 72.145 50.508 1.00 33.46 345 ILE B O 1
ATOM 2560 N N . VAL B 1 165 ? 34.082 72.950 48.407 1.00 31.27 346 VAL B N 1
ATOM 2561 C CA . VAL B 1 165 ? 34.326 74.328 48.816 1.00 31.61 346 VAL B CA 1
ATOM 2562 C C . VAL B 1 165 ? 33.041 75.149 48.790 1.00 35.67 346 VAL B C 1
ATOM 2563 O O . VAL B 1 165 ? 32.398 75.278 47.749 1.00 32.01 346 VAL B O 1
ATOM 2567 N N . ALA B 1 166 ? 32.671 75.706 49.938 1.00 33.76 347 ALA B N 1
ATOM 2568 C CA . ALA B 1 166 ? 31.451 76.496 50.043 1.00 34.80 347 ALA B CA 1
ATOM 2569 C C . ALA B 1 166 ? 31.760 77.982 50.197 1.00 37.51 347 ALA B C 1
ATOM 2570 O O . ALA B 1 166 ? 32.435 78.391 51.141 1.00 40.04 347 ALA B O 1
ATOM 2572 N N . ASN B 1 167 ? 31.261 78.784 49.263 1.00 36.54 348 ASN B N 1
ATOM 2573 C CA . ASN B 1 167 ? 31.458 80.227 49.308 1.00 40.92 348 ASN B CA 1
ATOM 2574 C C . ASN B 1 167 ? 30.179 80.942 49.728 1.00 39.45 348 ASN B C 1
ATOM 2575 O O . ASN B 1 167 ? 29.153 80.843 49.055 1.00 42.54 348 ASN B O 1
ATOM 2580 N N . ASP B 1 168 ? 30.246 81.659 50.845 1.00 41.46 349 ASP B N 1
ATOM 2581 C CA . ASP B 1 168 ? 29.083 82.362 51.375 1.00 46.97 349 ASP B CA 1
ATOM 2582 C C . ASP B 1 168 ? 28.694 83.533 50.476 1.00 48.65 349 ASP B C 1
ATOM 2583 O O . ASP B 1 168 ? 29.454 84.488 50.320 1.00 50.41 349 ASP B O 1
ATOM 2588 N N . VAL B 1 169 ? 27.503 83.447 49.890 1.00 47.72 350 VAL B N 1
ATOM 2589 C CA . VAL B 1 169 ? 27.004 84.477 48.985 1.00 44.72 350 VAL B CA 1
ATOM 2590 C C . VAL B 1 169 ? 26.775 85.801 49.712 1.00 44.40 350 VAL B C 1
ATOM 2591 O O . VAL B 1 169 ? 27.080 86.872 49.185 1.00 41.88 350 VAL B O 1
ATOM 2595 N N . LYS B 1 170 ? 26.258 85.719 50.934 1.00 44.40 351 LYS B N 1
ATOM 2596 C CA . LYS B 1 170 ? 25.924 86.906 51.717 1.00 47.93 351 LYS B CA 1
ATOM 2597 C C . LYS B 1 170 ? 27.149 87.750 52.074 1.00 50.20 351 LYS B C 1
ATOM 2598 O O . LYS B 1 170 ? 27.016 88.896 52.501 1.00 46.87 351 LYS B O 1
ATOM 2600 N N . ALA B 1 171 ? 28.336 87.180 51.897 1.00 52.25 352 ALA B N 1
ATOM 2601 C CA . ALA B 1 171 ? 29.575 87.872 52.235 1.00 52.79 352 ALA B CA 1
ATOM 2602 C C . ALA B 1 171 ? 30.111 88.688 51.062 1.00 51.40 352 ALA B C 1
ATOM 2603 O O . ALA B 1 171 ? 31.127 89.372 51.186 1.00 52.14 352 ALA B O 1
ATOM 2605 N N . GLN B 1 172 ? 29.426 88.612 49.925 1.00 52.09 353 GLN B N 1
ATOM 2606 C CA . GLN B 1 172 ? 29.846 89.336 48.729 1.00 50.11 353 GLN B CA 1
ATOM 2607 C C . GLN B 1 172 ? 29.693 90.843 48.909 1.00 50.29 353 GLN B C 1
ATOM 2608 O O . GLN B 1 172 ? 28.634 91.325 49.309 1.00 51.84 353 GLN B O 1
ATOM 2610 N N . GLY B 1 173 ? 30.758 91.580 48.612 1.00 48.74 354 GLY B N 1
ATOM 2611 C CA . GLY B 1 173 ? 30.749 93.025 48.745 1.00 43.81 354 GLY B CA 1
ATOM 2612 C C . GLY B 1 173 ? 30.688 93.471 50.192 1.00 49.24 354 GLY B C 1
ATOM 2613 O O . GLY B 1 173 ? 30.028 94.457 50.521 1.00 42.68 354 GLY B O 1
ATOM 2614 N N . ALA B 1 174 ? 31.380 92.739 51.060 1.00 46.84 355 ALA B N 1
ATOM 2615 C CA . ALA B 1 174 ? 31.395 93.048 52.486 1.00 50.80 355 ALA B CA 1
ATOM 2616 C C . ALA B 1 174 ? 32.182 94.323 52.765 1.00 51.49 355 ALA B C 1
ATOM 2617 O O . ALA B 1 174 ? 33.287 94.507 52.254 1.00 51.49 355 ALA B O 1
ATOM 2619 N N . GLY B 1 175 ? 31.606 95.200 53.581 1.00 51.34 356 GLY B N 1
ATOM 2620 C CA . GLY B 1 175 ? 32.225 96.476 53.889 1.00 51.96 356 GLY B CA 1
ATOM 2621 C C . GLY B 1 175 ? 32.276 97.370 52.667 1.00 51.01 356 GLY B C 1
ATOM 2622 O O . GLY B 1 175 ? 33.167 98.211 52.539 1.00 53.59 356 GLY B O 1
ATOM 2623 N N . PHE B 1 176 ? 31.309 97.177 51.773 1.00 48.05 357 PHE B N 1
ATOM 2624 C CA . PHE B 1 176 ? 31.231 97.904 50.508 1.00 51.34 357 PHE B CA 1
ATOM 2625 C C . PHE B 1 176 ? 32.515 97.758 49.697 1.00 57.20 357 PHE B C 1
ATOM 2626 O O . PHE B 1 176 ? 32.997 98.717 49.095 1.00 57.02 357 PHE B O 1
ATOM 2634 N N . GLY B 1 177 ? 33.062 96.546 49.693 1.00 64.20 358 GLY B N 1
ATOM 2635 C CA . GLY B 1 177 ? 34.237 96.237 48.902 1.00 68.04 358 GLY B CA 1
ATOM 2636 C C . GLY B 1 177 ? 33.852 95.515 47.626 1.00 67.35 358 GLY B C 1
ATOM 2637 O O . GLY B 1 177 ? 32.668 95.339 47.340 1.00 68.23 358 GLY B O 1
ATOM 2638 N N . THR B 1 178 A 34.850 95.093 46.857 1.00 65.05 359 THR B N 1
ATOM 2639 C CA . THR B 1 178 A 34.595 94.414 45.592 1.00 65.90 359 THR B CA 1
ATOM 2640 C C . THR B 1 178 A 34.906 92.924 45.677 1.00 61.92 359 THR B C 1
ATOM 2641 O O . THR B 1 178 A 34.070 92.086 45.337 1.00 66.04 359 THR B O 1
ATOM 2645 N N . ASP B 1 179 ? 36.111 92.598 46.133 1.00 55.02 360 ASP B N 1
ATOM 2646 C CA . ASP B 1 179 ? 36.552 91.210 46.188 1.00 46.69 360 ASP B CA 1
ATOM 2647 C C . ASP B 1 179 ? 36.596 90.691 47.623 1.00 51.09 360 ASP B C 1
ATOM 2648 O O . ASP B 1 179 ? 37.667 90.555 48.214 1.00 46.37 360 ASP B O 1
ATOM 2653 N N . THR B 1 180 ? 35.421 90.403 48.175 1.00 49.99 361 THR B N 1
ATOM 2654 C CA . THR B 1 180 ? 35.310 89.889 49.536 1.00 50.10 361 THR B CA 1
ATOM 2655 C C . THR B 1 180 ? 34.640 88.519 49.545 1.00 47.20 361 THR B C 1
ATOM 2656 O O . THR B 1 180 ? 33.523 88.363 49.053 1.00 47.46 361 THR B O 1
ATOM 2660 N N . ASN B 1 181 ? 35.325 87.527 50.106 1.00 43.30 362 ASN B N 1
ATOM 2661 C CA . ASN B 1 181 ? 34.811 86.162 50.121 1.00 46.98 362 ASN B CA 1
ATOM 2662 C C . ASN B 1 181 ? 35.015 85.456 51.457 1.00 44.26 362 ASN B C 1
ATOM 2663 O O . ASN B 1 181 ? 36.121 85.436 51.998 1.00 47.38 362 ASN B O 1
ATOM 2668 N N . ILE B 1 182 ? 33.940 84.879 51.985 1.00 43.54 363 ILE B N 1
ATOM 2669 C CA . ILE B 1 182 ? 34.026 84.024 53.164 1.00 42.40 363 ILE B CA 1
ATOM 2670 C C . ILE B 1 182 ? 33.805 82.574 52.747 1.00 39.38 363 ILE B C 1
ATOM 2671 O O . ILE B 1 182 ? 32.708 82.195 52.336 1.00 38.75 363 ILE B O 1
ATOM 2676 N N . VAL B 1 183 ? 34.857 81.770 52.853 1.00 39.97 364 VAL B N 1
ATOM 2677 C CA . VAL B 1 183 ? 34.849 80.417 52.310 1.00 43.43 364 VAL B CA 1
ATOM 2678 C C . VAL B 1 183 ? 35.076 79.352 53.381 1.00 43.85 364 VAL B C 1
ATOM 2679 O O . VAL B 1 183 ? 35.975 79.475 54.211 1.00 49.46 364 VAL B O 1
ATOM 2683 N N . THR B 1 184 ? 34.247 78.312 53.361 1.00 46.05 365 THR B N 1
ATOM 2684 C CA . THR B 1 184 ? 34.423 77.170 54.251 1.00 38.79 365 THR B CA 1
ATOM 2685 C C . THR B 1 184 ? 34.711 75.909 53.441 1.00 37.82 365 THR B C 1
ATOM 2686 O O . THR B 1 184 ? 33.934 75.535 52.563 1.00 37.00 365 THR B O 1
ATOM 2698 N N . TYR B 1 186 ? 35.127 71.942 53.140 1.00 39.08 367 TYR B N 1
ATOM 2699 C CA . TYR B 1 186 ? 34.791 70.646 53.719 1.00 39.08 367 TYR B CA 1
ATOM 2700 C C . TYR B 1 186 ? 35.583 69.531 53.044 1.00 37.57 367 TYR B C 1
ATOM 2701 O O . TYR B 1 186 ? 35.386 69.248 51.862 1.00 44.89 367 TYR B O 1
ATOM 2710 N N . ARG B 1 187 ? 36.474 68.896 53.798 1.00 38.49 368 ARG B N 1
ATOM 2711 C CA . ARG B 1 187 ? 37.323 67.843 53.252 1.00 41.05 368 ARG B CA 1
ATOM 2712 C C . ARG B 1 187 ? 36.709 66.457 53.422 1.00 40.77 368 ARG B C 1
ATOM 2713 O O . ARG B 1 187 ? 35.757 66.273 54.180 1.00 39.21 368 ARG B O 1
ATOM 2721 N N . LYS B 1 188 ? 37.273 65.484 52.712 1.00 40.95 369 LYS B N 1
ATOM 2722 C CA . LYS B 1 188 ? 36.782 64.111 52.740 1.00 39.09 369 LYS B CA 1
ATOM 2723 C C . LYS B 1 188 ? 37.022 63.452 54.097 1.00 41.16 369 LYS B C 1
ATOM 2724 O O . LYS B 1 188 ? 36.258 62.583 54.517 1.00 40.93 369 LYS B O 1
ATOM 2730 N N . ASP B 1 189 ? 38.081 63.873 54.783 1.00 41.33 370 ASP B N 1
ATOM 2731 C CA . ASP B 1 189 ? 38.418 63.299 56.083 1.00 44.54 370 ASP B CA 1
ATOM 2732 C C . ASP B 1 189 ? 37.644 63.965 57.221 1.00 43.55 370 ASP B C 1
ATOM 2733 O O . ASP B 1 189 ? 37.965 63.777 58.394 1.00 45.18 370 ASP B O 1
ATOM 2738 N N . GLY B 1 190 ? 36.626 64.743 56.865 1.00 44.91 371 GLY B N 1
ATOM 2739 C CA . GLY B 1 190 ? 35.770 65.383 57.847 1.00 43.13 371 GLY B CA 1
ATOM 2740 C C . GLY B 1 190 ? 36.299 66.714 58.344 1.00 47.07 371 GLY B C 1
ATOM 2741 O O . GLY B 1 190 ? 35.661 67.377 59.161 1.00 44.30 371 GLY B O 1
ATOM 2742 N N . GLU B 1 191 ? 37.468 67.107 57.849 1.00 46.67 372 GLU B N 1
ATOM 2743 C CA . GLU B 1 191 ? 38.090 68.358 58.266 1.00 50.66 372 GLU B CA 1
ATOM 2744 C C . GLU B 1 191 ? 37.326 69.562 57.723 1.00 48.86 372 GLU B C 1
ATOM 2745 O O . GLU B 1 191 ? 37.272 69.781 56.513 1.00 49.32 372 GLU B O 1
ATOM 2751 N N . VAL B 1 192 ? 36.734 70.336 58.625 1.00 47.75 373 VAL B N 1
ATOM 2752 C CA . VAL B 1 192 ? 36.014 71.545 58.243 1.00 44.82 373 VAL B CA 1
ATOM 2753 C C . VAL B 1 192 ? 36.841 72.780 58.580 1.00 46.68 373 VAL B C 1
ATOM 2754 O O . VAL B 1 192 ? 37.013 73.121 59.749 1.00 48.74 373 VAL B O 1
ATOM 2758 N N . ILE B 1 193 ? 37.354 73.446 57.551 1.00 46.74 374 ILE B N 1
ATOM 2759 C CA . ILE B 1 193 ? 38.211 74.607 57.754 1.00 51.79 374 ILE B CA 1
ATOM 2760 C C . ILE B 1 193 ? 37.544 75.896 57.285 1.00 50.63 374 ILE B C 1
ATOM 2761 O O . ILE B 1 193 ? 37.280 76.079 56.096 1.00 41.62 374 ILE B O 1
ATOM 2766 N N . GLU B 1 194 ? 37.275 76.785 58.235 1.00 52.28 375 GLU B N 1
ATOM 2767 C CA . GLU B 1 194 ? 36.629 78.059 57.944 1.00 53.15 375 GLU B CA 1
ATOM 2768 C C . GLU B 1 194 ? 37.662 79.151 57.685 1.00 53.55 375 GLU B C 1
ATOM 2769 O O . GLU B 1 194 ? 38.532 79.405 58.518 1.00 59.40 375 GLU B O 1
ATOM 2775 N N . LEU B 1 195 ? 37.560 79.792 56.526 1.00 50.34 376 LEU B N 1
ATOM 2776 C CA . LEU B 1 195 ? 38.486 80.854 56.150 1.00 48.84 376 LEU B CA 1
ATOM 2777 C C . LEU B 1 195 ? 37.905 82.232 56.452 1.00 47.40 376 LEU B C 1
ATOM 2778 O O . LEU B 1 195 ? 36.691 82.426 56.385 1.00 44.62 376 LEU B O 1
ATOM 2783 N N . PRO B 1 196 ? 38.776 83.196 56.787 1.00 44.84 377 PRO B N 1
ATOM 2784 C CA . PRO B 1 196 ? 38.344 84.578 57.018 1.00 52.06 377 PRO B CA 1
ATOM 2785 C C . PRO B 1 196 ? 37.999 85.295 55.716 1.00 48.29 377 PRO B C 1
ATOM 2786 O O . PRO B 1 196 ? 38.037 84.683 54.648 1.00 42.64 377 PRO B O 1
ATOM 2790 N N . LEU B 1 197 ? 37.666 86.579 55.809 1.00 45.79 378 LEU B N 1
ATOM 2791 C CA . LEU B 1 197 ? 37.353 87.376 54.629 1.00 47.57 378 LEU B CA 1
ATOM 2792 C C . LEU B 1 197 ? 38.597 87.537 53.762 1.00 49.92 378 LEU B C 1
ATOM 2793 O O . LEU B 1 197 ? 39.563 88.186 54.163 1.00 53.92 378 LEU B O 1
ATOM 2798 N N . LEU B 1 198 ? 38.568 86.941 52.575 1.00 48.60 379 LEU B N 1
ATOM 2799 C CA . LEU B 1 198 ? 39.723 86.961 51.684 1.00 46.14 379 LEU B CA 1
ATOM 2800 C C . LEU B 1 198 ? 39.332 87.288 50.247 1.00 45.68 379 LEU B C 1
ATOM 2801 O O . LEU B 1 198 ? 38.155 87.252 49.887 1.00 40.39 379 LEU B O 1
ATOM 2806 N N . THR B 1 199 ? 40.331 87.610 49.432 1.00 46.05 380 THR B N 1
ATOM 2807 C CA . THR B 1 199 ? 40.121 87.801 48.003 1.00 44.96 380 THR B CA 1
ATOM 2808 C C . THR B 1 199 ? 40.105 86.440 47.318 1.00 42.81 380 THR B C 1
ATOM 2809 O O . THR B 1 199 ? 40.499 85.439 47.915 1.00 37.97 380 THR B O 1
ATOM 2813 N N . LYS B 1 200 ? 39.652 86.403 46.069 1.00 34.96 381 LYS B N 1
ATOM 2814 C CA . LYS B 1 200 ? 39.547 85.144 45.339 1.00 37.54 381 LYS B CA 1
ATOM 2815 C C . LYS B 1 200 ? 40.913 84.506 45.108 1.00 33.80 381 LYS B C 1
ATOM 2816 O O . LYS B 1 200 ? 41.043 83.282 45.126 1.00 32.76 381 LYS B O 1
ATOM 2822 N N . LYS B 1 201 ? 41.931 85.335 44.898 1.00 33.89 382 LYS B N 1
ATOM 2823 C CA . LYS B 1 201 ? 43.283 84.829 44.701 1.00 35.34 382 LYS B CA 1
ATOM 2824 C C . LYS B 1 201 ? 43.850 84.307 46.018 1.00 36.82 382 LYS B C 1
ATOM 2825 O O . LYS B 1 201 ? 44.667 83.386 46.031 1.00 37.40 382 LYS B O 1
ATOM 2831 N N . GLU B 1 202 ? 43.408 84.897 47.124 1.00 35.67 383 GLU B N 1
ATOM 2832 C CA . GLU B 1 202 ? 43.811 84.438 48.449 1.00 36.64 383 GLU B CA 1
ATOM 2833 C C . GLU B 1 202 ? 43.137 83.113 48.786 1.00 34.51 383 GLU B C 1
ATOM 2834 O O . GLU B 1 202 ? 43.765 82.210 49.339 1.00 34.68 383 GLU B O 1
ATOM 2840 N N . VAL B 1 203 ? 41.854 83.005 48.451 1.00 33.09 384 VAL B N 1
ATOM 2841 C CA . VAL B 1 203 ? 41.115 81.762 48.634 1.00 33.46 384 VAL B CA 1
ATOM 2842 C C . VAL B 1 203 ? 41.712 80.671 47.750 1.00 29.99 384 VAL B C 1
ATOM 2843 O O . VAL B 1 203 ? 41.813 79.513 48.156 1.00 29.68 384 VAL B O 1
ATOM 2847 N N . ALA B 1 204 ? 42.120 81.058 46.545 1.00 32.20 385 ALA B N 1
ATOM 2848 C CA . ALA B 1 204 ? 42.736 80.132 45.601 1.00 34.65 385 ALA B CA 1
ATOM 2849 C C . ALA B 1 204 ? 44.017 79.530 46.171 1.00 31.01 385 ALA B C 1
ATOM 2850 O O . ALA B 1 204 ? 44.313 78.357 45.949 1.00 29.17 385 ALA B O 1
ATOM 2852 N N . ARG B 1 205 ? 44.770 80.341 46.908 1.00 31.15 386 ARG B N 1
ATOM 2853 C CA . ARG B 1 205 ? 46.001 79.877 47.538 1.00 37.85 386 ARG B CA 1
ATOM 2854 C C . ARG B 1 205 ? 45.712 78.855 48.633 1.00 35.01 386 ARG B C 1
ATOM 2855 O O . ARG B 1 205 ? 46.450 77.883 48.796 1.00 33.15 386 ARG B O 1
ATOM 2863 N N . GLU B 1 206 ? 44.635 79.079 49.379 1.00 33.48 387 GLU B N 1
ATOM 2864 C CA . GLU B 1 206 ? 44.246 78.177 50.457 1.00 37.63 387 GLU B CA 1
ATOM 2865 C C . GLU B 1 206 ? 43.762 76.836 49.916 1.00 37.40 387 GLU B C 1
ATOM 2866 O O . GLU B 1 206 ? 44.057 75.784 50.483 1.00 36.53 387 GLU B O 1
ATOM 2872 N N . ILE B 1 207 ? 43.016 76.883 48.817 1.00 34.88 388 ILE B N 1
ATOM 2873 C CA . ILE B 1 207 ? 42.507 75.675 48.179 1.00 33.35 388 ILE B CA 1
ATOM 2874 C C . ILE B 1 207 ? 43.653 74.805 47.670 1.00 34.82 388 ILE B C 1
ATOM 2875 O O . ILE B 1 207 ? 43.676 73.596 47.899 1.00 29.43 388 ILE B O 1
ATOM 2880 N N . LEU B 1 208 ? 44.609 75.432 46.993 1.00 28.78 389 LEU B N 1
ATOM 2881 C CA . LEU B 1 208 ? 45.749 74.716 46.433 1.00 29.26 389 LEU B CA 1
ATOM 2882 C C . LEU B 1 208 ? 46.713 74.246 47.519 1.00 40.01 389 LEU B C 1
ATOM 2883 O O . LEU B 1 208 ? 47.477 73.302 47.314 1.00 36.90 389 LEU B O 1
ATOM 2888 N N . LYS B 1 209 ? 46.677 74.907 48.671 1.00 34.71 390 LYS B N 1
ATOM 2889 C CA . LYS B 1 209 ? 47.484 74.492 49.812 1.00 35.38 390 LYS B CA 1
ATOM 2890 C C . LYS B 1 209 ? 46.933 73.197 50.396 1.00 40.12 390 LYS B C 1
ATOM 2891 O O . LYS B 1 209 ? 47.674 72.382 50.946 1.00 45.51 390 LYS B O 1
ATOM 2893 N N . GLN B 1 210 ? 45.622 73.018 50.270 1.00 35.12 391 GLN B N 1
ATOM 2894 C CA . GLN B 1 210 ? 44.956 71.806 50.729 1.00 35.39 391 GLN B CA 1
ATOM 2895 C C . GLN B 1 210 ? 45.150 70.669 49.734 1.00 38.91 391 GLN B C 1
ATOM 2896 O O . GLN B 1 210 ? 45.297 69.510 50.121 1.00 37.17 391 GLN B O 1
ATOM 2902 N N . ILE B 1 211 ? 45.142 71.012 48.450 1.00 38.43 392 ILE B N 1
ATOM 2903 C CA . ILE B 1 211 ? 45.339 70.032 47.390 1.00 40.83 392 ILE B CA 1
ATOM 2904 C C . ILE B 1 211 ? 46.744 69.441 47.457 1.00 39.86 392 ILE B C 1
ATOM 2905 O O . ILE B 1 211 ? 46.929 68.237 47.270 1.00 34.53 392 ILE B O 1
ATOM 2910 N N . GLU B 1 212 ? 47.728 70.290 47.737 1.00 33.88 393 GLU B N 1
ATOM 2911 C CA . GLU B 1 212 ? 49.111 69.842 47.850 1.00 41.82 393 GLU B CA 1
ATOM 2912 C C . GLU B 1 212 ? 49.269 68.854 49.000 1.00 39.03 393 GLU B C 1
ATOM 2913 O O . GLU B 1 212 ? 49.986 67.861 48.881 1.00 40.01 393 GLU B O 1
ATOM 2935 N N . LEU B 1 215 ? 47.844 65.591 47.957 1.00 44.58 396 LEU B N 1
ATOM 2936 C CA . LEU B 1 215 ? 48.786 64.966 47.036 1.00 44.12 396 LEU B CA 1
ATOM 2937 C C . LEU B 1 215 ? 50.022 64.472 47.778 1.00 51.66 396 LEU B C 1
ATOM 2938 O O . LEU B 1 215 ? 50.664 63.508 47.362 1.00 54.95 396 LEU B O 1
ATOM 2943 N N . GLU B 1 216 ? 50.349 65.139 48.881 1.00 54.67 397 GLU B N 1
ATOM 2944 C CA . GLU B 1 216 ? 51.507 64.770 49.687 1.00 62.77 397 GLU B CA 1
ATOM 2945 C C . GLU B 1 216 ? 51.237 63.505 50.494 1.00 68.93 397 GLU B C 1
ATOM 2946 O O . GLU B 1 216 ? 52.165 62.790 50.873 1.00 75.42 397 GLU B O 1
ATOM 2948 N N . ASP B 1 217 ? 49.961 63.230 50.750 1.00 69.07 398 ASP B N 1
ATOM 2949 C CA . ASP B 1 217 ? 49.569 62.042 51.500 1.00 78.20 398 ASP B CA 1
ATOM 2950 C C . ASP B 1 217 ? 49.661 60.785 50.639 1.00 81.01 398 ASP B C 1
ATOM 2951 O O . ASP B 1 217 ? 49.470 59.671 51.128 1.00 85.31 398 ASP B O 1
ATOM 2956 N N . ASP B 1 218 ? 49.953 60.971 49.356 1.00 77.33 399 ASP B N 1
ATOM 2957 C CA . ASP B 1 218 ? 50.163 59.854 48.443 1.00 78.54 399 ASP B CA 1
ATOM 2958 C C . ASP B 1 218 ? 51.549 59.927 47.811 1.00 78.43 399 ASP B C 1
ATOM 2959 O O . ASP B 1 218 ? 51.909 59.094 46.980 1.00 81.03 399 ASP B O 1
#

Organism: Bacillus anthracis (NCBI:txid1392)

CATH classification: 3.40.50.10300

Solvent-accessible surface area: 19190 Å² total

InterPro domains:
  IPR003382 Flavoprotein [PF02441] (5-178)
  IPR005252 Coenzyme A biosynthesis bifunctional protein CoaBC [MF_02225] (5-395)
  IPR005252 Coenzyme A biosynthesis bifunctional protein CoaBC [TIGR00521] (2-392)
  IPR007085 DNA/pantothenate metabolism flavoprotein, C-terminal [PF04127] (185-393)
  IPR035929 CoaB-like superfamily [G3DSA:3.40.50.10300] (186-401)
  IPR035929 CoaB-like superfamily [SSF102645] (183-396)
  IPR036551 Flavin prenyltransferase-like [G3DSA:3.40.50.1950] (1-185)
  IPR036551 Flavin prenyltransferase-like [SSF52507] (1-179)

Sequence (378 aa):
SNALQGKRILITAGPTREKIDPVRFTNFSSGKGYAIAEVAVNLGAEVILVSGPTALNPPLHVTTVQVESAQDLEAVIQHYQNVDVVIKTAAVADYRPKYVHVIELERTVDILKTLGEKDKQLLIGFAAETTNVEEYATKKLREKNANIVANDTNIVTYRKDGEVIELPLLTKKEVAREILKQIELEDDLQGKRILITAGPTREKIDPVRFTNFSSGKGYAIAEVAVNLGAEVILVSGPTALNPPLHVTTVQVESAQDLEAVIQHYQNVDVVIKTAAVADYRPKYVHIELERTVDILKTLGEKDKQLLIGFAVEEYATKKLREKNANIVANDVKAQGAGFGTDTNIVTYRKDGEVIELPLLTKKEVAREILKQIELEDD

Nearest PDB structures (foldseek):
  5int-assembly1_A  TM=1.005E+00  e=4.330E-37  Bacillus anthracis
  5int-assembly2_B  TM=9.556E-01  e=1.123E-27  Bacillus anthracis
  1u80-assembly1_B  TM=9.460E-01  e=1.847E-17  Escherichia coli
  1u7u-assembly1_A-2  TM=9.170E-01  e=5.082E-17  Escherichia coli
  1u7w-assembly1_B  TM=9.281E-01  e=9.785E-17  Escherichia coli

Secondary structure (DSSP, 8-state):
--TTTT-EEEEEES-B---SBTTB--B------HHHHHHHHHTT-EEEEEE-S-SPPPPTT-EEEE--SS---HHHHHHHTT-SEEEE---SPPEEES------EEEPPPHHHHHH---S-EEE-EEE-SS-HHHHHHHHHHHTT---EEE--EE----TTS------EE-HHHHHHHHHHHH-----/-TT-EEEEEES-B---SSSS---B------HHHHHHHHHTT-EEEEEE-S-SSPPPTT-EEEE--SS---HHHHHHHTT-SEEEE---SPPB--S-------B---HHHHHH---S-EEE-B--HHHHHHHHHHTT---B-EEGGGTTGGG-SS-EEE---TTS------EE-HHHHHHHHHHHH--TT-

Foldseek 3Di:
DQLAAPAFEEEEFFWAWAAQAPPDITPGGARCSLLLQQVCVVNNYQYEYEYEDYPDDHDPNYHYDYDHHPVVLVVCVVCLVPHAEYAYRHQDQDWYFPDHHVTDIDHDDDSLLVCQVDDRHAYEEEHEDCPPQVVVQVCCCVNSVHLYWYANVGWIWAGPVGDIGTDDNDDPNVVSVVVVVVVSPVVD/DAAAEEEEEFFWAWAAQEPPDITPGDARCSQLLQQVQVVVHYAYEYEYEDHPDDRDPNYHYHYAHHPVSLVVCVVCVVVGAEYAYERADFDWYAPDNVVHIDTDDDSLQVCLVDDRHAYEEEYPLVPQQVCCVNSVHQYKYWDPVQACPPVHHFWIWIWAGNVGDIDTDHTDGPSVVSNVVVVVVPVVVD

B-factor: mean 35.11, std 17.13, range [5.61, 91.56]